Protein AF-0000000070401958 (afdb_homodimer)

Radius of gyration: 24.88 Å; Cα contacts (8 Å, |Δi|>4): 745; chains: 2; bounding box: 61×69×52 Å

Structure (mmCIF, N/CA/C/O backbone):
data_AF-0000000070401958-model_v1
#
loop_
_entity.id
_entity.type
_entity.pdbx_description
1 polymer 'DNA damage-regulated autophagy modulator protein 2-like'
#
loop_
_atom_site.group_PDB
_atom_site.id
_atom_site.type_symbol
_atom_site.label_atom_id
_atom_site.label_alt_id
_atom_site.label_comp_id
_atom_site.label_asym_id
_atom_site.label_entity_id
_atom_site.label_seq_id
_atom_site.pdbx_PDB_ins_code
_atom_site.Cartn_x
_atom_site.Cartn_y
_atom_site.Cartn_z
_atom_site.occupancy
_atom_site.B_iso_or_equiv
_atom_site.auth_seq_id
_atom_site.auth_comp_id
_atom_site.auth_asym_id
_atom_site.auth_atom_id
_atom_site.pdbx_PDB_model_num
ATOM 1 N N . MET A 1 1 ? 0.839 27.547 5.172 1 90.12 1 MET A N 1
ATOM 2 C CA . MET A 1 1 ? 0.138 26.953 4.039 1 90.12 1 MET A CA 1
ATOM 3 C C . MET A 1 1 ? -1.207 26.375 4.469 1 90.12 1 MET A C 1
ATOM 5 O O . MET A 1 1 ? -1.396 26.031 5.637 1 90.12 1 MET A O 1
ATOM 9 N N . ILE A 1 2 ? -2.168 26.359 3.484 1 91.94 2 ILE A N 1
ATOM 10 C CA . ILE A 1 2 ? -3.5 25.859 3.797 1 91.94 2 ILE A CA 1
ATOM 11 C C . ILE A 1 2 ? -3.879 24.75 2.807 1 91.94 2 ILE A C 1
ATOM 13 O O . ILE A 1 2 ? -3.668 24.906 1.6 1 91.94 2 ILE A O 1
ATOM 17 N N . PHE A 1 3 ? -4.246 23.641 3.328 1 93.19 3 PHE A N 1
ATOM 18 C CA . PHE A 1 3 ? -4.812 22.562 2.52 1 93.19 3 PHE A CA 1
ATOM 19 C C . PHE A 1 3 ? -6.289 22.359 2.84 1 93.19 3 PHE A C 1
ATOM 21 O O . PHE A 1 3 ? -6.668 22.266 4.008 1 93.19 3 PHE A O 1
ATOM 28 N N . LYS A 1 4 ? -7.156 22.312 1.734 1 93.62 4 LYS A N 1
ATOM 29 C CA . LYS A 1 4 ? -8.586 22.297 2.014 1 93.62 4 LYS A CA 1
ATOM 30 C C . LYS A 1 4 ? -9.305 21.281 1.133 1 93.62 4 LYS A C 1
ATOM 32 O O . LYS A 1 4 ? -10.531 21.156 1.186 1 93.62 4 LYS A O 1
ATOM 37 N N . TYR A 1 5 ? -8.625 20.5 0.32 1 95.81 5 TYR A N 1
ATOM 38 C CA . TYR A 1 5 ? -9.289 19.625 -0.633 1 95.81 5 TYR A CA 1
ATOM 39 C C . TYR A 1 5 ? -9.445 18.219 -0.053 1 95.81 5 TYR A C 1
ATOM 41 O O . TYR A 1 5 ? -9.258 17.219 -0.757 1 95.81 5 TYR A O 1
ATOM 49 N N . PHE A 1 6 ? -9.766 18.141 1.199 1 96.69 6 PHE A N 1
ATOM 50 C CA . PHE A 1 6 ? -9.859 16.875 1.92 1 96.69 6 PHE A CA 1
ATOM 51 C C . PHE A 1 6 ? -11.055 16.062 1.437 1 96.69 6 PHE A C 1
ATOM 53 O O . PHE A 1 6 ? -11.078 14.836 1.565 1 96.69 6 PHE A O 1
ATOM 60 N N . TYR A 1 7 ? -12.094 16.734 0.827 1 97 7 TYR A N 1
ATOM 61 C CA . TYR A 1 7 ? -13.305 16.062 0.379 1 97 7 TYR A CA 1
ATOM 62 C C . TYR A 1 7 ? -13.008 15.086 -0.752 1 97 7 TYR A C 1
ATOM 64 O O . TYR A 1 7 ? -13.812 14.195 -1.038 1 97 7 TYR A O 1
ATOM 72 N N . LEU A 1 8 ? -11.875 15.156 -1.347 1 98.06 8 LEU A N 1
ATOM 73 C CA . LEU A 1 8 ? -11.516 14.305 -2.475 1 98.06 8 LEU A CA 1
ATOM 74 C C . LEU A 1 8 ? -11.164 12.898 -2.002 1 98.06 8 LEU A C 1
ATOM 76 O O . LEU A 1 8 ? -11.344 11.922 -2.74 1 98.06 8 LEU A O 1
ATOM 80 N N . PHE A 1 9 ? -10.703 12.766 -0.78 1 98.38 9 PHE A N 1
ATOM 81 C CA . PHE A 1 9 ? -10.195 11.477 -0.311 1 98.38 9 PHE A CA 1
ATOM 82 C C . PHE A 1 9 ? -11.32 10.461 -0.206 1 98.38 9 PHE A C 1
ATOM 84 O O . PHE A 1 9 ? -11.227 9.359 -0.764 1 98.38 9 PHE A O 1
ATOM 91 N N . PRO A 1 10 ? -12.43 10.812 0.468 1 98.44 10 PRO A N 1
ATOM 92 C CA . PRO A 1 10 ? -13.523 9.828 0.509 1 98.44 10 PRO A CA 1
ATOM 93 C C . PRO A 1 10 ? -14.133 9.562 -0.866 1 98.44 10 PRO A C 1
ATOM 95 O O . PRO A 1 10 ? -14.555 8.445 -1.15 1 98.44 10 PRO A O 1
ATOM 98 N N . LEU A 1 11 ? -14.117 10.523 -1.725 1 98.56 11 LEU A N 1
ATOM 99 C CA . LEU A 1 11 ? -14.656 10.336 -3.066 1 98.56 11 LEU A CA 1
ATOM 100 C C . LEU A 1 11 ? -13.758 9.43 -3.896 1 98.56 11 LEU A C 1
ATOM 102 O O . LEU A 1 11 ? -14.242 8.578 -4.645 1 98.56 11 LEU A O 1
ATOM 106 N N . LEU A 1 12 ? -12.484 9.617 -3.73 1 98.75 12 LEU A N 1
ATOM 107 C CA . LEU A 1 12 ? -11.539 8.766 -4.449 1 98.75 12 LEU A CA 1
ATOM 108 C C . LEU A 1 12 ? -11.633 7.324 -3.967 1 98.75 12 LEU A C 1
ATOM 110 O O . LEU A 1 12 ? -11.547 6.391 -4.77 1 98.75 12 LEU A O 1
ATOM 114 N N . PHE A 1 13 ? -11.797 7.188 -2.688 1 98.75 13 PHE A N 1
ATOM 115 C CA . PHE A 1 13 ? -11.977 5.844 -2.148 1 98.75 13 PHE A CA 1
ATOM 116 C C . PHE A 1 13 ? -13.227 5.191 -2.727 1 98.75 13 PHE A C 1
ATOM 118 O O . PHE A 1 13 ? -13.188 4.043 -3.166 1 98.75 13 PHE A O 1
ATOM 125 N N . ALA A 1 14 ? -14.297 5.949 -2.74 1 98.56 14 ALA A N 1
ATOM 126 C CA . ALA A 1 14 ? -15.586 5.441 -3.203 1 98.56 14 ALA A CA 1
ATOM 127 C C . ALA A 1 14 ? -15.547 5.125 -4.695 1 98.56 14 ALA A C 1
ATOM 129 O O . ALA A 1 14 ? -16.344 4.328 -5.188 1 98.56 14 ALA A O 1
ATOM 130 N N . ALA A 1 15 ? -14.648 5.703 -5.371 1 98.31 15 ALA A N 1
ATOM 131 C CA . ALA A 1 15 ? -14.539 5.473 -6.812 1 98.31 15 ALA A CA 1
ATOM 132 C C . ALA A 1 15 ? -13.586 4.32 -7.113 1 98.31 15 ALA A C 1
ATOM 134 O O . ALA A 1 15 ? -13.891 3.459 -7.941 1 98.31 15 ALA A O 1
ATOM 135 N N . ILE A 1 16 ? -12.477 4.258 -6.406 1 98.56 16 ILE A N 1
ATOM 136 C CA . ILE A 1 16 ? -11.414 3.33 -6.773 1 98.56 16 ILE A CA 1
ATOM 137 C C . ILE A 1 16 ? -11.836 1.901 -6.441 1 98.56 16 ILE A C 1
ATOM 139 O O . ILE A 1 16 ? -11.484 0.959 -7.152 1 98.56 16 ILE A O 1
ATOM 143 N N . LEU A 1 17 ? -12.625 1.738 -5.418 1 97.81 17 LEU A N 1
ATOM 144 C CA . LEU A 1 17 ? -12.992 0.394 -4.988 1 97.81 17 LEU A CA 1
ATOM 145 C C . LEU A 1 17 ? -13.883 -0.287 -6.023 1 97.81 17 LEU A C 1
ATOM 147 O O . LEU A 1 17 ? -13.531 -1.346 -6.547 1 97.81 17 LEU A O 1
ATOM 151 N N . PRO A 1 18 ? -14.977 0.333 -6.441 1 97.38 18 PRO A N 1
ATOM 152 C CA . PRO A 1 18 ? -15.805 -0.308 -7.465 1 97.38 18 PRO A CA 1
ATOM 153 C C . PRO A 1 18 ? -15.094 -0.439 -8.805 1 97.38 18 PRO A C 1
ATOM 155 O O . PRO A 1 18 ? -15.305 -1.412 -9.531 1 97.38 18 PRO A O 1
ATOM 158 N N . VAL A 1 19 ? -14.258 0.494 -9.125 1 98 19 VAL A N 1
ATOM 159 C CA . VAL A 1 19 ? -13.484 0.413 -10.359 1 98 19 VAL A CA 1
ATOM 160 C C . VAL A 1 19 ? -12.555 -0.795 -10.312 1 98 19 VAL A C 1
ATOM 162 O O . VAL A 1 19 ? -12.422 -1.529 -11.297 1 98 19 VAL A O 1
ATOM 165 N N . THR A 1 20 ? -11.93 -1.008 -9.188 1 98.38 20 THR A N 1
ATOM 166 C CA . THR A 1 20 ? -11.055 -2.16 -9.008 1 98.38 20 THR A CA 1
ATOM 167 C C . THR A 1 20 ? -11.828 -3.463 -9.18 1 98.38 20 THR A C 1
ATOM 169 O O . THR A 1 20 ? -11.383 -4.367 -9.883 1 98.38 20 THR A O 1
ATOM 172 N N . PHE A 1 21 ? -13.031 -3.529 -8.586 1 98 21 PHE A N 1
ATOM 173 C CA . PHE A 1 21 ? -13.852 -4.734 -8.648 1 98 21 PHE A CA 1
ATOM 174 C C . PHE A 1 21 ? -14.242 -5.043 -10.086 1 98 21 PHE A C 1
ATOM 176 O O . PHE A 1 21 ? -14.195 -6.199 -10.516 1 98 21 PHE A O 1
ATOM 183 N N . LEU A 1 22 ? -14.539 -4 -10.773 1 97.44 22 LEU A N 1
ATOM 184 C CA . LEU A 1 22 ? -14.969 -4.191 -12.156 1 97.44 22 LEU A CA 1
ATOM 185 C C . LEU A 1 22 ? -13.805 -4.613 -13.039 1 97.44 22 LEU A C 1
ATOM 187 O O . LEU A 1 22 ? -13.953 -5.504 -13.883 1 97.44 22 LEU A O 1
ATOM 191 N N . ILE A 1 23 ? -12.648 -4.055 -12.828 1 98.31 23 ILE A N 1
ATOM 192 C CA . ILE A 1 23 ? -11.477 -4.379 -13.633 1 98.31 23 ILE A CA 1
ATOM 193 C C . ILE A 1 23 ? -11.055 -5.82 -13.375 1 98.31 23 ILE A C 1
ATOM 195 O O . ILE A 1 23 ? -10.859 -6.598 -14.312 1 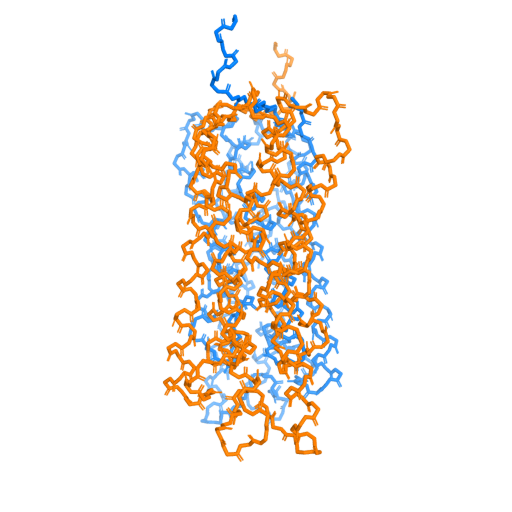98.31 23 ILE A O 1
ATOM 199 N N . THR A 1 24 ? -10.961 -6.219 -12.141 1 98.38 24 THR A N 1
ATOM 200 C CA . THR A 1 24 ? -10.469 -7.551 -11.812 1 98.38 24 THR A CA 1
ATOM 201 C C . THR A 1 24 ? -11.508 -8.609 -12.164 1 98.38 24 THR A C 1
ATOM 203 O O . THR A 1 24 ? -11.156 -9.727 -12.555 1 98.38 24 THR A O 1
ATOM 206 N N . TYR A 1 25 ? -12.805 -8.242 -12.031 1 98.12 25 TYR A N 1
ATOM 207 C CA . TYR A 1 25 ? -13.867 -9.125 -12.492 1 98.12 25 TYR A CA 1
ATOM 208 C C . TYR A 1 25 ? -13.742 -9.398 -13.984 1 98.12 25 TYR A C 1
ATOM 210 O O . TYR A 1 25 ? -13.797 -10.555 -14.422 1 98.12 25 TYR A O 1
ATOM 218 N N . ALA A 1 26 ? -13.555 -8.312 -14.734 1 98.44 26 ALA A N 1
ATOM 219 C CA . ALA A 1 26 ? -13.453 -8.445 -16.188 1 98.44 26 ALA A CA 1
ATOM 220 C C . ALA A 1 26 ? -12.266 -9.32 -16.578 1 98.44 26 ALA A C 1
ATOM 222 O O . ALA A 1 26 ? -12.391 -10.195 -17.438 1 98.44 26 ALA A O 1
ATOM 223 N N . ILE A 1 27 ? -11.133 -9.195 -15.93 1 98 27 ILE A N 1
ATOM 224 C CA . ILE A 1 27 ? -9.945 -9.984 -16.234 1 98 27 ILE A CA 1
ATOM 225 C C . ILE A 1 27 ? -10.172 -11.438 -15.844 1 98 27 ILE A C 1
ATOM 227 O O . ILE A 1 27 ? -9.906 -12.352 -16.625 1 98 27 ILE A O 1
ATOM 231 N N . ALA A 1 28 ? -10.719 -11.672 -14.688 1 98.06 28 ALA A N 1
ATOM 232 C CA . ALA A 1 28 ? -10.914 -13.023 -14.164 1 98.06 28 ALA A CA 1
ATOM 233 C C . ALA A 1 28 ? -11.891 -13.812 -15.023 1 98.06 28 ALA A C 1
ATOM 235 O O . ALA A 1 28 ? -11.68 -15 -15.297 1 98.06 28 ALA A O 1
ATOM 236 N N . VAL A 1 29 ? -12.938 -13.156 -15.445 1 97.75 29 VAL A N 1
ATOM 237 C CA . VAL A 1 29 ? -13.93 -13.812 -16.281 1 97.75 29 VAL A CA 1
ATOM 238 C C . VAL A 1 29 ? -13.336 -14.094 -17.656 1 97.75 29 VAL A C 1
ATOM 240 O O . VAL A 1 29 ? -13.508 -15.188 -18.203 1 97.75 29 VAL A O 1
ATOM 243 N N . SER A 1 30 ? -12.617 -13.07 -18.203 1 98 30 SER A N 1
ATOM 244 C CA . SER A 1 30 ? -12.008 -13.234 -19.516 1 98 30 SER A CA 1
ATOM 245 C C . SER A 1 30 ? -11.023 -14.391 -19.516 1 98 30 SER A C 1
ATOM 247 O O . SER A 1 30 ? -10.906 -15.109 -20.516 1 98 30 SER A O 1
ATOM 249 N N . ASP A 1 31 ? -10.375 -14.648 -18.391 1 97.56 31 ASP A N 1
ATOM 250 C CA . ASP A 1 31 ? -9.352 -15.688 -18.297 1 97.56 31 ASP A CA 1
ATOM 251 C C . ASP A 1 31 ? -9.945 -17 -17.781 1 97.56 31 ASP A C 1
ATOM 253 O O . ASP A 1 31 ? -9.211 -17.938 -17.5 1 97.56 31 ASP A O 1
ATOM 257 N N . ASP A 1 32 ? -11.297 -17.031 -17.531 1 97.62 32 ASP A N 1
ATOM 258 C CA . ASP A 1 32 ? -12.016 -18.188 -17.031 1 97.62 32 ASP A CA 1
ATOM 259 C C . ASP A 1 32 ? -11.492 -18.594 -15.648 1 97.62 32 ASP A C 1
ATOM 261 O O . ASP A 1 32 ? -11.383 -19.797 -15.352 1 97.62 32 ASP A O 1
ATOM 265 N N . ASP A 1 33 ? -11.062 -17.578 -14.938 1 97.19 33 ASP A N 1
ATOM 266 C CA . ASP A 1 33 ? -10.523 -17.828 -13.609 1 97.19 33 ASP A CA 1
ATOM 267 C C . ASP A 1 33 ? -11.648 -17.953 -12.578 1 97.19 33 ASP A C 1
ATOM 269 O O . ASP A 1 33 ? -11.422 -18.453 -11.469 1 97.19 33 ASP A O 1
ATOM 273 N N . VAL A 1 34 ? -12.836 -17.484 -12.914 1 97.25 34 VAL A N 1
ATOM 274 C CA . VAL A 1 34 ? -14 -17.547 -12.039 1 97.25 34 VAL A CA 1
ATOM 275 C C . VAL A 1 34 ? -15.25 -17.859 -12.859 1 97.25 34 VAL A C 1
ATOM 277 O O . VAL A 1 34 ? -15.297 -17.578 -14.055 1 97.25 34 VAL A O 1
ATOM 280 N N . TYR A 1 35 ? -16.219 -18.516 -12.188 1 96.62 35 TYR A N 1
ATOM 281 C CA . TYR A 1 35 ? -17.547 -18.562 -12.773 1 96.62 35 TYR A CA 1
ATOM 282 C C . TYR A 1 35 ? -18.188 -17.188 -12.789 1 96.62 35 TYR A C 1
ATOM 284 O O . TYR A 1 35 ? -18.234 -16.5 -11.766 1 96.62 35 TYR A O 1
ATOM 292 N N . PRO A 1 36 ? -18.656 -16.719 -13.875 1 95.44 36 PRO A N 1
ATOM 293 C CA . PRO A 1 36 ? -18.953 -15.289 -14.086 1 95.44 36 PRO A CA 1
ATOM 294 C C . PRO A 1 36 ? -20.156 -14.82 -13.273 1 95.44 36 PRO A C 1
ATOM 296 O O . PRO A 1 36 ? -20.281 -13.617 -13.008 1 95.44 36 PRO A O 1
ATOM 299 N N . TRP A 1 37 ? -21 -15.781 -12.922 1 93.88 37 TRP A N 1
ATOM 300 C CA . TRP A 1 37 ? -22.219 -15.344 -12.25 1 93.88 37 TRP A CA 1
ATOM 301 C C . TRP A 1 37 ? -21.953 -15.062 -10.781 1 93.88 37 TRP A C 1
ATOM 303 O O . TRP A 1 37 ? -22.172 -15.922 -9.922 1 93.88 37 TRP A O 1
ATOM 313 N N . PHE A 1 38 ? -21.531 -13.82 -10.414 1 89.62 38 PHE A N 1
ATOM 314 C CA . PHE A 1 38 ? -21.359 -13.156 -9.125 1 89.62 38 PHE A CA 1
ATOM 315 C C . PHE A 1 38 ? -20.344 -13.898 -8.266 1 89.62 38 PHE A C 1
ATOM 317 O O . PHE A 1 38 ? -20.672 -14.383 -7.184 1 89.62 38 PHE A O 1
ATOM 324 N N . PRO A 1 39 ? -19.156 -13.922 -8.641 1 96.38 39 PRO A N 1
ATOM 325 C CA . PRO A 1 39 ? -18.125 -14.469 -7.777 1 96.38 39 PRO A CA 1
ATOM 326 C C . PRO A 1 39 ? -17.812 -13.57 -6.578 1 96.38 39 PRO A C 1
ATOM 328 O O . PRO A 1 39 ? -18.203 -12.398 -6.57 1 96.38 39 PRO A O 1
ATOM 331 N N . TYR A 1 40 ? -17.266 -14.164 -5.535 1 97.06 40 TYR A N 1
ATOM 332 C CA . TYR A 1 40 ? -16.719 -13.305 -4.488 1 97.06 40 TYR A CA 1
ATOM 333 C C . TYR A 1 40 ? -15.766 -12.273 -5.07 1 97.06 40 TYR A C 1
ATOM 335 O O . TYR A 1 40 ? -15.031 -12.562 -6.02 1 97.06 40 TYR A O 1
ATOM 343 N N . ILE A 1 41 ? -15.758 -11.125 -4.465 1 96.69 41 ILE A N 1
ATOM 344 C CA . ILE A 1 41 ? -14.852 -10.062 -4.871 1 96.69 41 ILE A CA 1
ATOM 345 C C . ILE A 1 41 ? -13.406 -10.547 -4.781 1 96.69 41 ILE A C 1
ATOM 347 O O . ILE A 1 41 ? -12.625 -10.375 -5.719 1 96.69 41 ILE A O 1
ATOM 351 N N . SER A 1 42 ? -13.062 -11.195 -3.689 1 95.88 42 SER A N 1
ATOM 352 C CA . SER A 1 42 ? -11.695 -11.672 -3.477 1 95.88 42 SER A CA 1
ATOM 353 C C . SER A 1 42 ? -11.312 -12.727 -4.512 1 95.88 42 SER A C 1
ATOM 355 O O . SER A 1 42 ? -10.141 -12.844 -4.883 1 95.88 42 SER A O 1
ATOM 357 N N . ASP A 1 43 ? -12.297 -13.523 -5.016 1 97 43 ASP A N 1
ATOM 358 C CA . ASP A 1 43 ? -12.031 -14.516 -6.051 1 97 43 ASP A CA 1
ATOM 359 C C . ASP A 1 43 ? -11.562 -13.852 -7.344 1 97 43 ASP A C 1
ATOM 361 O O . ASP A 1 43 ? -10.734 -14.406 -8.062 1 97 43 ASP A O 1
ATOM 365 N N . THR A 1 44 ? -12.062 -12.68 -7.582 1 96.94 44 THR A N 1
ATOM 366 C CA . THR A 1 44 ? -11.719 -11.961 -8.805 1 96.94 44 THR A CA 1
ATOM 367 C C . THR A 1 44 ? -10.328 -11.336 -8.688 1 96.94 44 THR A C 1
ATOM 369 O O . THR A 1 44 ? -9.828 -10.742 -9.648 1 96.94 44 THR A O 1
ATOM 372 N N . GLY A 1 45 ? -9.711 -11.422 -7.582 1 96.38 45 GLY A N 1
ATOM 373 C CA . GLY A 1 45 ? -8.359 -10.938 -7.348 1 96.38 45 GLY A CA 1
ATOM 374 C C . GLY A 1 45 ? -7.418 -12.008 -6.84 1 96.38 45 GLY A C 1
ATOM 375 O O . GLY A 1 45 ? -6.473 -11.719 -6.105 1 96.38 45 GLY A O 1
ATOM 376 N N . THR A 1 46 ? -7.668 -13.219 -7.219 1 95.38 46 THR A N 1
ATOM 377 C CA . THR A 1 46 ? -6.957 -14.328 -6.598 1 95.38 46 THR A CA 1
ATOM 378 C C . THR A 1 46 ? -5.793 -14.781 -7.473 1 95.38 46 THR A C 1
ATOM 380 O O . THR A 1 46 ? -4.684 -15.008 -6.977 1 95.38 46 THR A O 1
ATOM 383 N N . LEU A 1 47 ? -5.957 -14.898 -8.758 1 95.94 47 LEU A N 1
ATOM 384 C CA . LEU A 1 47 ? -4.934 -15.391 -9.672 1 95.94 47 LEU A CA 1
ATOM 385 C C . LEU A 1 47 ? -4.328 -14.242 -10.477 1 95.94 47 LEU A C 1
ATOM 387 O O . LEU A 1 47 ? -5.008 -13.25 -10.758 1 95.94 47 LEU A O 1
ATOM 391 N N . PRO A 1 48 ? -3.094 -14.43 -10.812 1 95.38 48 PRO A N 1
ATOM 392 C CA . PRO A 1 48 ? -2.535 -13.445 -11.734 1 95.38 48 PRO A CA 1
ATOM 393 C C . PRO A 1 48 ? -3.104 -13.562 -13.148 1 95.38 48 PRO A C 1
ATOM 395 O O . PRO A 1 48 ? -3.473 -14.664 -13.578 1 95.38 48 PRO A O 1
ATOM 398 N N . PRO A 1 49 ? -3.27 -12.367 -13.836 1 96.5 49 PRO A N 1
ATOM 399 C CA . PRO A 1 49 ? -2.729 -11.047 -13.508 1 96.5 49 PRO A CA 1
ATOM 400 C C . PRO A 1 49 ? -3.697 -10.203 -12.68 1 96.5 49 PRO A C 1
ATOM 402 O O . PRO A 1 49 ? -3.322 -9.141 -12.188 1 96.5 49 PRO A O 1
ATOM 405 N N . GLU A 1 50 ? -4.984 -10.641 -12.562 1 97.69 50 GLU A N 1
ATOM 406 C CA . GLU A 1 50 ? -5.977 -9.844 -11.844 1 97.69 50 GLU A CA 1
ATOM 407 C C . GLU A 1 50 ? -5.57 -9.641 -10.391 1 97.69 50 GLU A C 1
ATOM 409 O O . GLU A 1 50 ? -5.883 -8.602 -9.797 1 97.69 50 GLU A O 1
ATOM 414 N N . SER A 1 51 ? -4.852 -10.594 -9.82 1 97.62 51 SER A N 1
ATOM 415 C CA . SER A 1 51 ? -4.426 -10.43 -8.43 1 97.62 51 SER A CA 1
ATOM 416 C C . SER A 1 51 ? -3.428 -9.289 -8.289 1 97.62 51 SER A C 1
ATOM 418 O O . SER A 1 51 ? -3.416 -8.594 -7.27 1 97.62 51 SER A O 1
ATOM 420 N N . CYS A 1 52 ? -2.547 -9.086 -9.258 1 97.62 52 CYS A N 1
ATOM 421 C CA . CYS A 1 52 ? -1.594 -7.984 -9.258 1 97.62 52 CYS A CA 1
ATOM 422 C C . CYS A 1 52 ? -2.316 -6.641 -9.273 1 97.62 52 CYS A C 1
ATOM 424 O O . CYS A 1 52 ? -2.002 -5.75 -8.484 1 97.62 52 CYS A O 1
ATOM 426 N N . VAL A 1 53 ? -3.287 -6.555 -10.18 1 97.75 53 VAL A N 1
ATOM 427 C CA . VAL A 1 53 ? -4.082 -5.34 -10.312 1 97.75 53 VAL A CA 1
ATOM 428 C C . VAL A 1 53 ? -4.883 -5.098 -9.039 1 97.75 53 VAL A C 1
ATOM 430 O O . VAL A 1 53 ? -4.922 -3.975 -8.523 1 97.75 53 VAL A O 1
ATOM 433 N N . PHE A 1 54 ? -5.508 -6.176 -8.547 1 98.38 54 PHE A N 1
ATOM 434 C CA . PHE A 1 54 ? -6.262 -6.121 -7.301 1 98.38 54 PHE A CA 1
ATOM 435 C C . PHE A 1 54 ? -5.391 -5.609 -6.16 1 98.38 54 PHE A C 1
ATOM 437 O O . PHE A 1 54 ? -5.766 -4.668 -5.461 1 98.38 54 PHE A O 1
ATOM 444 N N . GLY A 1 55 ? -4.203 -6.199 -5.988 1 98.12 55 GLY A N 1
ATOM 445 C CA . GLY A 1 55 ? -3.287 -5.781 -4.938 1 98.12 55 GLY A CA 1
ATOM 446 C C . GLY A 1 55 ? -2.893 -4.32 -5.031 1 98.12 55 GLY A C 1
ATOM 447 O O . GLY A 1 55 ? -2.926 -3.598 -4.035 1 98.12 55 GLY A O 1
ATOM 448 N N . GLN A 1 56 ? -2.57 -3.857 -6.211 1 98.31 56 GLN A N 1
ATOM 449 C CA . GLN A 1 56 ? -2.135 -2.484 -6.434 1 98.31 56 GLN A CA 1
ATOM 450 C C . GLN A 1 56 ? -3.23 -1.49 -6.059 1 98.31 56 GLN A C 1
ATOM 452 O O . GLN A 1 56 ? -3.002 -0.579 -5.262 1 98.31 56 GLN A O 1
ATOM 457 N N . LEU A 1 57 ? -4.395 -1.704 -6.586 1 98.62 57 LEU A N 1
ATOM 458 C CA . LEU A 1 57 ? -5.461 -0.716 -6.453 1 98.62 57 LEU A CA 1
ATOM 459 C C . LEU A 1 57 ? -6.09 -0.777 -5.066 1 98.62 57 LEU A C 1
ATOM 461 O O . LEU A 1 57 ? -6.461 0.255 -4.5 1 98.62 57 LEU A O 1
ATOM 465 N N . ILE A 1 58 ? -6.246 -1.968 -4.496 1 98.69 58 ILE A N 1
ATOM 466 C CA . ILE A 1 58 ? -6.863 -2.092 -3.182 1 98.69 58 ILE A CA 1
ATOM 467 C C . ILE A 1 58 ? -5.918 -1.545 -2.113 1 98.69 58 ILE A C 1
ATOM 469 O O . ILE A 1 58 ? -6.363 -0.975 -1.114 1 98.69 58 ILE A O 1
ATOM 473 N N . ASN A 1 59 ? -4.582 -1.679 -2.312 1 98.69 59 ASN A N 1
ATOM 474 C CA . ASN A 1 59 ? -3.66 -1.034 -1.382 1 98.69 59 ASN A CA 1
ATOM 475 C C . ASN A 1 59 ? -3.791 0.486 -1.427 1 98.69 59 ASN A C 1
ATOM 477 O O . ASN A 1 59 ? -3.678 1.154 -0.398 1 98.69 59 ASN A O 1
ATOM 481 N N . ILE A 1 60 ? -3.986 1.046 -2.584 1 98.56 60 ILE A N 1
ATOM 482 C CA . ILE A 1 60 ? -4.242 2.479 -2.693 1 98.56 60 ILE A CA 1
ATOM 483 C C . ILE A 1 60 ? -5.543 2.824 -1.973 1 98.56 60 ILE A C 1
ATOM 485 O O . ILE A 1 60 ? -5.609 3.812 -1.235 1 98.56 60 ILE A O 1
ATOM 489 N N . ALA A 1 61 ? -6.566 1.975 -2.158 1 98.69 61 ALA A N 1
ATOM 490 C CA . ALA A 1 61 ? -7.84 2.176 -1.473 1 98.69 61 ALA A CA 1
ATOM 491 C C . ALA A 1 61 ? -7.66 2.125 0.042 1 98.69 61 ALA A C 1
ATOM 493 O O . ALA A 1 61 ? -8.266 2.916 0.771 1 98.69 61 ALA A O 1
ATOM 494 N N . ALA A 1 62 ? -6.852 1.178 0.494 1 98.75 62 ALA A N 1
ATOM 495 C CA . ALA A 1 62 ? -6.582 1.048 1.924 1 98.75 62 ALA A CA 1
ATOM 496 C C . ALA A 1 62 ? -5.969 2.326 2.484 1 98.75 62 ALA A C 1
ATOM 498 O O . ALA A 1 62 ? -6.375 2.807 3.545 1 98.75 62 ALA A O 1
ATOM 499 N N . LEU A 1 63 ? -5.031 2.867 1.754 1 98.5 63 LEU A N 1
ATOM 500 C CA . LEU A 1 63 ? -4.41 4.117 2.182 1 98.5 63 LEU A CA 1
ATOM 501 C C . LEU A 1 63 ? -5.43 5.25 2.205 1 98.5 63 LEU A C 1
ATOM 503 O O . LEU A 1 63 ? -5.453 6.051 3.145 1 98.5 63 LEU A O 1
ATOM 507 N N . LEU A 1 64 ? -6.246 5.336 1.216 1 98.62 64 LEU A N 1
ATOM 508 C CA . LEU A 1 64 ? -7.254 6.387 1.121 1 98.62 64 LEU A CA 1
ATOM 509 C C . LEU A 1 64 ? -8.227 6.316 2.293 1 98.62 64 LEU A C 1
ATOM 511 O O . LEU A 1 64 ? -8.516 7.332 2.93 1 98.62 64 LEU A O 1
ATOM 515 N N . ILE A 1 65 ? -8.688 5.113 2.604 1 98.81 65 ILE A N 1
ATOM 516 C CA . ILE A 1 65 ? -9.703 5.004 3.645 1 98.81 65 ILE A CA 1
ATOM 517 C C . ILE A 1 65 ? -9.07 5.277 5.008 1 98.81 65 ILE A C 1
ATOM 519 O O . ILE A 1 65 ? -9.711 5.859 5.891 1 98.81 65 ILE A O 1
ATOM 523 N N . MET A 1 66 ? -7.832 4.855 5.211 1 98.75 66 MET A N 1
ATOM 524 C CA . MET A 1 66 ? -7.16 5.168 6.469 1 98.75 66 MET A CA 1
ATOM 525 C C . MET A 1 66 ? -6.953 6.672 6.617 1 98.75 66 MET A C 1
ATOM 527 O O . MET A 1 66 ? -7.059 7.215 7.719 1 98.75 66 MET A O 1
ATOM 531 N N . THR A 1 67 ? -6.695 7.348 5.5 1 98.5 67 THR A N 1
ATOM 532 C CA . THR A 1 67 ? -6.582 8.805 5.512 1 98.5 67 THR A CA 1
ATOM 533 C C . THR A 1 67 ? -7.918 9.445 5.859 1 98.5 67 THR A C 1
ATOM 535 O O . THR A 1 67 ? -7.973 10.367 6.676 1 98.5 67 THR A O 1
ATOM 538 N N . VAL A 1 68 ? -8.984 8.93 5.289 1 98.62 68 VAL A N 1
ATOM 539 C CA . VAL A 1 68 ? -10.32 9.445 5.57 1 98.62 68 VAL A CA 1
ATOM 540 C C . VAL A 1 68 ? -10.633 9.297 7.055 1 98.62 68 VAL A C 1
ATOM 542 O O . VAL A 1 68 ? -11.125 10.227 7.691 1 98.62 68 VAL A O 1
ATOM 545 N N . VAL A 1 69 ? -10.305 8.156 7.594 1 98.56 69 VAL A N 1
ATOM 546 C CA . VAL A 1 69 ? -10.547 7.859 9.008 1 98.56 69 VAL A CA 1
ATOM 547 C C . VAL A 1 69 ? -9.758 8.836 9.875 1 98.56 69 VAL A C 1
ATOM 549 O O . VAL A 1 69 ? -10.289 9.375 10.852 1 98.56 69 VAL A O 1
ATOM 552 N N . PHE A 1 70 ? -8.547 9.102 9.523 1 97.81 70 PHE A N 1
ATOM 553 C CA . PHE A 1 70 ? -7.707 10.023 10.281 1 97.81 70 PHE A CA 1
ATOM 554 C C . PHE A 1 70 ? -8.258 11.438 10.219 1 97.81 70 PHE A C 1
ATOM 556 O O . PHE A 1 70 ? -8.281 12.148 11.219 1 97.81 70 PHE A O 1
ATOM 563 N N . LEU A 1 71 ? -8.641 11.836 9.031 1 97 71 LEU A N 1
ATOM 564 C CA . LEU A 1 71 ? -9.188 13.18 8.844 1 97 71 LEU A CA 1
ATOM 565 C C . LEU A 1 71 ? -10.469 13.352 9.656 1 97 71 LEU A C 1
ATOM 567 O O . LEU A 1 71 ? -10.68 14.406 10.266 1 97 71 LEU A O 1
ATOM 571 N N . ARG A 1 72 ? -11.312 12.312 9.625 1 95.69 72 ARG A N 1
ATOM 572 C CA . ARG A 1 72 ? -12.539 12.367 10.414 1 95.69 72 ARG A CA 1
ATOM 573 C C . ARG A 1 72 ? -12.219 12.5 11.906 1 95.69 72 ARG A C 1
ATOM 575 O O . ARG A 1 72 ? -12.875 13.266 12.617 1 95.69 72 ARG A O 1
ATOM 582 N N . TYR A 1 73 ? -11.281 11.805 12.367 1 95.5 73 TYR A N 1
ATOM 583 C CA . TYR A 1 73 ? -10.82 11.906 13.742 1 95.5 73 TYR A CA 1
ATOM 584 C C . TYR A 1 73 ? -10.398 13.336 14.078 1 95.5 73 TYR A C 1
ATOM 586 O O . TYR A 1 73 ? -10.789 13.875 15.117 1 95.5 73 TYR A O 1
ATOM 594 N N . GLN A 1 74 ? -9.609 13.961 13.172 1 93.5 74 GLN A N 1
ATOM 595 C CA . GLN A 1 74 ? -9.133 15.328 13.383 1 93.5 74 GLN A CA 1
ATOM 596 C C . GLN A 1 74 ? -10.297 16.312 13.367 1 93.5 74 GLN A C 1
ATOM 598 O O . GLN A 1 74 ? -10.328 17.25 14.172 1 93.5 74 GLN A O 1
ATOM 603 N N . GLN A 1 75 ? -11.148 16.125 12.5 1 91.94 75 GLN A N 1
ATOM 604 C CA . GLN A 1 75 ? -12.312 16.984 12.414 1 91.94 75 GLN A CA 1
ATOM 605 C C . GLN A 1 75 ? -13.109 16.984 13.719 1 91.94 75 GLN A C 1
ATOM 607 O O . GLN A 1 75 ? -13.469 18.031 14.242 1 91.94 75 GLN A O 1
ATOM 612 N N . LEU A 1 76 ? -13.359 15.812 14.211 1 91.62 76 LEU A N 1
ATOM 613 C CA . LEU A 1 76 ? -14.148 15.656 15.422 1 91.62 76 LEU A CA 1
ATOM 614 C C . LEU A 1 76 ? -13.383 16.188 16.641 1 91.62 76 LEU A C 1
ATOM 616 O O . LEU A 1 76 ? -13.992 16.672 17.594 1 91.62 76 LEU A O 1
ATOM 620 N N . LYS A 1 77 ? -12.102 16.047 16.594 1 89.94 77 LYS A N 1
ATOM 621 C CA . LYS A 1 77 ? -11.273 16.594 17.656 1 89.94 77 LYS A CA 1
ATOM 622 C C . LYS A 1 77 ? -11.422 18.109 17.766 1 89.94 77 LYS A C 1
ATOM 624 O O . LYS A 1 77 ? -11.344 18.672 18.859 1 89.94 77 LYS A O 1
ATOM 629 N N . THR A 1 78 ? -11.703 18.75 16.656 1 85.44 78 THR A N 1
ATOM 630 C CA . THR A 1 78 ? -11.836 20.203 16.625 1 85.44 78 THR A CA 1
ATOM 631 C C . THR A 1 78 ? -13.203 20.625 17.172 1 85.44 78 THR A C 1
ATOM 633 O O . THR A 1 78 ? -13.336 21.719 17.734 1 85.44 78 THR A O 1
ATOM 636 N N . VAL A 1 79 ? -14.188 19.797 17.078 1 81.5 79 VAL A N 1
ATOM 637 C CA . VAL A 1 79 ? -15.539 20.297 17.328 1 81.5 79 VAL A CA 1
ATOM 638 C C . VAL A 1 79 ? -16.172 19.5 18.484 1 81.5 79 VAL A C 1
ATOM 640 O O . VAL A 1 79 ? -17.078 20 19.156 1 81.5 79 VAL A O 1
ATOM 643 N N . TRP A 1 80 ? -15.82 18.328 18.703 1 76.56 80 TRP A N 1
ATOM 644 C CA . TRP A 1 80 ? -16.562 17.438 19.578 1 76.56 80 TRP A CA 1
ATOM 645 C C . TRP A 1 80 ? -15.703 16.984 20.75 1 76.56 80 TRP A C 1
ATOM 647 O O . TRP A 1 80 ? -16.156 16.969 21.906 1 76.56 80 TRP A O 1
ATOM 657 N N . ASP A 1 81 ? -14.422 16.578 20.438 1 69.69 81 ASP A N 1
ATOM 658 C CA . ASP A 1 81 ? -13.594 15.781 21.328 1 69.69 81 ASP A CA 1
ATOM 659 C C . ASP A 1 81 ? -13.336 16.516 22.641 1 69.69 81 ASP A C 1
ATOM 661 O O . ASP A 1 81 ? -12.852 15.922 23.609 1 69.69 81 ASP A O 1
ATOM 665 N N . THR A 1 82 ? -13.797 17.656 22.828 1 62.97 82 THR A N 1
ATOM 666 C CA . THR A 1 82 ? -13.594 18.281 24.125 1 62.97 82 THR A CA 1
ATOM 667 C C . THR A 1 82 ? -14.406 17.562 25.203 1 62.97 82 THR A C 1
ATOM 669 O O . THR A 1 82 ? -13.945 17.422 26.344 1 62.97 82 THR A O 1
ATOM 672 N N . ASN A 1 83 ? -15.344 16.969 24.812 1 62.47 83 ASN A N 1
ATOM 673 C CA . ASN A 1 83 ? -16.219 16.391 25.828 1 62.47 83 ASN A CA 1
ATOM 674 C C . ASN A 1 83 ? -16.109 14.867 25.844 1 62.47 83 ASN A C 1
ATOM 676 O O . ASN A 1 83 ? -16.359 14.234 26.875 1 62.47 83 ASN A O 1
ATOM 680 N N . ASN A 1 84 ? -15.812 14.25 24.828 1 70.56 84 ASN A N 1
ATOM 681 C CA . ASN A 1 84 ? -15.75 12.789 24.781 1 70.56 84 ASN A CA 1
ATOM 682 C C . ASN A 1 84 ? -14.602 12.305 23.906 1 70.56 84 ASN A C 1
ATOM 684 O O . ASN A 1 84 ? -14.82 11.664 22.875 1 70.56 84 ASN A O 1
ATOM 688 N N . PRO A 1 85 ? -13.516 12.352 24.297 1 81.25 85 PRO A N 1
ATOM 689 C CA . PRO A 1 85 ? -12.336 12.016 23.5 1 81.25 85 PRO A CA 1
ATOM 690 C C . PRO A 1 85 ? -12.164 10.508 23.312 1 81.25 85 PRO A C 1
ATOM 692 O O . PRO A 1 85 ? -11.586 10.07 22.312 1 81.25 85 PRO A O 1
ATOM 695 N N . LYS A 1 86 ? -12.797 9.758 24.188 1 90.69 86 LYS A N 1
ATOM 696 C CA . LYS A 1 86 ? -12.586 8.312 24.141 1 90.69 86 LYS A CA 1
ATOM 697 C C . LYS A 1 86 ? -13.281 7.691 22.938 1 90.69 86 LYS A C 1
ATOM 699 O O . LYS A 1 86 ? -12.703 6.844 22.25 1 90.69 86 LYS A O 1
ATOM 704 N N . LYS A 1 87 ? -14.5 8.023 22.672 1 92 87 LYS A N 1
ATOM 705 C CA . LYS A 1 87 ? -15.242 7.445 21.562 1 92 87 LYS A CA 1
ATOM 706 C C . LYS A 1 87 ? -14.586 7.781 20.219 1 92 87 LYS A C 1
ATOM 708 O O . LYS A 1 87 ? -14.539 6.941 19.312 1 92 87 LYS A O 1
ATOM 713 N N . ASN A 1 88 ? -14.117 9.008 20.109 1 94.12 88 ASN A N 1
ATOM 714 C CA . ASN A 1 88 ? -13.414 9.414 18.891 1 94.12 88 ASN A CA 1
ATOM 715 C C . ASN A 1 88 ? -12.141 8.609 18.703 1 94.12 88 ASN A C 1
ATOM 717 O O . ASN A 1 88 ? -11.836 8.18 17.578 1 94.12 88 ASN A O 1
ATOM 721 N N . LYS A 1 89 ? -11.453 8.328 19.766 1 95.88 89 LYS A N 1
ATOM 722 C CA . LYS A 1 89 ? -10.227 7.543 19.703 1 95.88 89 LYS A CA 1
ATOM 723 C C . LYS A 1 89 ? -10.523 6.09 19.344 1 95.88 89 LYS A C 1
ATOM 725 O O . LYS A 1 89 ? -9.781 5.469 18.578 1 95.88 89 LYS A O 1
ATOM 730 N N . VAL A 1 90 ? -11.547 5.586 19.953 1 96.69 90 VAL A N 1
ATOM 731 C CA . VAL A 1 90 ? -11.945 4.215 19.641 1 96.69 90 VAL A CA 1
ATOM 732 C C . VAL A 1 90 ? -12.344 4.105 18.172 1 96.69 90 VAL A C 1
ATOM 734 O O . VAL A 1 90 ? -11.969 3.146 17.5 1 96.69 90 VAL A O 1
ATOM 737 N N . SER A 1 91 ? -13.07 5.078 17.703 1 96.69 91 SER A N 1
ATOM 738 C CA . SER A 1 91 ? -13.477 5.086 16.312 1 96.69 91 SER A CA 1
ATOM 739 C C . SER A 1 91 ? -12.258 5.156 15.383 1 96.69 91 SER A C 1
ATOM 741 O O . SER A 1 91 ? -12.219 4.488 14.352 1 96.69 91 SER A O 1
ATOM 743 N N . LEU A 1 92 ? -11.273 5.945 15.758 1 97.88 92 LEU A N 1
ATOM 744 C CA . LEU A 1 92 ? -10.031 6.016 15 1 97.88 92 LEU A CA 1
ATOM 745 C C . LEU A 1 92 ? -9.367 4.645 14.914 1 97.88 92 LEU A C 1
ATOM 747 O O . LEU A 1 92 ? -8.984 4.211 13.828 1 97.88 92 LEU A O 1
ATOM 751 N N . ALA A 1 93 ? -9.258 3.986 16.047 1 98.44 93 ALA A N 1
ATOM 752 C CA . ALA A 1 93 ? -8.609 2.68 16.094 1 98.44 93 ALA A CA 1
ATOM 753 C C . ALA A 1 93 ? -9.336 1.666 15.219 1 98.44 93 ALA A C 1
ATOM 755 O O . ALA A 1 93 ? -8.711 0.923 14.461 1 98.44 93 ALA A O 1
ATOM 756 N N . LEU A 1 94 ? -10.609 1.676 15.297 1 98.69 94 LEU A N 1
ATOM 757 C CA . LEU A 1 94 ? -11.406 0.738 14.516 1 98.69 94 LEU A CA 1
ATOM 758 C C . LEU A 1 94 ? -11.258 1.015 13.023 1 98.69 94 LEU A C 1
ATOM 760 O O . LEU A 1 94 ? -11.078 0.088 12.227 1 98.69 94 LEU A O 1
ATOM 764 N N . GLY A 1 95 ? -11.328 2.273 12.68 1 98.75 95 GLY A N 1
ATOM 765 C CA . GLY A 1 95 ? -11.195 2.643 11.281 1 98.75 95 GLY A CA 1
ATOM 766 C C . GLY A 1 95 ? -9.836 2.291 10.695 1 98.75 95 GLY A C 1
ATOM 767 O O . GLY A 1 95 ? -9.75 1.776 9.578 1 98.75 95 GLY A O 1
ATOM 768 N N . LEU A 1 96 ? -8.805 2.572 11.461 1 98.75 96 LEU A N 1
ATOM 769 C CA . LEU A 1 96 ? -7.461 2.244 11 1 98.75 96 LEU A CA 1
ATOM 770 C C . LEU A 1 96 ? -7.281 0.734 10.875 1 98.75 96 LEU A C 1
ATOM 772 O O . LEU A 1 96 ? -6.68 0.251 9.914 1 98.75 96 LEU A O 1
ATOM 776 N N . LEU A 1 97 ? -7.809 0.006 11.82 1 98.69 97 LEU A N 1
ATOM 777 C CA . LEU A 1 97 ? -7.738 -1.45 11.773 1 98.69 97 LEU A CA 1
ATOM 778 C C . LEU A 1 97 ? -8.469 -1.987 10.547 1 98.69 97 LEU A C 1
ATOM 780 O O . LEU A 1 97 ? -8 -2.934 9.906 1 98.69 97 LEU A O 1
ATOM 784 N N . ALA A 1 98 ? -9.586 -1.394 10.234 1 98.81 98 ALA A N 1
ATOM 785 C CA . ALA A 1 98 ? -10.32 -1.788 9.031 1 98.81 98 ALA A CA 1
ATOM 786 C C . ALA A 1 98 ? -9.5 -1.528 7.773 1 98.81 98 ALA A C 1
ATOM 788 O O . ALA A 1 98 ? -9.477 -2.355 6.859 1 98.81 98 ALA A O 1
ATOM 789 N N . GLY A 1 99 ? -8.852 -0.377 7.738 1 98.75 99 GLY A N 1
ATOM 790 C CA . GLY A 1 99 ? -7.98 -0.077 6.617 1 98.75 99 GLY A CA 1
ATOM 791 C C . GLY A 1 99 ? -6.816 -1.045 6.488 1 98.75 99 GLY A C 1
ATOM 792 O O . GLY A 1 99 ? -6.465 -1.456 5.383 1 98.75 99 GLY A O 1
ATOM 793 N N . ILE A 1 100 ? -6.211 -1.42 7.594 1 98.69 100 ILE A N 1
ATOM 794 C CA . ILE A 1 100 ? -5.156 -2.426 7.605 1 98.69 100 ILE A CA 1
ATOM 795 C C . ILE A 1 100 ? -5.703 -3.756 7.094 1 98.69 100 ILE A C 1
ATOM 797 O O . ILE A 1 100 ? -5.035 -4.453 6.328 1 98.69 100 ILE A O 1
ATOM 801 N N . GLY A 1 101 ? -6.875 -4.082 7.551 1 98.75 101 GLY A N 1
ATOM 802 C CA . GLY A 1 101 ? -7.527 -5.277 7.035 1 98.75 101 GLY A CA 1
ATOM 803 C C . GLY A 1 101 ? -7.66 -5.281 5.527 1 98.75 101 GLY A C 1
ATOM 804 O O . GLY A 1 101 ? -7.438 -6.309 4.883 1 98.75 101 GLY A O 1
ATOM 805 N N . LEU A 1 102 ? -8.031 -4.145 4.992 1 98.75 102 LEU A N 1
ATOM 806 C CA . LEU A 1 102 ? -8.164 -4.016 3.545 1 98.75 102 LEU A CA 1
ATOM 807 C C . LEU A 1 102 ? -6.82 -4.246 2.857 1 98.75 102 LEU A C 1
ATOM 809 O O . LEU A 1 102 ? -6.758 -4.891 1.808 1 98.75 102 LEU A O 1
ATOM 813 N N . SER A 1 103 ? -5.75 -3.746 3.404 1 98.69 103 SER A N 1
ATOM 814 C CA . SER A 1 103 ? -4.41 -3.977 2.877 1 98.69 103 SER A CA 1
ATOM 815 C C . SER A 1 103 ? -4.039 -5.453 2.93 1 98.69 103 SER A C 1
ATOM 817 O O .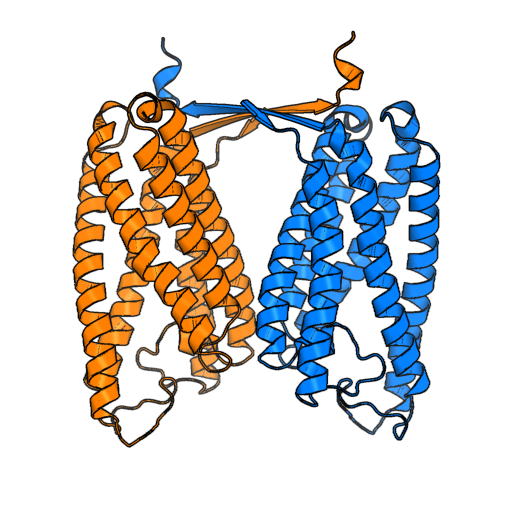 SER A 1 103 ? -3.436 -5.984 1.994 1 98.69 103 SER A O 1
ATOM 819 N N . ILE A 1 104 ? -4.383 -6.109 3.973 1 98.56 104 ILE A N 1
ATOM 820 C CA . ILE A 1 104 ? -4.125 -7.535 4.109 1 98.56 104 ILE A CA 1
ATOM 821 C C . ILE A 1 104 ? -4.867 -8.305 3.016 1 98.56 104 ILE A C 1
ATOM 823 O O . ILE A 1 104 ? -4.289 -9.172 2.355 1 98.56 104 ILE A O 1
ATOM 827 N N . VAL A 1 105 ? -6.125 -7.934 2.814 1 98.25 105 VAL A N 1
ATOM 828 C CA . VAL A 1 105 ? -6.922 -8.578 1.775 1 98.25 105 VAL A CA 1
ATOM 829 C C . VAL A 1 105 ? -6.285 -8.336 0.41 1 98.25 105 VAL A C 1
ATOM 831 O O . VAL A 1 105 ? -6.316 -9.203 -0.461 1 98.25 105 VAL A O 1
ATOM 834 N N . ALA A 1 106 ? -5.672 -7.176 0.209 1 98.31 106 ALA A N 1
ATOM 835 C CA . ALA A 1 106 ? -5.051 -6.797 -1.059 1 98.31 106 ALA A CA 1
ATOM 836 C C . ALA A 1 106 ? -3.855 -7.691 -1.373 1 98.31 106 ALA A C 1
ATOM 838 O O . ALA A 1 106 ? -3.602 -8.016 -2.535 1 98.31 106 ALA A O 1
ATOM 839 N N . ASN A 1 107 ? -3.186 -8.117 -0.326 1 97.94 107 ASN A N 1
ATOM 840 C CA . ASN A 1 107 ? -1.884 -8.734 -0.562 1 97.94 107 ASN A CA 1
ATOM 841 C C . ASN A 1 107 ? -1.92 -10.234 -0.301 1 97.94 107 ASN A C 1
ATOM 843 O O . ASN A 1 107 ? -1.061 -10.977 -0.784 1 97.94 107 ASN A O 1
ATOM 847 N N . PHE A 1 108 ? -2.852 -10.703 0.511 1 97.69 108 PHE A N 1
ATOM 848 C CA . PHE A 1 108 ? -3.014 -12.125 0.792 1 97.69 108 PHE A CA 1
ATOM 849 C C . PHE A 1 108 ? -4.234 -12.688 0.072 1 97.69 108 PHE A C 1
ATOM 851 O O . PHE A 1 108 ? -5.367 -12.492 0.521 1 97.69 108 PHE A O 1
ATOM 858 N N . GLN A 1 109 ? -3.971 -13.367 -1.005 1 94.88 109 GLN A N 1
ATOM 859 C CA . GLN A 1 109 ? -5.059 -13.93 -1.797 1 94.88 109 GLN A CA 1
ATOM 860 C C . GLN A 1 109 ? -5.715 -15.102 -1.071 1 94.88 109 GLN A C 1
ATOM 862 O O . GLN A 1 109 ? -5.035 -15.875 -0.386 1 94.88 109 GLN A O 1
ATOM 867 N N . VAL A 1 110 ? -6.926 -15.289 -1.315 1 91.62 110 VAL A N 1
ATOM 868 C CA . VAL A 1 110 ? -7.738 -16.25 -0.573 1 91.62 110 VAL A CA 1
ATOM 869 C C . VAL A 1 110 ? -7.238 -17.656 -0.835 1 91.62 110 VAL A C 1
ATOM 871 O O . VAL A 1 110 ? -7.27 -18.516 0.058 1 91.62 110 VAL A O 1
ATOM 874 N N . GLU A 1 111 ? -6.672 -17.953 -1.966 1 91.81 111 GLU A N 1
ATOM 875 C CA . GLU A 1 111 ? -6.262 -19.312 -2.275 1 91.81 111 GLU A CA 1
ATOM 876 C C . GLU A 1 111 ? -4.805 -19.547 -1.886 1 91.81 111 GLU A C 1
ATOM 878 O O . GLU A 1 111 ? -4.336 -20.688 -1.886 1 91.81 111 GLU A O 1
ATOM 883 N N . ASN A 1 112 ? -4.102 -18.547 -1.584 1 88.69 112 ASN A N 1
ATOM 884 C CA . ASN A 1 112 ? -2.697 -18.703 -1.223 1 88.69 112 ASN A CA 1
ATOM 885 C C . ASN A 1 112 ? -2.516 -18.812 0.288 1 88.69 112 ASN A C 1
ATOM 887 O O . ASN A 1 112 ? -1.869 -19.75 0.77 1 88.69 112 ASN A O 1
ATOM 891 N N . VAL A 1 113 ? -3.074 -17.875 0.958 1 91.69 113 VAL A N 1
ATOM 892 C CA . VAL A 1 113 ? -3.041 -17.859 2.416 1 91.69 113 VAL A CA 1
ATOM 893 C C . VAL A 1 113 ? -4.422 -17.5 2.963 1 91.69 113 VAL A C 1
ATOM 895 O O . VAL A 1 113 ? -4.637 -16.375 3.424 1 91.69 113 VAL A O 1
ATOM 898 N N . ASN A 1 114 ? -5.301 -18.484 3.039 1 93.25 114 ASN A N 1
ATOM 899 C CA . ASN A 1 114 ? -6.711 -18.266 3.346 1 93.25 114 ASN A CA 1
ATOM 900 C C . ASN A 1 114 ? -6.902 -17.688 4.742 1 93.25 114 ASN A C 1
ATOM 902 O O . ASN A 1 114 ? -7.676 -16.75 4.926 1 93.25 114 ASN A O 1
ATOM 906 N N . SER A 1 115 ? -6.211 -18.188 5.707 1 94.19 115 SER A N 1
ATOM 907 C CA . SER A 1 115 ? -6.398 -17.766 7.094 1 94.19 115 SER A CA 1
ATOM 908 C C . SER A 1 115 ? -6.105 -16.281 7.262 1 94.19 115 SER A C 1
ATOM 910 O O . SER A 1 115 ? -6.887 -15.547 7.879 1 94.19 115 SER A O 1
ATOM 912 N N . VAL A 1 116 ? -4.984 -15.812 6.68 1 96.38 116 VAL A N 1
ATOM 913 C CA . VAL A 1 116 ? -4.602 -14.414 6.809 1 96.38 116 VAL A CA 1
ATOM 914 C C . VAL A 1 116 ? -5.57 -13.539 6.02 1 96.38 116 VAL A C 1
ATOM 916 O O . VAL A 1 116 ? -5.984 -12.477 6.488 1 96.38 116 VAL A O 1
ATOM 919 N N . HIS A 1 117 ? -6 -14.07 4.867 1 96.75 117 HIS A N 1
ATOM 920 C CA . HIS A 1 117 ? -6.969 -13.336 4.055 1 96.75 117 HIS A CA 1
ATOM 921 C C . HIS A 1 117 ? -8.281 -13.141 4.812 1 96.75 117 HIS A C 1
ATOM 923 O O . HIS A 1 117 ? -8.82 -12.031 4.836 1 96.75 117 HIS A O 1
ATOM 929 N N . VAL A 1 118 ? -8.734 -14.18 5.469 1 95.38 118 VAL A N 1
ATOM 930 C CA . VAL A 1 118 ? -10.008 -14.125 6.176 1 95.38 118 VAL A CA 1
ATOM 931 C C . VAL A 1 118 ? -9.906 -13.164 7.359 1 95.38 118 VAL A C 1
ATOM 933 O O . VAL A 1 118 ? -10.859 -12.445 7.664 1 95.38 118 VAL A O 1
ATOM 936 N N . ILE A 1 119 ? -8.789 -13.109 7.984 1 97.38 119 ILE A N 1
ATOM 937 C CA . ILE A 1 119 ? -8.57 -12.141 9.055 1 97.38 119 ILE A CA 1
ATOM 938 C C . ILE A 1 119 ? -8.656 -10.727 8.5 1 97.38 119 ILE A C 1
ATOM 940 O O . ILE A 1 119 ? -9.328 -9.867 9.07 1 97.38 119 ILE A O 1
ATOM 944 N N . GLY A 1 120 ? -8.008 -10.5 7.371 1 98.25 120 GLY A N 1
ATOM 945 C CA . GLY A 1 120 ? -8.094 -9.203 6.719 1 98.25 120 GLY A CA 1
ATOM 946 C C . GLY A 1 120 ? -9.516 -8.828 6.328 1 98.25 120 GLY A C 1
ATOM 947 O O . GLY A 1 120 ? -9.945 -7.695 6.547 1 98.25 120 GLY A O 1
ATOM 948 N N . ALA A 1 121 ? -10.219 -9.805 5.812 1 97.38 121 ALA A N 1
ATOM 949 C CA . ALA A 1 121 ? -11.602 -9.578 5.398 1 97.38 121 ALA A CA 1
ATOM 950 C C . ALA A 1 121 ? -12.492 -9.258 6.602 1 97.38 121 ALA A C 1
ATOM 952 O O . ALA A 1 121 ? -13.344 -8.367 6.531 1 97.38 121 ALA A O 1
ATOM 953 N N . ALA A 1 122 ? -12.258 -9.961 7.691 1 97.12 122 ALA A N 1
ATOM 954 C CA . ALA A 1 122 ? -13.023 -9.703 8.914 1 97.12 122 ALA A CA 1
ATOM 955 C C . ALA A 1 122 ? -12.75 -8.305 9.445 1 97.12 122 ALA A C 1
ATOM 957 O O . ALA A 1 122 ? -13.672 -7.594 9.844 1 97.12 122 ALA A O 1
ATOM 958 N N . LEU A 1 123 ? -11.523 -7.926 9.422 1 98.38 123 LEU A N 1
ATOM 959 C CA . LEU A 1 123 ? -11.172 -6.578 9.852 1 98.38 123 LEU A CA 1
ATOM 960 C C . LEU A 1 123 ? -11.82 -5.531 8.953 1 98.38 123 LEU A C 1
ATOM 962 O O . LEU A 1 123 ? -12.422 -4.574 9.445 1 98.38 123 LEU A O 1
ATOM 966 N N . ALA A 1 124 ? -11.742 -5.742 7.699 1 98 124 ALA A N 1
ATOM 967 C CA . ALA A 1 124 ? -12.258 -4.762 6.742 1 98 124 ALA A CA 1
ATOM 968 C C . ALA A 1 124 ? -13.773 -4.645 6.84 1 98 124 ALA A C 1
ATOM 970 O O . ALA A 1 124 ? -14.32 -3.539 6.867 1 98 124 ALA A O 1
ATOM 971 N N . PHE A 1 125 ? -14.477 -5.773 6.961 1 97.69 125 PHE A N 1
ATOM 972 C CA . PHE A 1 125 ? -15.93 -5.766 6.891 1 97.69 125 PHE A CA 1
ATOM 973 C C . PHE A 1 125 ? -16.547 -5.617 8.281 1 97.69 125 PHE A C 1
ATOM 975 O O . PHE A 1 125 ? -17.391 -4.75 8.508 1 97.69 125 PHE A O 1
ATOM 982 N N . LEU A 1 126 ? -16.109 -6.441 9.211 1 97.5 126 LEU A N 1
ATOM 983 C CA . LEU A 1 126 ? -16.781 -6.461 10.508 1 97.5 126 LEU A CA 1
ATOM 984 C C . LEU A 1 126 ? -16.297 -5.305 11.383 1 97.5 126 LEU A C 1
ATOM 986 O O . LEU A 1 126 ? -17.109 -4.566 11.945 1 97.5 126 LEU A O 1
ATOM 990 N N . VAL A 1 127 ? -14.977 -5.121 11.453 1 98.31 127 VAL A N 1
ATOM 991 C CA . VAL A 1 127 ? -14.445 -4.004 12.234 1 98.31 127 VAL A CA 1
ATOM 992 C C . VAL A 1 127 ? -14.789 -2.688 11.539 1 98.31 127 VAL A C 1
ATOM 994 O O . VAL A 1 127 ? -15.109 -1.696 12.203 1 98.31 127 VAL A O 1
ATOM 997 N N . GLY A 1 128 ? -14.742 -2.711 10.242 1 98.06 128 GLY A N 1
ATOM 998 C CA . GLY A 1 128 ? -15.227 -1.557 9.5 1 98.06 128 GLY A CA 1
ATOM 999 C C . GLY A 1 128 ? -16.688 -1.234 9.781 1 98.06 128 GLY A C 1
ATOM 1000 O O . GLY A 1 128 ? -17.047 -0.065 9.906 1 98.06 128 GLY A O 1
ATOM 1001 N N . GLY A 1 129 ? -17.516 -2.25 9.852 1 97.81 129 GLY A N 1
ATOM 1002 C CA . GLY A 1 129 ? -18.906 -2.049 10.227 1 97.81 129 GLY A CA 1
ATOM 1003 C C . GLY A 1 129 ? -19.062 -1.418 11.602 1 97.81 129 GLY A C 1
ATOM 1004 O O . GLY A 1 129 ? -19.906 -0.528 11.781 1 97.81 129 GLY A O 1
ATOM 1005 N N . ALA A 1 130 ? -18.281 -1.863 12.547 1 98.12 130 ALA A N 1
ATOM 1006 C CA . ALA A 1 130 ? -18.312 -1.271 13.883 1 98.12 130 ALA A CA 1
ATOM 1007 C C . ALA A 1 130 ? -17.922 0.205 13.836 1 98.12 130 ALA A C 1
ATOM 1009 O O . ALA A 1 130 ? -18.516 1.026 14.547 1 98.12 130 ALA A O 1
ATOM 1010 N N . TYR A 1 131 ? -16.953 0.512 13.039 1 98.44 131 TYR A N 1
ATOM 1011 C CA . TYR A 1 131 ? -16.578 1.905 12.82 1 98.44 131 TYR A CA 1
ATOM 1012 C C . TYR A 1 131 ? -17.781 2.725 12.352 1 98.44 131 TYR A C 1
ATOM 1014 O O . TYR A 1 131 ? -18.016 3.826 12.844 1 98.44 131 TYR A O 1
ATOM 1022 N N . PHE A 1 132 ? -18.562 2.201 11.391 1 97.5 132 PHE A N 1
ATOM 1023 C CA . PHE A 1 132 ? -19.719 2.893 10.859 1 97.5 132 PHE A CA 1
ATOM 1024 C C . PHE A 1 132 ? -20.734 3.156 11.961 1 97.5 132 PHE A C 1
ATOM 1026 O O . PHE A 1 132 ? -21.328 4.242 12.039 1 97.5 132 PHE A O 1
ATOM 1033 N N . HIS A 1 133 ? -20.891 2.178 12.781 1 97.94 133 HIS A N 1
ATOM 1034 C CA . HIS A 1 133 ? -21.891 2.314 13.844 1 97.94 133 HIS A CA 1
ATOM 1035 C C . HIS A 1 133 ? -21.484 3.406 14.836 1 97.94 133 HIS A C 1
ATOM 1037 O O . HIS A 1 133 ? -22.312 4.238 15.211 1 97.94 133 HIS A O 1
ATOM 1043 N N . ILE A 1 134 ? -20.25 3.42 15.195 1 96.81 134 ILE A N 1
ATOM 1044 C CA . ILE A 1 134 ? -19.781 4.426 16.141 1 96.81 134 ILE A CA 1
ATOM 1045 C C . ILE A 1 134 ? -19.828 5.805 15.484 1 96.81 134 ILE A C 1
ATOM 1047 O O . ILE A 1 134 ? -20.234 6.785 16.109 1 96.81 134 ILE A O 1
ATOM 1051 N N . GLN A 1 135 ? -19.469 5.867 14.258 1 96.38 135 GLN A N 1
ATOM 1052 C CA . GLN A 1 135 ? -19.5 7.145 13.555 1 96.38 135 GLN A CA 1
ATOM 1053 C C . GLN A 1 135 ? -20.922 7.656 13.383 1 96.38 135 GLN A C 1
ATOM 1055 O O . GLN A 1 135 ? -21.156 8.867 13.406 1 96.38 135 GLN A O 1
ATOM 1060 N N . THR A 1 136 ? -21.844 6.719 13.125 1 96.81 136 THR A N 1
ATOM 1061 C CA . THR A 1 136 ? -23.234 7.109 13.031 1 96.81 136 THR A CA 1
ATOM 1062 C C . THR A 1 136 ? -23.734 7.672 14.359 1 96.81 136 THR A C 1
ATOM 1064 O O . THR A 1 136 ? -24.391 8.719 14.391 1 96.81 136 THR A O 1
ATOM 1067 N N . TYR A 1 137 ? -23.375 7.012 15.422 1 94.06 137 TYR A N 1
ATOM 1068 C CA . TYR A 1 137 ? -23.719 7.523 16.75 1 94.06 137 TYR A CA 1
ATOM 1069 C C . TYR A 1 137 ? -23.125 8.914 16.969 1 94.06 137 TYR A C 1
ATOM 1071 O O . TYR A 1 137 ? -23.828 9.828 17.391 1 94.06 137 TYR A O 1
ATOM 1079 N N . ILE A 1 138 ? -21.875 9.078 16.641 1 91.88 138 ILE A N 1
ATOM 1080 C CA . ILE A 1 138 ? -21.188 10.344 16.828 1 91.88 138 ILE A CA 1
ATOM 1081 C C . ILE A 1 138 ? -21.844 11.422 15.961 1 91.88 138 ILE A C 1
ATOM 1083 O O . ILE A 1 138 ? -22.062 12.547 16.422 1 91.88 138 ILE A O 1
ATOM 1087 N N . SER A 1 139 ? -22.141 11.055 14.727 1 91.12 139 SER A N 1
ATOM 1088 C CA . SER A 1 139 ? -22.734 12.023 13.805 1 91.12 139 SER A CA 1
ATOM 1089 C C . SER A 1 139 ? -24.047 12.578 14.359 1 91.12 139 SER A C 1
ATOM 1091 O O . SER A 1 139 ? -24.344 13.766 14.172 1 91.12 139 SER A O 1
ATOM 1093 N N . TRP A 1 140 ? -24.781 11.758 15.055 1 90.62 140 TRP A N 1
ATOM 1094 C CA . TRP A 1 140 ? -26.031 12.211 15.656 1 90.62 140 TRP A CA 1
ATOM 1095 C C . TRP A 1 140 ? -25.781 13.023 16.922 1 90.62 140 TRP A C 1
ATOM 1097 O O . TRP A 1 140 ? -26.531 13.945 17.234 1 90.62 140 TRP A O 1
ATOM 1107 N N . SER A 1 141 ? -24.672 12.766 17.531 1 86.31 141 SER A N 1
ATOM 1108 C CA . SER A 1 141 ? -24.328 13.461 18.766 1 86.31 141 SER A CA 1
ATOM 1109 C C . SER A 1 141 ? -23.797 14.867 18.484 1 86.31 141 SER A C 1
ATOM 1111 O O . SER A 1 141 ? -23.922 15.766 19.312 1 86.31 141 SER A O 1
ATOM 1113 N N . VAL A 1 142 ? -23.25 15.016 17.266 1 83.69 142 VAL A N 1
ATOM 1114 C CA . VAL A 1 142 ? -22.609 16.297 16.984 1 83.69 142 VAL A CA 1
ATOM 1115 C C . VAL A 1 142 ? -23.391 17.047 15.922 1 83.69 142 VAL A C 1
ATOM 1117 O O . VAL A 1 142 ? -22.875 17.984 15.305 1 83.69 142 VAL A O 1
ATOM 1120 N N . GLN A 1 143 ? -24.531 16.703 15.664 1 79.81 143 GLN A N 1
ATOM 1121 C CA . GLN A 1 143 ? -25.344 17.234 14.57 1 79.81 143 GLN A CA 1
ATOM 1122 C C . GLN A 1 143 ? -25.5 18.75 14.688 1 79.81 143 GLN A C 1
ATOM 1124 O O . GLN A 1 143 ? -25.609 19.453 13.68 1 79.81 143 GLN A O 1
ATOM 1129 N N . ASN A 1 144 ? -25.359 19.234 15.82 1 77.12 144 ASN A N 1
ATOM 1130 C CA . ASN A 1 144 ? -25.5 20.672 16.031 1 77.12 144 ASN A CA 1
ATOM 1131 C C . ASN A 1 144 ? -24.156 21.391 16 1 77.12 144 ASN A C 1
ATOM 1133 O O . ASN A 1 144 ? -24.109 22.625 15.977 1 77.12 144 ASN A O 1
ATOM 1137 N N . LEU A 1 145 ? -23.125 20.594 15.953 1 73.19 145 LEU A N 1
ATOM 1138 C CA . LEU A 1 145 ? -21.781 21.156 16.031 1 73.19 145 LEU A CA 1
ATOM 1139 C C . LEU A 1 145 ? -21.141 21.219 14.648 1 73.19 145 LEU A C 1
ATOM 1141 O O . LEU A 1 145 ? -20.266 22.062 14.398 1 73.19 145 LEU A O 1
ATOM 1145 N N . VAL A 1 146 ? -21.547 20.266 13.883 1 72.94 146 VAL A N 1
ATOM 1146 C CA . VAL A 1 146 ? -21.031 20.172 12.523 1 72.94 146 VAL A CA 1
ATOM 1147 C C . VAL A 1 146 ? -22.109 20.594 11.531 1 72.94 146 VAL A C 1
ATOM 1149 O O . VAL A 1 146 ? -23.281 20.266 11.703 1 72.94 146 VAL A O 1
ATOM 1152 N N . ASP A 1 147 ? -21.891 21.578 10.781 1 79.19 147 ASP A N 1
ATOM 1153 C CA . ASP A 1 147 ? -22.859 22.016 9.781 1 79.19 147 ASP A CA 1
ATOM 1154 C C . ASP A 1 147 ? -23.125 20.922 8.75 1 79.19 147 ASP A C 1
ATOM 1156 O O . ASP A 1 147 ? -22.656 21 7.613 1 79.19 147 ASP A O 1
ATOM 1160 N N . SER A 1 148 ? -23.797 19.828 9.242 1 85.19 148 SER A N 1
ATOM 1161 C CA . SER A 1 148 ? -24.172 18.734 8.359 1 85.19 148 SER A CA 1
ATOM 1162 C C . SER A 1 148 ? -25.688 18.594 8.281 1 85.19 148 SER A C 1
ATOM 1164 O O . SER A 1 148 ? -26.391 18.688 9.289 1 85.19 148 SER A O 1
ATOM 1166 N N . PRO A 1 149 ? -26.141 18.453 7.105 1 89.06 149 PRO A N 1
ATOM 1167 C CA . PRO A 1 149 ? -27.594 18.312 6.965 1 89.06 149 PRO A CA 1
ATOM 1168 C C . PRO A 1 149 ? -28.125 17.047 7.625 1 89.06 149 PRO A C 1
ATOM 1170 O O . PRO A 1 149 ? -27.453 16.016 7.629 1 89.06 149 PRO A O 1
ATOM 1173 N N . LYS A 1 150 ? -29.359 17.156 8.102 1 91.5 150 LYS A N 1
ATOM 1174 C CA . LYS A 1 150 ? -30.016 16.031 8.781 1 91.5 150 LYS A CA 1
ATOM 1175 C C . LYS A 1 150 ? -30.109 14.812 7.871 1 91.5 150 LYS A C 1
ATOM 1177 O O . LYS A 1 150 ? -30 13.68 8.344 1 91.5 150 LYS A O 1
ATOM 1182 N N . ILE A 1 151 ? -30.219 15.023 6.613 1 93.5 151 ILE A N 1
ATOM 1183 C CA . ILE A 1 151 ? -30.359 13.945 5.648 1 93.5 151 ILE A CA 1
ATOM 1184 C C . ILE A 1 151 ? -29.109 13.07 5.656 1 93.5 151 ILE A C 1
ATOM 1186 O O . ILE A 1 151 ? -29.188 11.852 5.461 1 93.5 151 ILE A O 1
ATOM 1190 N N . LEU A 1 152 ? -27.969 13.617 5.91 1 94.56 152 LEU A N 1
ATOM 1191 C CA . LEU A 1 152 ? -26.734 12.852 5.934 1 94.56 152 LEU A CA 1
ATOM 1192 C C . LEU A 1 152 ? -26.703 11.891 7.121 1 94.56 152 LEU A C 1
ATOM 1194 O O . LEU A 1 152 ? -26.25 10.75 6.992 1 94.56 152 LEU A O 1
ATOM 1198 N N . HIS A 1 153 ? -27.234 12.344 8.18 1 94.56 153 HIS A N 1
ATOM 1199 C CA . HIS A 1 153 ? -27.281 11.5 9.367 1 94.56 153 HIS A CA 1
ATOM 1200 C C . HIS A 1 153 ? -28.266 10.344 9.188 1 94.56 153 HIS A C 1
ATOM 1202 O O . HIS A 1 153 ? -27.984 9.219 9.609 1 94.56 153 HIS A O 1
ATOM 1208 N N . ILE A 1 154 ? -29.344 10.656 8.609 1 96.44 154 ILE A N 1
ATOM 1209 C CA . ILE A 1 154 ? -30.344 9.633 8.336 1 96.44 154 ILE A CA 1
ATOM 1210 C C . ILE A 1 154 ? -29.781 8.594 7.363 1 96.44 154 ILE A C 1
ATOM 1212 O O . ILE A 1 154 ? -29.969 7.391 7.562 1 96.44 154 ILE A O 1
ATOM 1216 N N . LEU A 1 155 ? -29.109 9.07 6.344 1 97 155 LEU A N 1
ATOM 1217 C CA . LEU A 1 155 ? -28.5 8.188 5.355 1 97 155 LEU A CA 1
ATOM 1218 C C . LEU A 1 155 ? -27.5 7.254 6.016 1 97 155 LEU A C 1
ATOM 1220 O O . LEU A 1 155 ? -27.469 6.055 5.719 1 97 155 LEU A O 1
ATOM 1224 N N . ARG A 1 156 ? -26.672 7.777 6.91 1 97.81 156 ARG A N 1
ATOM 1225 C CA . ARG A 1 156 ? -25.703 6.957 7.613 1 97.81 156 ARG A CA 1
ATOM 1226 C C . ARG A 1 156 ? -26.375 5.875 8.445 1 97.81 156 ARG A C 1
ATOM 1228 O O . ARG A 1 156 ? -25.922 4.734 8.477 1 97.81 156 ARG A O 1
ATOM 1235 N N . LEU A 1 157 ? -27.453 6.262 9.039 1 97.94 157 LEU A N 1
ATOM 1236 C CA . LEU A 1 157 ? -28.219 5.293 9.82 1 97.94 157 LEU A CA 1
ATOM 1237 C C . LEU A 1 157 ? -28.797 4.203 8.93 1 97.94 157 LEU A C 1
ATOM 1239 O O . LEU A 1 157 ? -28.703 3.016 9.25 1 97.94 157 LEU A O 1
ATOM 1243 N N . ILE A 1 158 ? -29.391 4.598 7.848 1 98.31 158 ILE A N 1
ATOM 1244 C CA . ILE A 1 158 ? -29.969 3.645 6.91 1 98.31 158 ILE A CA 1
ATOM 1245 C C . ILE A 1 158 ? -28.875 2.699 6.398 1 98.31 158 ILE A C 1
ATOM 1247 O O . ILE A 1 158 ? -29.078 1.483 6.344 1 98.31 158 ILE A O 1
ATOM 1251 N N . ILE A 1 159 ? -27.703 3.238 6.059 1 98.5 159 ILE A N 1
ATOM 1252 C CA . ILE A 1 159 ? -26.594 2.434 5.562 1 98.5 159 ILE A CA 1
ATOM 1253 C C . ILE A 1 159 ? -26.172 1.428 6.633 1 98.5 159 ILE A C 1
ATOM 1255 O O . ILE A 1 159 ? -25.922 0.26 6.328 1 98.5 159 ILE A O 1
ATOM 1259 N N . CYS A 1 160 ? -26.172 1.817 7.859 1 98.06 160 CYS A N 1
ATOM 1260 C CA . CYS A 1 160 ? -25.766 0.931 8.953 1 98.06 160 CYS A CA 1
ATOM 1261 C C . CYS A 1 160 ? -26.75 -0.233 9.086 1 98.06 160 CYS A C 1
ATOM 1263 O O . CYS A 1 160 ? -26.328 -1.384 9.227 1 98.06 160 CYS A O 1
ATOM 1265 N N . VAL A 1 161 ? -27.984 0.086 9.047 1 98.06 161 VAL A N 1
ATOM 1266 C CA . VAL A 1 161 ? -29.016 -0.947 9.188 1 98.06 161 VAL A CA 1
ATOM 1267 C C . VAL A 1 161 ? -28.922 -1.927 8.023 1 98.06 161 VAL A C 1
ATOM 1269 O O . VAL A 1 161 ? -28.922 -3.143 8.227 1 98.06 161 VAL A O 1
ATOM 1272 N N . LEU A 1 162 ? -28.844 -1.394 6.832 1 98.25 162 LEU A N 1
ATOM 1273 C CA . LEU A 1 162 ? -28.703 -2.242 5.656 1 98.25 162 LEU A CA 1
ATOM 1274 C C . LEU A 1 162 ? -27.422 -3.076 5.734 1 98.25 162 LEU A C 1
ATOM 1276 O O . LEU A 1 162 ? -27.422 -4.262 5.391 1 98.25 162 LEU A O 1
ATOM 1280 N N . TYR A 1 163 ? -26.375 -2.475 6.223 1 98.31 163 TYR A N 1
ATOM 1281 C CA . TYR A 1 163 ? -25.094 -3.166 6.344 1 98.31 163 TYR A CA 1
ATOM 1282 C C . TYR A 1 163 ? -25.203 -4.359 7.285 1 98.31 163 TYR A C 1
ATOM 1284 O O . TYR A 1 163 ? -24.672 -5.438 7 1 98.31 163 TYR A O 1
ATOM 1292 N N . ASP A 1 164 ? -25.922 -4.168 8.391 1 97.94 164 ASP A N 1
ATOM 1293 C CA . ASP A 1 164 ? -26.125 -5.258 9.344 1 97.94 164 ASP A CA 1
ATOM 1294 C C . ASP A 1 164 ? -26.922 -6.402 8.711 1 97.94 164 ASP A C 1
ATOM 1296 O O . ASP A 1 164 ? -26.594 -7.574 8.914 1 97.94 164 ASP A O 1
ATOM 1300 N N . ILE A 1 165 ? -27.922 -6.055 7.984 1 97.75 165 ILE A N 1
ATOM 1301 C CA . ILE A 1 165 ? -28.766 -7.055 7.332 1 97.75 165 ILE A CA 1
ATOM 1302 C C . ILE A 1 165 ? -27.938 -7.836 6.312 1 97.75 165 ILE A C 1
ATOM 1304 O O . ILE A 1 165 ? -27.938 -9.07 6.32 1 97.75 165 ILE A O 1
ATOM 1308 N N . PHE A 1 166 ? -27.219 -7.145 5.551 1 96.62 166 PHE A N 1
ATOM 1309 C CA . PHE A 1 166 ? -26.438 -7.781 4.496 1 96.62 166 PHE A CA 1
ATOM 1310 C C . PHE A 1 166 ? -25.312 -8.617 5.09 1 96.62 166 PHE A C 1
ATOM 1312 O O . PHE A 1 166 ? -25 -9.695 4.582 1 96.62 166 PHE A O 1
ATOM 1319 N N . ALA A 1 167 ? -24.703 -8.133 6.219 1 97.31 167 ALA A N 1
ATOM 1320 C CA . ALA A 1 167 ? -23.641 -8.883 6.859 1 97.31 167 ALA A CA 1
ATOM 1321 C C . ALA A 1 167 ? -24.141 -10.211 7.418 1 97.31 167 ALA A C 1
ATOM 1323 O O . ALA A 1 167 ? -23.516 -11.258 7.238 1 97.31 167 ALA A O 1
ATOM 1324 N N . VAL A 1 168 ? -25.312 -10.211 8.062 1 97.38 168 VAL A N 1
ATOM 1325 C CA . VAL A 1 168 ? -25.875 -11.414 8.656 1 97.38 168 VAL A CA 1
ATOM 1326 C C . VAL A 1 168 ? -26.25 -12.406 7.559 1 97.38 168 VAL A C 1
ATOM 1328 O O . VAL A 1 168 ? -25.891 -13.586 7.629 1 97.38 168 VAL A O 1
ATOM 1331 N N . ILE A 1 169 ? -26.938 -11.93 6.512 1 98.06 169 ILE A N 1
ATOM 1332 C CA . ILE A 1 169 ? -27.344 -12.812 5.418 1 98.06 169 ILE A CA 1
ATOM 1333 C C . ILE A 1 169 ? -26.109 -13.391 4.738 1 98.06 169 ILE A C 1
ATOM 1335 O O . ILE A 1 169 ? -26.047 -14.586 4.453 1 98.06 169 ILE A O 1
ATOM 1339 N N . GLY A 1 170 ? -25.125 -12.539 4.488 1 97.75 170 GLY A N 1
ATOM 1340 C CA . GLY A 1 170 ? -23.906 -12.984 3.836 1 97.75 170 GLY A CA 1
ATOM 1341 C C . GLY A 1 170 ? -23.156 -14.047 4.625 1 97.75 170 GLY A C 1
ATOM 1342 O O . GLY A 1 170 ? -22.766 -15.07 4.074 1 97.75 170 GLY A O 1
ATOM 1343 N N . ILE A 1 171 ? -22.984 -13.844 5.941 1 97.31 171 ILE A N 1
ATOM 1344 C CA . ILE A 1 171 ? -22.234 -14.758 6.789 1 97.31 171 ILE A CA 1
ATOM 1345 C C . ILE A 1 171 ? -22.984 -16.078 6.906 1 97.31 171 ILE A C 1
ATOM 1347 O O . ILE A 1 171 ? -22.406 -17.156 6.73 1 97.31 171 ILE A O 1
ATOM 1351 N N . VAL A 1 172 ? -24.266 -16.047 7.141 1 97.75 172 VAL A N 1
ATOM 1352 C CA . VAL A 1 172 ? -25.062 -17.25 7.316 1 97.75 172 VAL A CA 1
ATOM 1353 C C . VAL A 1 172 ? -25.062 -18.078 6.027 1 97.75 172 VAL A C 1
ATOM 1355 O O . VAL A 1 172 ? -24.859 -19.297 6.059 1 97.75 172 VAL A O 1
ATOM 1358 N N . THR A 1 173 ? -25.203 -17.391 4.914 1 97.94 173 THR A N 1
ATOM 1359 C CA . THR A 1 173 ? -25.297 -18.125 3.658 1 97.94 173 THR A CA 1
ATOM 1360 C C . THR A 1 173 ? -23.922 -18.656 3.252 1 97.94 173 THR A C 1
ATOM 1362 O O . THR A 1 173 ? -23.828 -19.672 2.561 1 97.94 173 THR A O 1
ATOM 1365 N N . THR A 1 174 ? -22.859 -17.969 3.602 1 96.5 174 THR A N 1
ATOM 1366 C CA . THR A 1 174 ? -21.531 -18.531 3.395 1 96.5 174 THR A CA 1
ATOM 1367 C C . THR A 1 174 ? -21.359 -19.844 4.145 1 96.5 174 THR A C 1
ATOM 1369 O O . THR A 1 174 ? -20.922 -20.844 3.568 1 96.5 174 THR A O 1
ATOM 1372 N N . VAL A 1 175 ? -21.812 -19.891 5.441 1 95.56 175 VAL A N 1
ATOM 1373 C CA . VAL A 1 175 ? -21.641 -21.062 6.297 1 95.56 175 VAL A CA 1
ATOM 1374 C C . VAL A 1 175 ? -22.531 -22.203 5.793 1 95.56 175 VAL A C 1
ATOM 1376 O O . VAL A 1 175 ? -22.078 -23.328 5.629 1 95.56 175 VAL A O 1
ATOM 1379 N N . VAL A 1 176 ? -23.766 -21.891 5.48 1 96.88 176 VAL A N 1
ATOM 1380 C CA . VAL A 1 176 ? -24.703 -22.906 5.039 1 96.88 176 VAL A CA 1
ATOM 1381 C C . VAL A 1 176 ? -24.266 -23.469 3.689 1 96.88 176 VAL A C 1
ATOM 1383 O O . VAL A 1 176 ? -24.328 -24.688 3.467 1 96.88 176 VAL A O 1
ATOM 1386 N N . GLY A 1 177 ? -23.859 -22.562 2.76 1 96 177 GLY A N 1
ATOM 1387 C CA . GLY A 1 177 ? -23.359 -23.031 1.477 1 96 177 GLY A CA 1
ATOM 1388 C C . GLY A 1 177 ? -22.203 -23.984 1.605 1 96 177 GLY A C 1
ATOM 1389 O O . GLY A 1 177 ? -22.172 -25.031 0.948 1 96 177 GLY A O 1
ATOM 1390 N N . ASP A 1 178 ? -21.297 -23.656 2.496 1 93.88 178 ASP A N 1
ATOM 1391 C CA . ASP A 1 178 ? -20.125 -24.5 2.73 1 93.88 178 ASP A CA 1
ATOM 1392 C C . ASP A 1 178 ? -20.531 -25.859 3.287 1 93.88 178 ASP A C 1
ATOM 1394 O O . ASP A 1 178 ? -19.953 -26.891 2.92 1 93.88 178 ASP A O 1
ATOM 1398 N N . ILE A 1 179 ? -21.453 -25.938 4.195 1 94.94 179 ILE A N 1
ATOM 1399 C CA . ILE A 1 179 ? -21.938 -27.172 4.801 1 94.94 179 ILE A CA 1
ATOM 1400 C C . ILE A 1 179 ? -22.594 -28.047 3.734 1 94.94 179 ILE A C 1
ATOM 1402 O O . ILE A 1 179 ? -22.344 -29.25 3.684 1 94.94 179 ILE A O 1
ATOM 1406 N N . LYS A 1 180 ? -23.281 -27.438 2.852 1 95.25 180 LYS A N 1
ATOM 1407 C CA . LYS A 1 180 ? -23.984 -28.172 1.803 1 95.25 180 LYS A CA 1
ATOM 1408 C C . LYS A 1 180 ? -23 -28.734 0.777 1 95.25 180 LYS A C 1
ATOM 1410 O O . LYS A 1 180 ? -23.219 -29.812 0.227 1 95.25 180 LYS A O 1
ATOM 1415 N N . LEU A 1 181 ? -22.047 -28.016 0.496 1 93.56 181 LEU A N 1
ATOM 1416 C CA . LEU A 1 181 ? -21.062 -28.438 -0.489 1 93.56 181 LEU A CA 1
ATOM 1417 C C . LEU A 1 181 ? -20.297 -29.656 -0.011 1 93.56 181 LEU A C 1
ATOM 1419 O O . LEU A 1 181 ? -19.859 -30.484 -0.822 1 93.56 181 LEU A O 1
ATOM 1423 N N . ARG A 1 182 ? -20.219 -29.891 1.238 1 88.81 182 ARG A N 1
ATOM 1424 C CA . ARG A 1 182 ? -19.469 -31.016 1.79 1 88.81 182 ARG A CA 1
ATOM 1425 C C . ARG A 1 182 ? -20.172 -32.344 1.511 1 88.81 182 ARG A C 1
ATOM 1427 O O . ARG A 1 182 ? -21.406 -32.406 1.55 1 88.81 182 ARG A O 1
ATOM 1434 N N . PRO A 1 183 ? -19.281 -33.25 1.226 1 89.94 183 PRO A N 1
ATOM 1435 C CA . PRO A 1 183 ? -17.828 -33.344 1.394 1 89.94 183 PRO A CA 1
ATOM 1436 C C . PRO A 1 183 ? -17.047 -32.875 0.165 1 89.94 183 PRO A C 1
ATOM 1438 O O . PRO A 1 183 ? -15.82 -32.812 0.193 1 89.94 183 PRO A O 1
ATOM 1441 N N . THR A 1 184 ? -17.859 -32.5 -0.928 1 88.12 184 THR A N 1
ATOM 1442 C CA . THR A 1 184 ? -17.188 -31.984 -2.119 1 88.12 184 THR A CA 1
ATOM 1443 C C . THR A 1 184 ? -16.453 -30.688 -1.812 1 88.12 184 THR A C 1
ATOM 1445 O O . THR A 1 184 ? -16.922 -29.875 -1.018 1 88.12 184 THR A O 1
ATOM 1448 N N . VAL A 1 185 ? -15.234 -30.734 -2.297 1 85.5 185 VAL A N 1
ATOM 1449 C CA . VAL A 1 185 ? -14.492 -29.484 -2.121 1 85.5 185 VAL A CA 1
ATOM 1450 C C . VAL A 1 185 ? -14.211 -28.859 -3.482 1 85.5 185 VAL A C 1
ATOM 1452 O O . VAL A 1 185 ? -13.57 -29.469 -4.34 1 85.5 185 VAL A O 1
ATOM 1455 N N . VAL A 1 186 ? -14.914 -27.719 -3.652 1 91.12 186 VAL A N 1
ATOM 1456 C CA . VAL A 1 186 ? -14.695 -26.938 -4.859 1 91.12 186 VAL A CA 1
ATOM 1457 C C . VAL A 1 186 ? -14.305 -25.5 -4.477 1 91.12 186 VAL A C 1
ATOM 1459 O O . VAL A 1 186 ? -14.852 -24.938 -3.525 1 91.12 186 VAL A O 1
ATOM 1462 N N . SER A 1 187 ? -13.32 -25.047 -5.238 1 92.88 187 SER A N 1
ATOM 1463 C CA . SER A 1 187 ? -12.977 -23.656 -5.027 1 92.88 187 SER A CA 1
ATOM 1464 C C . SER A 1 187 ? -14.18 -22.75 -5.258 1 92.88 187 SER A C 1
ATOM 1466 O O . SER A 1 187 ? -14.953 -22.969 -6.191 1 92.88 187 SER A O 1
ATOM 1468 N N . THR A 1 188 ? -14.328 -21.75 -4.461 1 94.69 188 THR A N 1
ATOM 1469 C CA . THR A 1 188 ? -15.414 -20.781 -4.637 1 94.69 188 THR A CA 1
ATOM 1470 C C . THR A 1 188 ? -15.312 -20.109 -6 1 94.69 188 THR A C 1
ATOM 1472 O O . THR A 1 188 ? -16.328 -19.656 -6.547 1 94.69 188 THR A O 1
ATOM 1475 N N . ARG A 1 189 ? -14.188 -20.094 -6.582 1 95.31 189 ARG A N 1
ATOM 1476 C CA . ARG A 1 189 ? -13.977 -19.484 -7.895 1 95.31 189 ARG A CA 1
ATOM 1477 C C . ARG A 1 189 ? -14.727 -20.25 -8.977 1 95.31 189 ARG A C 1
ATOM 1479 O O . ARG A 1 189 ? -15.141 -19.672 -9.984 1 95.31 189 ARG A O 1
ATOM 1486 N N . LEU A 1 190 ? -14.844 -21.5 -8.727 1 95.44 190 LEU A N 1
ATOM 1487 C CA . LEU A 1 190 ? -15.352 -22.391 -9.766 1 95.44 190 LEU A CA 1
ATOM 1488 C C . LEU A 1 190 ? -16.672 -23.031 -9.344 1 95.44 190 LEU A C 1
ATOM 1490 O O . LEU A 1 190 ? -17.094 -24.031 -9.93 1 95.44 190 LEU A O 1
ATOM 1494 N N . TRP A 1 191 ? -17.266 -22.516 -8.273 1 95.31 191 TRP A N 1
ATOM 1495 C CA . TRP A 1 191 ? -18.547 -22.984 -7.777 1 95.31 191 TRP A CA 1
ATOM 1496 C C . TRP A 1 191 ? -19.672 -22.672 -8.766 1 95.31 191 TRP A C 1
ATOM 1498 O O . TRP A 1 191 ? -20 -21.5 -8.969 1 95.31 191 TRP A O 1
ATOM 1508 N N . THR A 1 192 ? -20.281 -23.703 -9.391 1 95.19 192 THR A N 1
ATOM 1509 C CA . THR A 1 192 ? -21.297 -23.547 -10.438 1 95.19 192 THR A CA 1
ATOM 1510 C C . THR A 1 192 ? -22.656 -24.031 -9.938 1 95.19 192 THR A C 1
ATOM 1512 O O . THR A 1 192 ? -22.766 -24.609 -8.859 1 95.19 192 THR A O 1
ATOM 1515 N N . PRO A 1 193 ? -23.672 -23.797 -10.766 1 95.56 193 PRO A N 1
ATOM 1516 C CA . PRO A 1 193 ? -25.016 -24.219 -10.359 1 95.56 193 PRO A CA 1
ATOM 1517 C C . PRO A 1 193 ? -25.156 -25.734 -10.234 1 95.56 193 PRO A C 1
ATOM 1519 O O . PRO A 1 193 ? -26.109 -26.234 -9.641 1 95.56 193 PRO A O 1
ATOM 1522 N N . ASN A 1 194 ? -24.188 -26.5 -10.688 1 94.94 194 ASN A N 1
ATOM 1523 C CA . ASN A 1 194 ? -24.234 -27.953 -10.633 1 94.94 194 ASN A CA 1
ATOM 1524 C C . ASN A 1 194 ? -23.734 -28.484 -9.281 1 94.94 194 ASN A C 1
ATOM 1526 O O . ASN A 1 194 ? -23.891 -29.656 -8.984 1 94.94 194 ASN A O 1
ATOM 1530 N N . GLU A 1 195 ? -23.25 -27.578 -8.461 1 95 19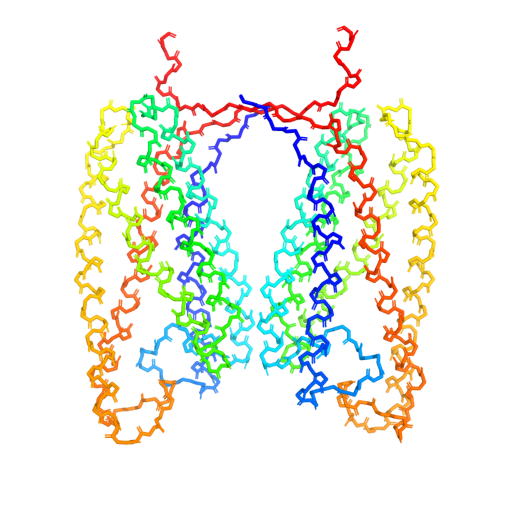5 GLU A N 1
ATOM 1531 C CA . GLU A 1 195 ? -22.75 -27.953 -7.145 1 95 195 GLU A CA 1
ATOM 1532 C C . GLU A 1 195 ? -23.766 -27.625 -6.047 1 95 195 GLU A C 1
ATOM 1534 O O . GLU A 1 195 ? -24.484 -26.625 -6.137 1 95 195 GLU A O 1
ATOM 1539 N N . GLU A 1 196 ? -23.812 -28.438 -5.125 1 95.69 196 GLU A N 1
ATOM 1540 C CA . GLU A 1 196 ? -24.688 -28.172 -3.982 1 95.69 196 GLU A CA 1
ATOM 1541 C C . GLU A 1 196 ? -24.297 -26.875 -3.281 1 95.69 196 GLU A C 1
ATOM 1543 O O . GLU A 1 196 ? -23.125 -26.5 -3.246 1 95.69 196 GLU A O 1
ATOM 1548 N N . GLY A 1 197 ? -25.312 -26.156 -2.758 1 96.75 197 GLY A N 1
ATOM 1549 C CA . GLY A 1 197 ? -25.078 -24.938 -1.999 1 96.75 197 GLY A CA 1
ATOM 1550 C C . GLY A 1 197 ? -24.875 -23.719 -2.877 1 96.75 197 GLY A C 1
ATOM 1551 O O . GLY A 1 197 ? -24.547 -22.641 -2.379 1 96.75 197 GLY A O 1
ATOM 1552 N N . TYR A 1 198 ? -25.078 -23.891 -4.133 1 96.69 198 TYR A N 1
ATOM 1553 C CA . TYR A 1 198 ? -24.781 -22.812 -5.078 1 96.69 198 TYR A CA 1
ATOM 1554 C C . TYR A 1 198 ? -25.672 -21.609 -4.828 1 96.69 198 TYR A C 1
ATOM 1556 O O . TYR A 1 198 ? -25.234 -20.469 -4.957 1 96.69 198 TYR A O 1
ATOM 1564 N N . ALA A 1 199 ? -26.938 -21.844 -4.531 1 96.75 199 ALA A N 1
ATOM 1565 C CA . ALA A 1 199 ? -27.828 -20.734 -4.25 1 96.75 199 ALA A CA 1
ATOM 1566 C C . ALA A 1 199 ? -27.328 -19.922 -3.057 1 96.75 199 ALA A C 1
ATOM 1568 O O . ALA A 1 199 ? -27.375 -18.688 -3.082 1 96.75 199 ALA A O 1
ATOM 1569 N N . GLU A 1 200 ? -26.875 -20.578 -2.002 1 97.69 200 GLU A N 1
ATOM 1570 C CA . GLU A 1 200 ? -26.312 -19.906 -0.834 1 97.69 200 GLU A CA 1
ATOM 1571 C C . GLU A 1 200 ? -25.031 -19.172 -1.19 1 97.69 200 GLU A C 1
ATOM 1573 O O . GLU A 1 200 ? -24.797 -18.062 -0.722 1 97.69 200 GLU A O 1
ATOM 1578 N N . HIS A 1 201 ? -24.234 -19.828 -2.008 1 97.25 201 HIS A N 1
ATOM 1579 C CA . HIS A 1 201 ? -23 -19.203 -2.473 1 97.25 201 HIS A CA 1
ATOM 1580 C C . HIS A 1 201 ? -23.281 -17.891 -3.201 1 97.25 201 HIS A C 1
ATOM 1582 O O . HIS A 1 201 ? -22.688 -16.859 -2.881 1 97.25 201 HIS A O 1
ATOM 1588 N N . VAL A 1 202 ? -24.25 -17.891 -4.078 1 97.75 202 VAL A N 1
ATOM 1589 C CA . VAL A 1 202 ? -24.594 -16.703 -4.863 1 97.75 202 VAL A CA 1
ATOM 1590 C C . VAL A 1 202 ? -25.172 -15.625 -3.951 1 97.75 202 VAL A C 1
ATOM 1592 O O . VAL A 1 202 ? -24.844 -14.445 -4.082 1 97.75 202 VAL A O 1
ATOM 1595 N N . THR A 1 203 ? -25.984 -16.047 -3.061 1 98 203 THR A N 1
ATOM 1596 C CA . THR A 1 203 ? -26.562 -15.094 -2.117 1 98 203 THR A CA 1
ATOM 1597 C C . THR A 1 203 ? -25.453 -14.414 -1.306 1 98 203 THR A C 1
ATOM 1599 O O . THR A 1 203 ? -25.453 -13.195 -1.15 1 98 203 THR A O 1
ATOM 1602 N N . SER A 1 204 ? -24.547 -15.195 -0.83 1 97.94 204 SER A N 1
ATOM 1603 C CA . SER A 1 204 ? -23.453 -14.633 -0.033 1 97.94 204 SER A CA 1
ATOM 1604 C C . SER A 1 204 ? -22.609 -13.672 -0.855 1 97.94 204 SER A C 1
ATOM 1606 O O . SER A 1 204 ? -22.188 -12.625 -0.36 1 97.94 204 SER A O 1
ATOM 1608 N N . THR A 1 205 ? -22.328 -14 -2.102 1 97.81 205 THR A N 1
ATOM 1609 C CA . THR A 1 205 ? -21.516 -13.141 -2.949 1 97.81 205 THR A CA 1
ATOM 1610 C C . THR A 1 205 ? -22.25 -11.836 -3.264 1 97.81 205 THR A C 1
ATOM 1612 O O . THR A 1 205 ? -21.656 -10.758 -3.25 1 97.81 205 THR A O 1
ATOM 1615 N N . VAL A 1 206 ? -23.531 -11.938 -3.521 1 97.44 206 VAL A N 1
ATOM 1616 C CA . VAL A 1 206 ? -24.344 -10.742 -3.766 1 97.44 206 VAL A CA 1
ATOM 1617 C C . VAL A 1 206 ? -24.312 -9.836 -2.539 1 97.44 206 VAL A C 1
ATOM 1619 O O . VAL A 1 206 ? -24.172 -8.617 -2.664 1 97.44 206 VAL A O 1
ATOM 1622 N N . MET A 1 207 ? -24.391 -10.422 -1.38 1 97.5 207 MET A N 1
ATOM 1623 C CA . MET A 1 207 ? -24.344 -9.648 -0.145 1 97.5 207 MET A CA 1
ATOM 1624 C C . MET A 1 207 ? -22.969 -8.984 0.017 1 97.5 207 MET A C 1
ATOM 1626 O O . MET A 1 207 ? -22.891 -7.848 0.49 1 97.5 207 MET A O 1
ATOM 1630 N N . GLU A 1 208 ? -21.953 -9.688 -0.343 1 96.62 208 GLU A N 1
ATOM 1631 C CA . GLU A 1 208 ? -20.625 -9.109 -0.281 1 96.62 208 GLU A CA 1
ATOM 1632 C C . GLU A 1 208 ? -20.516 -7.875 -1.179 1 96.62 208 GLU A C 1
ATOM 1634 O O . GLU A 1 208 ? -19.969 -6.848 -0.768 1 96.62 208 GLU A O 1
ATOM 1639 N N . TRP A 1 209 ? -21.016 -7.961 -2.361 1 97 209 TRP A N 1
ATOM 1640 C CA . TRP A 1 209 ? -21 -6.844 -3.303 1 97 209 TRP A CA 1
ATOM 1641 C C . TRP A 1 209 ? -21.812 -5.672 -2.77 1 97 209 TRP A C 1
ATOM 1643 O O . TRP A 1 209 ? -21.359 -4.527 -2.793 1 97 209 TRP A O 1
ATOM 1653 N N . ILE A 1 210 ? -22.953 -5.977 -2.289 1 96.75 210 ILE A N 1
ATOM 1654 C CA . ILE A 1 210 ? -23.797 -4.941 -1.711 1 96.75 210 ILE A CA 1
ATOM 1655 C C . ILE A 1 210 ? -23.094 -4.297 -0.521 1 96.75 210 ILE A C 1
ATOM 1657 O O . ILE A 1 210 ? -23.062 -3.07 -0.399 1 96.75 210 ILE A O 1
ATOM 1661 N N . GLY A 1 211 ? -22.531 -5.105 0.353 1 97 211 GLY A N 1
ATOM 1662 C CA . GLY A 1 211 ? -21.797 -4.594 1.499 1 97 211 GLY A CA 1
ATOM 1663 C C . GLY A 1 211 ? -20.656 -3.662 1.113 1 97 211 GLY A C 1
ATOM 1664 O O . GLY A 1 211 ? -20.469 -2.623 1.744 1 97 211 GLY A O 1
ATOM 1665 N N . SER A 1 212 ? -19.953 -4.027 0.104 1 97.12 212 SER A N 1
ATOM 1666 C CA . SER A 1 212 ? -18.844 -3.199 -0.356 1 97.12 212 SER A CA 1
ATOM 1667 C C . SER A 1 212 ? -19.328 -1.858 -0.889 1 97.12 212 SER A C 1
ATOM 1669 O O . SER A 1 212 ? -18.688 -0.826 -0.678 1 97.12 212 SER A O 1
ATOM 1671 N N . PHE A 1 213 ? -20.453 -1.834 -1.556 1 97.19 213 PHE A N 1
ATOM 1672 C CA . PHE A 1 213 ? -21.047 -0.591 -2.039 1 97.19 213 PHE A CA 1
ATOM 1673 C C . PHE A 1 213 ? -21.5 0.28 -0.874 1 97.19 213 PHE A C 1
ATOM 1675 O O . PHE A 1 213 ? -21.406 1.507 -0.932 1 97.19 213 PHE A O 1
ATOM 1682 N N . LEU A 1 214 ? -22.016 -0.343 0.118 1 98 214 LEU A N 1
ATOM 1683 C CA . LEU A 1 214 ? -22.438 0.398 1.302 1 98 214 LEU A CA 1
ATOM 1684 C C . LEU A 1 214 ? -21.234 1.035 2 1 98 214 LEU A C 1
ATOM 1686 O O . LEU A 1 214 ? -21.328 2.162 2.494 1 98 214 LEU A O 1
ATOM 1690 N N . ILE A 1 215 ? -20.141 0.308 2.043 1 98.31 215 ILE A N 1
ATOM 1691 C CA . ILE A 1 215 ? -18.922 0.852 2.607 1 98.31 215 ILE A CA 1
ATOM 1692 C C . ILE A 1 215 ? -18.5 2.102 1.834 1 98.31 215 ILE A C 1
ATOM 1694 O O . ILE A 1 215 ? -18.203 3.137 2.432 1 98.31 215 ILE A O 1
ATOM 1698 N N . CYS A 1 216 ? -18.531 2.014 0.515 1 98.38 216 CYS A N 1
ATOM 1699 C CA . CYS A 1 216 ? -18.188 3.145 -0.339 1 98.38 216 CYS A CA 1
ATOM 1700 C C . CYS A 1 216 ? -19.125 4.312 -0.111 1 98.38 216 CYS A C 1
ATOM 1702 O O . CYS A 1 216 ? -18.688 5.461 -0.002 1 98.38 216 CYS A O 1
ATOM 1704 N N . SER A 1 217 ? -20.375 4.023 -0.063 1 98.12 217 SER A N 1
ATOM 1705 C CA . SER A 1 217 ? -21.391 5.059 0.136 1 98.12 217 SER A CA 1
ATOM 1706 C C . SER A 1 217 ? -21.203 5.758 1.479 1 98.12 217 SER A C 1
ATOM 1708 O O . SER A 1 217 ? -21.297 6.984 1.567 1 98.12 217 SER A O 1
ATOM 1710 N N . TYR A 1 218 ? -20.969 4.988 2.498 1 98.44 218 TYR A N 1
ATOM 1711 C CA . TYR A 1 218 ? -20.75 5.582 3.814 1 98.44 218 TYR A CA 1
ATOM 1712 C C . TYR A 1 218 ? -19.547 6.508 3.803 1 98.44 218 TYR A C 1
ATOM 1714 O O . TYR A 1 218 ? -19.609 7.633 4.301 1 98.44 218 TYR A O 1
ATOM 1722 N N . ALA A 1 219 ? -18.453 5.996 3.256 1 98.06 219 ALA A N 1
ATOM 1723 C CA . ALA A 1 219 ? -17.234 6.809 3.172 1 98.06 219 ALA A CA 1
ATOM 1724 C C . ALA A 1 219 ? -17.5 8.109 2.418 1 98.06 219 ALA A C 1
ATOM 1726 O O . ALA A 1 219 ? -17.016 9.172 2.814 1 98.06 219 ALA A O 1
ATOM 1727 N N . ALA A 1 220 ? -18.297 8.039 1.376 1 97.88 220 ALA A N 1
ATOM 1728 C CA . ALA A 1 220 ? -18.578 9.195 0.532 1 97.88 220 ALA A CA 1
ATOM 1729 C C . ALA A 1 220 ? -19.344 10.266 1.307 1 97.88 220 ALA A C 1
ATOM 1731 O O . ALA A 1 220 ? -19.266 11.453 0.973 1 97.88 220 ALA A O 1
ATOM 1732 N N . THR A 1 221 ? -20.062 9.922 2.34 1 96.62 221 THR A N 1
ATOM 1733 C CA . THR A 1 221 ? -20.828 10.891 3.107 1 96.62 221 THR A CA 1
ATOM 1734 C C . THR A 1 221 ? -19.906 11.859 3.84 1 96.62 221 THR A C 1
ATOM 1736 O O . THR A 1 221 ? -20.312 12.977 4.176 1 96.62 221 THR A O 1
ATOM 1739 N N . PHE A 1 222 ? -18.688 11.445 4.117 1 96.06 222 PHE A N 1
ATOM 1740 C CA . PHE A 1 222 ? -17.766 12.312 4.832 1 96.06 222 PHE A CA 1
ATOM 1741 C C . PHE A 1 222 ? -17.312 13.477 3.955 1 96.06 222 PHE A C 1
ATOM 1743 O O . PHE A 1 222 ? -16.797 14.477 4.457 1 96.06 222 PHE A O 1
ATOM 1750 N N . ALA A 1 223 ? -17.5 13.281 2.607 1 96.31 223 ALA A N 1
ATOM 1751 C CA . ALA A 1 223 ? -17.047 14.312 1.676 1 96.31 223 ALA A CA 1
ATOM 1752 C C . ALA A 1 223 ? -17.703 15.656 1.962 1 96.31 223 ALA A C 1
ATOM 1754 O O . ALA A 1 223 ? -17.062 16.703 1.867 1 96.31 223 ALA A O 1
ATOM 1755 N N . TYR A 1 224 ? -18.938 15.617 2.33 1 94.19 224 TYR A N 1
ATOM 1756 C CA . TYR A 1 224 ? -19.672 16.859 2.586 1 94.19 224 TYR A CA 1
ATOM 1757 C C . TYR A 1 224 ? -19.016 17.641 3.717 1 94.19 224 TYR A C 1
ATOM 1759 O O . TYR A 1 224 ? -18.75 18.844 3.572 1 94.19 224 TYR A O 1
ATOM 1767 N N . GLU A 1 225 ? -18.75 17.016 4.801 1 91.69 225 GLU A N 1
ATOM 1768 C CA . GLU A 1 225 ? -18.172 17.688 5.961 1 91.69 225 GLU A CA 1
ATOM 1769 C C . GLU A 1 225 ? -16.719 18.062 5.723 1 91.69 225 GLU A C 1
ATOM 1771 O O . GLU A 1 225 ? -16.234 19.062 6.262 1 91.69 225 GLU A O 1
ATOM 1776 N N . PHE A 1 226 ? -16.062 17.281 4.902 1 94.56 226 PHE A N 1
ATOM 1777 C CA . PHE A 1 226 ? -14.641 17.516 4.652 1 94.56 226 PHE A CA 1
ATOM 1778 C C . PHE A 1 226 ? -14.438 18.75 3.768 1 94.56 226 PHE A C 1
ATOM 1780 O O . PHE A 1 226 ? -13.328 19.266 3.662 1 94.56 226 PHE A O 1
ATOM 1787 N N . LYS A 1 227 ? -15.5 19.25 3.125 1 93.19 227 LYS A N 1
ATOM 1788 C CA . LYS A 1 227 ? -15.406 20.469 2.322 1 93.19 227 LYS A CA 1
ATOM 1789 C C . LYS A 1 227 ? -15.047 21.672 3.186 1 93.19 227 LYS A C 1
ATOM 1791 O O . LYS A 1 227 ? -14.422 22.625 2.703 1 93.19 227 LYS A O 1
ATOM 1796 N N . ASP A 1 228 ? -15.406 21.562 4.473 1 90.31 228 ASP A N 1
ATOM 1797 C CA . ASP A 1 228 ? -15.18 22.703 5.371 1 90.31 228 ASP A CA 1
ATOM 1798 C C . ASP A 1 228 ? -13.922 22.484 6.219 1 90.31 228 ASP A C 1
ATOM 1800 O O . ASP A 1 228 ? -13.578 23.328 7.051 1 90.31 228 ASP A O 1
ATOM 1804 N N . LEU A 1 229 ? -13.328 21.391 6.07 1 92.75 229 LEU A N 1
ATOM 1805 C CA . LEU A 1 229 ? -12.125 21.078 6.836 1 92.75 229 LEU A CA 1
ATOM 1806 C C . LEU A 1 229 ? -10.891 21.719 6.195 1 92.75 229 LEU A C 1
ATOM 1808 O O . LEU A 1 229 ? -10.727 21.656 4.977 1 92.75 229 LEU A O 1
ATOM 1812 N N . ARG A 1 230 ? -10.125 22.391 7.027 1 94.94 230 ARG A N 1
ATOM 1813 C CA . ARG A 1 230 ? -8.898 23.047 6.582 1 94.94 230 ARG A CA 1
ATOM 1814 C C . ARG A 1 230 ? -7.719 22.672 7.469 1 94.94 230 ARG A C 1
ATOM 1816 O O . ARG A 1 230 ? -7.875 22.484 8.68 1 94.94 230 ARG A O 1
ATOM 1823 N N . LEU A 1 231 ? -6.598 22.484 6.809 1 95.12 231 LEU A N 1
ATOM 1824 C CA . LEU A 1 231 ? -5.34 22.266 7.516 1 95.12 231 LEU A CA 1
ATOM 1825 C C . LEU A 1 231 ? -4.371 23.422 7.285 1 95.12 231 LEU A C 1
ATOM 1827 O O . LEU A 1 231 ? -3.961 23.672 6.148 1 95.12 231 LEU A O 1
ATOM 1831 N N . GLU A 1 232 ? -4.16 24.156 8.289 1 96.12 232 GLU A N 1
ATOM 1832 C CA . GLU A 1 232 ? -3.045 25.109 8.273 1 96.12 232 GLU A CA 1
ATOM 1833 C C . GLU A 1 232 ? -1.769 24.453 8.805 1 96.12 232 GLU A C 1
ATOM 1835 O O . GLU A 1 232 ? -1.768 23.875 9.898 1 96.12 232 GLU A O 1
ATOM 1840 N N . TYR A 1 233 ? -0.783 24.531 8.039 1 94 233 TYR A N 1
ATOM 1841 C CA . TYR A 1 233 ? 0.431 23.859 8.492 1 94 233 TYR A CA 1
ATOM 1842 C C . TYR A 1 233 ? 1.673 24.625 8.055 1 94 233 TYR A C 1
ATOM 1844 O O . TYR A 1 233 ? 1.632 25.391 7.082 1 94 233 TYR A O 1
ATOM 1852 N N . GLU A 1 234 ? 2.705 24.5 8.812 1 94.38 234 GLU A N 1
ATOM 1853 C CA . GLU A 1 234 ? 4 25.125 8.531 1 94.38 234 GLU A CA 1
ATOM 1854 C C . GLU A 1 234 ? 5.148 24.203 8.961 1 94.38 234 GLU A C 1
ATOM 1856 O O . GLU A 1 234 ? 5.156 23.688 10.078 1 94.38 234 GLU A O 1
ATOM 1861 N N . PHE A 1 235 ? 5.965 23.953 7.98 1 93.38 235 PHE A N 1
ATOM 1862 C CA . PHE A 1 235 ? 7.191 23.234 8.305 1 93.38 235 PHE A CA 1
ATOM 1863 C C . PHE A 1 235 ? 8.289 24.203 8.734 1 93.38 235 PHE A C 1
ATOM 1865 O O . PHE A 1 235 ? 8.461 25.266 8.125 1 93.38 235 PHE A O 1
ATOM 1872 N N . THR A 1 236 ? 8.93 23.906 9.82 1 90.75 236 THR A N 1
ATOM 1873 C CA . THR A 1 236 ? 10.07 24.703 10.273 1 90.75 236 THR A CA 1
ATOM 1874 C C . THR A 1 236 ? 11.266 23.797 10.594 1 90.75 236 THR A C 1
ATOM 1876 O O . THR A 1 236 ? 11.094 22.594 10.844 1 90.75 236 THR A O 1
ATOM 1879 N N . THR A 1 237 ? 12.477 24.344 10.5 1 86.5 237 THR A N 1
ATOM 1880 C CA . THR A 1 237 ? 13.695 23.641 10.875 1 86.5 237 THR A CA 1
ATOM 1881 C C . THR A 1 237 ? 14.391 24.344 12.039 1 86.5 237 THR A C 1
ATOM 1883 O O . THR A 1 237 ? 14.297 25.562 12.18 1 86.5 237 THR A O 1
ATOM 1886 N N . GLY A 1 238 ? 14.695 23.844 13.312 1 71.88 238 GLY A N 1
ATOM 1887 C CA . GLY A 1 238 ? 15.273 24.391 14.531 1 71.88 238 GLY A CA 1
ATOM 1888 C C . GLY A 1 238 ? 16.234 25.531 14.281 1 71.88 238 GLY A C 1
ATOM 1889 O O . GLY A 1 238 ? 16.312 26.469 15.07 1 71.88 238 GLY A O 1
ATOM 1890 N N . ASN A 1 239 ? 17.219 25.547 13.484 1 56.75 239 ASN A N 1
ATOM 1891 C CA . ASN A 1 239 ? 18.141 26.688 13.469 1 56.75 239 ASN A CA 1
ATOM 1892 C C . ASN A 1 239 ? 17.422 27.969 13.086 1 56.75 239 ASN A C 1
ATOM 1894 O O . ASN A 1 239 ? 18.016 29.047 13.125 1 56.75 239 ASN A O 1
ATOM 1898 N N . THR A 1 240 ? 16.328 28.125 12.586 1 48.5 240 THR A N 1
ATOM 1899 C CA . THR A 1 240 ? 15.742 29.391 12.172 1 48.5 240 THR A CA 1
ATOM 1900 C C . THR A 1 240 ? 14.977 30.031 13.32 1 48.5 240 THR A C 1
ATOM 1902 O O . THR A 1 240 ? 14.375 31.094 13.156 1 48.5 240 THR A O 1
ATOM 1905 N N . ILE A 1 241 ? 14.711 29.547 14.453 1 42.25 241 ILE A N 1
ATOM 1906 C CA . ILE A 1 241 ? 14.047 30.312 15.508 1 42.25 241 ILE A CA 1
ATOM 1907 C C . ILE A 1 241 ? 14.969 31.438 15.984 1 42.25 241 ILE A C 1
ATOM 1909 O O . ILE A 1 241 ? 14.547 32.312 16.75 1 42.25 241 ILE A O 1
ATOM 1913 N N . ASN A 1 242 ? 16.297 31.297 16.062 1 35.75 242 ASN A N 1
ATOM 1914 C CA . ASN A 1 242 ? 16.938 32.375 16.812 1 35.75 242 ASN A CA 1
ATOM 1915 C C . ASN A 1 242 ? 16.938 33.688 16.016 1 35.75 242 ASN A C 1
ATOM 1917 O O . ASN A 1 242 ? 17.656 34.625 16.344 1 35.75 242 ASN A O 1
ATOM 1921 N N . GLY A 1 243 ? 16.297 33.844 14.852 1 30.09 243 GLY A N 1
ATOM 1922 C CA . GLY A 1 243 ? 16.234 35.281 14.711 1 30.09 243 GLY A CA 1
ATOM 1923 C C . GLY A 1 243 ? 15.109 35.906 15.516 1 30.09 243 GLY A C 1
ATOM 1924 O O . GLY A 1 243 ? 14.164 35.219 15.906 1 30.09 243 GLY A O 1
ATOM 1925 N N . MET B 1 1 ? -0.864 22.172 17.062 1 89.94 1 MET B N 1
ATOM 1926 C CA . MET B 1 1 ? -0.153 20.922 17.359 1 89.94 1 MET B CA 1
ATOM 1927 C C . MET B 1 1 ? 1.195 20.891 16.656 1 89.94 1 MET B C 1
ATOM 1929 O O . MET B 1 1 ? 1.382 21.547 15.625 1 89.94 1 MET B O 1
ATOM 1933 N N . ILE B 1 2 ? 2.156 20.141 17.297 1 91.88 2 ILE B N 1
ATOM 1934 C CA . ILE B 1 2 ? 3.492 20.062 16.719 1 91.88 2 ILE B CA 1
ATOM 1935 C C . ILE B 1 2 ? 3.885 18.594 16.547 1 91.88 2 ILE B C 1
ATOM 1937 O O . ILE B 1 2 ? 3.678 17.781 17.453 1 91.88 2 ILE B O 1
ATOM 1941 N N . PHE B 1 3 ? 4.25 18.25 15.367 1 93.19 3 PHE B N 1
ATOM 1942 C CA . PHE B 1 3 ? 4.828 16.938 15.102 1 93.19 3 PHE B CA 1
ATOM 1943 C C . PHE B 1 3 ? 6.305 17.062 14.742 1 93.19 3 PHE B C 1
ATOM 1945 O O . PHE B 1 3 ? 6.68 17.875 13.898 1 93.19 3 PHE B O 1
ATOM 1952 N N . LYS B 1 4 ? 7.184 16.219 15.453 1 93.69 4 LYS B N 1
ATOM 1953 C CA . LYS B 1 4 ? 8.617 16.422 15.266 1 93.69 4 LYS B CA 1
ATOM 1954 C C . LYS B 1 4 ? 9.344 15.102 15.078 1 93.69 4 LYS B C 1
ATOM 1956 O O . LYS B 1 4 ? 10.57 15.07 14.93 1 93.69 4 LYS B O 1
ATOM 1961 N N . TYR B 1 5 ? 8.672 13.953 15.031 1 95.81 5 TYR B N 1
ATOM 1962 C CA . TYR B 1 5 ? 9.352 12.664 15 1 95.81 5 TYR B CA 1
ATOM 1963 C C . TYR B 1 5 ? 9.508 12.172 13.562 1 95.81 5 TYR B C 1
ATOM 1965 O O . TYR B 1 5 ? 9.328 10.984 13.281 1 95.81 5 TYR B O 1
ATOM 1973 N N . PHE B 1 6 ? 9.82 13.055 12.68 1 96.69 6 PHE B N 1
ATOM 1974 C CA . PHE B 1 6 ? 9.922 12.758 11.258 1 96.69 6 PHE B CA 1
ATOM 1975 C C . PHE B 1 6 ? 11.133 11.867 10.977 1 96.69 6 PHE B C 1
ATOM 1977 O O . PHE B 1 6 ? 11.156 11.148 9.977 1 96.69 6 PHE B O 1
ATOM 1984 N N . TYR B 1 7 ? 12.18 11.875 11.883 1 97 7 TYR B N 1
ATOM 1985 C CA . TYR B 1 7 ? 13.406 11.109 11.688 1 97 7 TYR B CA 1
ATOM 1986 C C . TYR B 1 7 ? 13.117 9.609 11.703 1 97 7 TYR B C 1
ATOM 1988 O O . TYR B 1 7 ? 13.93 8.812 11.219 1 97 7 TYR B O 1
ATOM 1996 N N . LEU B 1 8 ? 11.984 9.203 12.148 1 98.12 8 LEU B N 1
ATOM 1997 C CA . LEU B 1 8 ? 11.641 7.785 12.258 1 98.12 8 LEU B CA 1
ATOM 1998 C C . LEU B 1 8 ? 11.289 7.207 10.891 1 98.12 8 LEU B C 1
ATOM 2000 O O . LEU B 1 8 ? 11.477 6.012 10.648 1 98.12 8 LEU B O 1
ATOM 2004 N N . PHE B 1 9 ? 10.828 8.031 9.977 1 98.38 9 PHE B N 1
ATOM 2005 C CA . PHE B 1 9 ? 10.328 7.527 8.703 1 98.38 9 PHE B CA 1
ATOM 2006 C C . PHE B 1 9 ? 11.453 6.938 7.871 1 98.38 9 PHE B C 1
ATOM 2008 O O . PHE B 1 9 ? 11.375 5.793 7.418 1 98.38 9 PHE B O 1
ATOM 2015 N N . PRO B 1 10 ? 12.555 7.684 7.68 1 98.44 10 PRO B N 1
ATOM 2016 C CA . PRO B 1 10 ? 13.648 7.074 6.918 1 98.44 10 PRO B CA 1
ATOM 2017 C C . PRO B 1 10 ? 14.266 5.875 7.633 1 98.44 10 PRO B C 1
ATOM 2019 O O . PRO B 1 10 ? 14.703 4.918 6.984 1 98.44 10 PRO B O 1
ATOM 2022 N N . LEU B 1 11 ? 14.258 5.859 8.922 1 98.56 11 LEU B N 1
ATOM 2023 C CA . LEU B 1 11 ? 14.805 4.738 9.672 1 98.56 11 LEU B CA 1
ATOM 2024 C C . LEU B 1 11 ? 13.914 3.508 9.539 1 98.56 11 LEU B C 1
ATOM 2026 O O . LEU B 1 11 ? 14.406 2.389 9.398 1 98.56 11 LEU B O 1
ATOM 2030 N N . LEU B 1 12 ? 12.648 3.746 9.57 1 98.75 12 LEU B N 1
ATOM 2031 C CA . LEU B 1 12 ? 11.711 2.641 9.414 1 98.75 12 LEU B CA 1
ATOM 2032 C C . LEU B 1 12 ? 11.812 2.045 8.008 1 98.75 12 LEU B C 1
ATOM 2034 O O . LEU B 1 12 ? 11.742 0.825 7.844 1 98.75 12 LEU B O 1
ATOM 2038 N N . PHE B 1 13 ? 11.969 2.912 7.062 1 98.75 13 PHE B N 1
ATOM 2039 C CA . PHE B 1 13 ? 12.156 2.43 5.703 1 98.75 13 PHE B CA 1
ATOM 2040 C C . PHE B 1 13 ? 13.414 1.574 5.598 1 98.75 13 PHE B C 1
ATOM 2042 O O . PHE B 1 13 ? 13.383 0.482 5.031 1 98.75 13 PHE B O 1
ATOM 2049 N N . ALA B 1 14 ? 14.484 2.086 6.176 1 98.56 14 ALA B N 1
ATOM 2050 C CA . ALA B 1 14 ? 15.781 1.411 6.102 1 98.56 14 ALA B CA 1
ATOM 2051 C C . ALA B 1 14 ? 15.75 0.087 6.859 1 98.56 14 ALA B C 1
ATOM 2053 O O . ALA B 1 14 ? 16.562 -0.805 6.594 1 98.56 14 ALA B O 1
ATOM 2054 N N . ALA B 1 15 ? 14.844 -0.051 7.738 1 98.38 15 ALA B N 1
ATOM 2055 C CA . ALA B 1 15 ? 14.742 -1.279 8.523 1 98.38 15 ALA B CA 1
ATOM 2056 C C . ALA B 1 15 ? 13.797 -2.277 7.855 1 98.38 15 ALA B C 1
ATOM 2058 O O . ALA B 1 15 ? 14.109 -3.467 7.762 1 98.38 15 ALA B O 1
ATOM 2059 N N . ILE B 1 16 ? 12.688 -1.801 7.34 1 98.56 16 ILE B N 1
ATOM 2060 C CA . ILE B 1 16 ? 11.633 -2.701 6.883 1 98.56 16 ILE B CA 1
ATOM 2061 C C . ILE B 1 16 ? 12.07 -3.395 5.594 1 98.56 16 ILE B C 1
ATOM 2063 O O . ILE B 1 16 ? 11.727 -4.555 5.355 1 98.56 16 ILE B O 1
ATOM 2067 N N . LEU B 1 17 ? 12.844 -2.727 4.797 1 97.81 17 LEU B N 1
ATOM 2068 C CA . LEU B 1 17 ? 13.219 -3.287 3.504 1 97.81 17 LEU B CA 1
ATOM 2069 C C . LEU B 1 17 ? 14.125 -4.508 3.682 1 97.81 17 LEU B C 1
ATOM 2071 O O . LEU B 1 17 ? 13.781 -5.602 3.23 1 97.81 17 LEU B O 1
ATOM 2075 N N . PRO B 1 18 ? 15.227 -4.398 4.426 1 97.38 18 PRO B N 1
ATOM 2076 C CA . PRO B 1 18 ? 16.062 -5.582 4.629 1 97.38 18 PRO B CA 1
ATOM 2077 C C . PRO B 1 18 ? 15.359 -6.684 5.414 1 97.38 18 PRO B C 1
ATOM 2079 O O . PRO B 1 18 ? 15.578 -7.867 5.164 1 97.38 18 PRO B O 1
ATOM 2082 N N . VAL B 1 19 ? 14.508 -6.309 6.316 1 98 19 VAL B N 1
ATOM 2083 C CA . VAL B 1 19 ? 13.742 -7.297 7.07 1 98 19 VAL B CA 1
ATOM 2084 C C . VAL B 1 19 ? 12.828 -8.062 6.125 1 98 19 VAL B C 1
ATOM 2086 O O . VAL B 1 19 ? 12.703 -9.289 6.227 1 98 19 VAL B O 1
ATOM 2089 N N . THR B 1 20 ? 12.195 -7.375 5.223 1 98.38 20 THR B N 1
ATOM 2090 C CA . THR B 1 20 ? 11.328 -8.008 4.23 1 98.38 20 THR B CA 1
ATOM 2091 C C . THR B 1 20 ? 12.117 -8.992 3.377 1 98.38 20 THR B C 1
ATOM 2093 O O . THR B 1 20 ? 11.68 -10.125 3.166 1 98.38 20 THR B O 1
ATOM 2096 N N . PHE B 1 21 ? 13.32 -8.586 2.936 1 98 21 PHE B N 1
ATOM 2097 C CA . PHE B 1 21 ? 14.148 -9.422 2.078 1 98 21 PHE B CA 1
ATOM 2098 C C . PHE B 1 21 ? 14.547 -10.703 2.801 1 98 21 PHE B C 1
ATOM 2100 O O . PHE B 1 21 ? 14.516 -11.789 2.219 1 98 21 PHE B O 1
ATOM 2107 N N . LEU B 1 22 ? 14.828 -10.523 4.039 1 97.38 22 LEU B N 1
ATOM 2108 C CA . LEU B 1 22 ? 15.273 -11.68 4.812 1 97.38 22 LEU B CA 1
ATOM 2109 C C . LEU B 1 22 ? 14.109 -12.633 5.07 1 97.38 22 LEU B C 1
ATOM 2111 O O . LEU B 1 22 ? 14.266 -13.852 4.965 1 97.38 22 LEU B O 1
ATOM 2115 N N . ILE B 1 23 ? 12.953 -12.125 5.344 1 98.31 23 ILE B N 1
ATOM 2116 C CA . ILE B 1 23 ? 11.789 -12.945 5.629 1 98.31 23 ILE B CA 1
ATOM 2117 C C . ILE B 1 23 ? 11.375 -13.711 4.375 1 98.31 23 ILE B C 1
ATOM 2119 O O . ILE B 1 23 ? 11.195 -14.93 4.41 1 98.31 23 ILE B O 1
ATOM 2123 N N . THR B 1 24 ? 11.273 -13.055 3.266 1 98.38 24 THR B N 1
ATOM 2124 C CA . THR B 1 24 ? 10.789 -13.688 2.049 1 98.38 24 THR B CA 1
ATOM 2125 C C . THR B 1 24 ? 11.836 -14.641 1.483 1 98.38 24 THR B C 1
ATOM 2127 O O . THR B 1 24 ? 11.5 -15.68 0.907 1 98.38 24 THR B O 1
ATOM 2130 N N . TYR B 1 25 ? 13.133 -14.281 1.681 1 98.12 25 TYR B N 1
ATOM 2131 C CA . TYR B 1 25 ? 14.211 -15.203 1.324 1 98.12 25 TYR B CA 1
ATOM 2132 C C . TYR B 1 25 ? 14.094 -16.516 2.105 1 98.12 25 TYR B C 1
ATOM 2134 O O . TYR B 1 25 ? 14.148 -17.594 1.524 1 98.12 25 TYR B O 1
ATOM 2142 N N . ALA B 1 26 ? 13.891 -16.359 3.418 1 98.44 26 ALA B N 1
ATOM 2143 C CA . ALA B 1 26 ? 13.805 -17.531 4.273 1 98.44 26 ALA B CA 1
ATOM 2144 C C . ALA B 1 26 ? 12.617 -18.422 3.875 1 98.44 26 ALA B C 1
ATOM 2146 O O . ALA B 1 26 ? 12.75 -19.641 3.787 1 98.44 26 ALA B O 1
ATOM 2147 N N . ILE B 1 27 ? 11.492 -17.859 3.549 1 98.06 27 ILE B N 1
ATOM 2148 C CA . ILE B 1 27 ? 10.305 -18.625 3.158 1 98.06 27 ILE B CA 1
ATOM 2149 C C . ILE B 1 27 ? 10.547 -19.281 1.805 1 98.06 27 ILE B C 1
ATOM 2151 O O . ILE B 1 27 ? 10.289 -20.484 1.643 1 98.06 27 ILE B O 1
ATOM 2155 N N . ALA B 1 28 ? 11.086 -18.578 0.867 1 98.12 28 ALA B N 1
ATOM 2156 C CA . ALA B 1 28 ? 11.289 -19.062 -0.491 1 98.12 28 ALA B CA 1
ATOM 2157 C C . ALA B 1 28 ? 12.273 -20.234 -0.509 1 98.12 28 ALA B C 1
ATOM 2159 O O . ALA B 1 28 ? 12.07 -21.219 -1.223 1 98.12 28 ALA B O 1
ATOM 2160 N N . VAL B 1 29 ? 13.32 -20.109 0.266 1 97.75 29 VAL B N 1
ATOM 2161 C CA . VAL B 1 29 ? 14.32 -21.156 0.329 1 97.75 29 VAL B CA 1
ATOM 2162 C C . VAL B 1 29 ? 13.734 -22.391 1.026 1 97.75 29 VAL B C 1
ATOM 2164 O O . VAL B 1 29 ? 13.914 -23.516 0.564 1 97.75 29 VAL B O 1
ATOM 2167 N N . SER B 1 30 ? 13.016 -22.125 2.152 1 98 30 SER B N 1
ATOM 2168 C CA . SER B 1 30 ? 12.406 -23.219 2.9 1 98 30 SER B CA 1
ATOM 2169 C C . SER B 1 30 ? 11.43 -24 2.033 1 98 30 SER B C 1
ATOM 2171 O O . SER B 1 30 ? 11.32 -25.219 2.16 1 98 30 SER B O 1
ATOM 2173 N N . ASP B 1 31 ? 10.781 -23.328 1.094 1 97.62 31 ASP B N 1
ATOM 2174 C CA . ASP B 1 31 ? 9.766 -23.953 0.252 1 97.62 31 ASP B CA 1
ATOM 2175 C C . ASP B 1 31 ? 10.359 -24.422 -1.07 1 97.62 31 ASP B C 1
ATOM 2177 O O . ASP B 1 31 ? 9.633 -24.844 -1.97 1 97.62 31 ASP B O 1
ATOM 2181 N N . ASP B 1 32 ? 11.719 -24.25 -1.255 1 97.56 32 ASP B N 1
ATOM 2182 C CA . ASP B 1 32 ? 12.445 -24.641 -2.459 1 97.56 32 ASP B CA 1
ATOM 2183 C C . ASP B 1 32 ? 11.922 -23.875 -3.68 1 97.56 32 ASP B C 1
ATOM 2185 O O . ASP B 1 32 ? 11.828 -24.453 -4.773 1 97.56 32 ASP B O 1
ATOM 2189 N N . ASP B 1 33 ? 11.484 -22.672 -3.395 1 97.19 33 ASP B N 1
ATOM 2190 C CA . ASP B 1 33 ? 10.938 -21.844 -4.469 1 97.19 33 ASP B CA 1
ATOM 2191 C C . ASP B 1 33 ? 12.062 -21.156 -5.238 1 97.19 33 ASP B C 1
ATOM 2193 O O . ASP B 1 33 ? 11.844 -20.656 -6.348 1 97.19 33 ASP B O 1
ATOM 2197 N N . VAL B 1 34 ? 13.25 -21.078 -4.652 1 97.31 34 VAL B N 1
ATOM 2198 C CA . VAL B 1 34 ? 14.406 -20.453 -5.285 1 97.31 34 VAL B CA 1
ATOM 2199 C C . VAL B 1 34 ? 15.664 -21.281 -4.969 1 97.31 34 VAL B C 1
ATOM 2201 O O . VAL B 1 34 ? 15.711 -21.984 -3.967 1 97.31 34 VAL B O 1
ATOM 2204 N N . TYR B 1 35 ? 16.641 -21.219 -5.91 1 96.62 35 TYR B N 1
ATOM 2205 C CA . TYR B 1 35 ? 17.969 -21.672 -5.551 1 96.62 35 TYR B CA 1
ATOM 2206 C C . TYR B 1 35 ? 18.594 -20.766 -4.492 1 96.62 35 TYR B C 1
ATOM 2208 O O . TYR B 1 35 ? 18.625 -19.547 -4.648 1 96.62 35 TYR B O 1
ATOM 2216 N N . PRO B 1 36 ? 19.062 -21.266 -3.414 1 95.56 36 PRO B N 1
ATOM 2217 C CA . PRO B 1 36 ? 19.344 -20.5 -2.207 1 95.56 36 PRO B CA 1
ATOM 2218 C C . PRO B 1 36 ? 20.547 -19.562 -2.377 1 95.56 36 PRO B C 1
ATOM 2220 O O . PRO B 1 36 ? 20.656 -18.562 -1.655 1 95.56 36 PRO B O 1
ATOM 2223 N N . TRP B 1 37 ? 21.391 -19.906 -3.334 1 93.88 37 TRP B N 1
ATOM 2224 C CA . TRP B 1 37 ? 22.594 -19.109 -3.439 1 93.88 37 TRP B CA 1
ATOM 2225 C C . TRP B 1 37 ? 22.328 -17.812 -4.203 1 93.88 37 TRP B C 1
ATOM 2227 O O . TRP B 1 37 ? 22.562 -17.734 -5.41 1 93.88 37 TRP B O 1
ATOM 2237 N N . PHE B 1 38 ? 21.891 -16.734 -3.521 1 90.06 38 PHE B N 1
ATOM 2238 C CA . PHE B 1 38 ? 21.734 -15.328 -3.871 1 90.06 38 PHE B CA 1
ATOM 2239 C C . PHE B 1 38 ? 20.719 -15.172 -5 1 90.06 38 PHE B C 1
ATOM 2241 O O . PHE B 1 38 ? 21.047 -14.664 -6.074 1 90.06 38 PHE B O 1
ATOM 2248 N N . PRO B 1 39 ? 19.547 -15.477 -4.777 1 96.5 39 PRO B N 1
ATOM 2249 C CA . PRO B 1 39 ? 18.5 -15.195 -5.77 1 96.5 39 PRO B CA 1
ATOM 2250 C C . PRO B 1 39 ? 18.188 -13.703 -5.883 1 96.5 39 PRO B C 1
ATOM 2252 O O . PRO B 1 39 ? 18.562 -12.922 -5.008 1 96.5 39 PRO B O 1
ATOM 2255 N N . TYR B 1 40 ? 17.625 -13.32 -7.02 1 97.12 40 TYR B N 1
ATOM 2256 C CA . TYR B 1 40 ? 17.078 -11.969 -7.07 1 97.12 40 TYR B CA 1
ATOM 2257 C C . TYR B 1 40 ? 16.125 -11.727 -5.918 1 97.12 40 TYR B C 1
ATOM 2259 O O . TYR B 1 40 ? 15.391 -12.641 -5.508 1 97.12 40 TYR B O 1
ATOM 2267 N N . ILE B 1 41 ? 16.094 -10.516 -5.473 1 96.69 41 ILE B N 1
ATOM 2268 C CA . ILE B 1 41 ? 15.18 -10.117 -4.414 1 96.69 41 ILE B CA 1
ATOM 2269 C C . ILE B 1 41 ? 13.742 -10.391 -4.852 1 96.69 41 ILE B C 1
ATOM 2271 O O . ILE B 1 41 ? 12.953 -10.977 -4.105 1 96.69 41 ILE B O 1
ATOM 2275 N N . SER B 1 42 ? 13.391 -9.992 -6.051 1 95.81 42 SER B N 1
ATOM 2276 C CA . SER B 1 42 ? 12.039 -10.164 -6.559 1 95.81 42 SER B CA 1
ATOM 2277 C C . SER B 1 42 ? 11.664 -11.641 -6.656 1 95.81 42 SER B C 1
ATOM 2279 O O . SER B 1 42 ? 10.5 -12 -6.504 1 95.81 42 SER B O 1
ATOM 2281 N N . ASP B 1 43 ? 12.664 -12.531 -6.926 1 97.06 43 ASP B N 1
ATOM 2282 C CA . ASP B 1 43 ? 12.414 -13.969 -6.988 1 97.06 43 ASP B CA 1
ATOM 2283 C C . ASP B 1 43 ? 11.938 -14.5 -5.637 1 97.06 43 ASP B C 1
ATOM 2285 O O . ASP B 1 43 ? 11.109 -15.414 -5.578 1 97.06 43 ASP B O 1
ATOM 2289 N N . THR B 1 44 ? 12.43 -13.906 -4.59 1 96.94 44 THR B N 1
ATOM 2290 C CA . THR B 1 44 ? 12.078 -14.352 -3.246 1 96.94 44 THR B CA 1
ATOM 2291 C C . THR B 1 44 ? 10.695 -13.852 -2.857 1 96.94 44 THR B C 1
ATOM 2293 O O . THR B 1 44 ? 10.188 -14.18 -1.781 1 96.94 44 THR B O 1
ATOM 2296 N N . GLY B 1 45 ? 10.062 -13.086 -3.664 1 96.44 45 GLY B N 1
ATOM 2297 C CA . GLY B 1 45 ? 8.703 -12.594 -3.459 1 96.44 45 GLY B CA 1
ATOM 2298 C C . GLY B 1 45 ? 7.766 -12.945 -4.602 1 96.44 45 GLY B C 1
ATOM 2299 O O . GLY B 1 45 ? 6.809 -12.211 -4.863 1 96.44 45 GLY B O 1
ATOM 2300 N N . THR B 1 46 ? 8.039 -14.016 -5.254 1 95.44 46 THR B N 1
ATOM 2301 C CA . THR B 1 46 ? 7.332 -14.297 -6.5 1 95.44 46 THR B CA 1
ATOM 2302 C C . THR B 1 46 ? 6.172 -15.258 -6.262 1 95.44 46 THR B C 1
ATOM 2304 O O . THR B 1 46 ? 5.066 -15.039 -6.762 1 95.44 46 THR B O 1
ATOM 2307 N N . LEU B 1 47 ? 6.336 -16.297 -5.504 1 96 47 LEU B N 1
ATOM 2308 C CA . LEU B 1 47 ? 5.316 -17.312 -5.27 1 96 47 LEU B CA 1
ATOM 2309 C C . LEU B 1 47 ? 4.703 -17.156 -3.883 1 96 47 LEU B C 1
ATOM 2311 O O . LEU B 1 47 ? 5.371 -16.703 -2.951 1 96 47 LEU B O 1
ATOM 2315 N N . PRO B 1 48 ? 3.469 -17.562 -3.82 1 95.44 48 PRO B N 1
ATOM 2316 C CA . PRO B 1 48 ? 2.902 -17.609 -2.469 1 95.44 48 PRO B CA 1
ATOM 2317 C C . PRO B 1 48 ? 3.479 -18.734 -1.622 1 95.44 48 PRO B C 1
ATOM 2319 O O . PRO B 1 48 ? 3.859 -19.781 -2.158 1 95.44 48 PRO B O 1
ATOM 2322 N N . PRO B 1 49 ? 3.637 -18.453 -0.266 1 96.5 49 PRO B N 1
ATOM 2323 C CA . PRO B 1 49 ? 3.084 -17.344 0.511 1 96.5 49 PRO B CA 1
ATOM 2324 C C . PRO B 1 49 ? 4.039 -16.156 0.603 1 96.5 49 PRO B C 1
ATOM 2326 O O . PRO B 1 49 ? 3.654 -15.086 1.073 1 96.5 49 PRO B O 1
ATOM 2329 N N . GLU B 1 50 ? 5.332 -16.359 0.192 1 97.75 50 GLU B N 1
ATOM 2330 C CA . GLU B 1 50 ? 6.312 -15.281 0.321 1 97.75 50 GLU B CA 1
ATOM 2331 C C . GLU B 1 50 ? 5.902 -14.055 -0.487 1 97.75 50 GLU B C 1
ATOM 2333 O O . GLU B 1 50 ? 6.203 -12.922 -0.102 1 97.75 50 GLU B O 1
ATOM 2338 N N . SER B 1 51 ? 5.188 -14.266 -1.587 1 97.69 51 SER B N 1
ATOM 2339 C CA . SER B 1 51 ? 4.758 -13.117 -2.385 1 97.69 51 SER B CA 1
ATOM 2340 C C . SER B 1 51 ? 3.75 -12.266 -1.624 1 97.69 51 SER B C 1
ATOM 2342 O O . SER B 1 51 ? 3.729 -11.039 -1.774 1 97.69 51 SER B O 1
ATOM 2344 N N . CYS B 1 52 ? 2.869 -12.867 -0.833 1 97.69 52 CYS B N 1
ATOM 2345 C CA . CYS B 1 52 ? 1.908 -12.141 -0.011 1 97.69 52 CYS B CA 1
ATOM 2346 C C . CYS B 1 52 ? 2.619 -11.266 1.013 1 97.69 52 C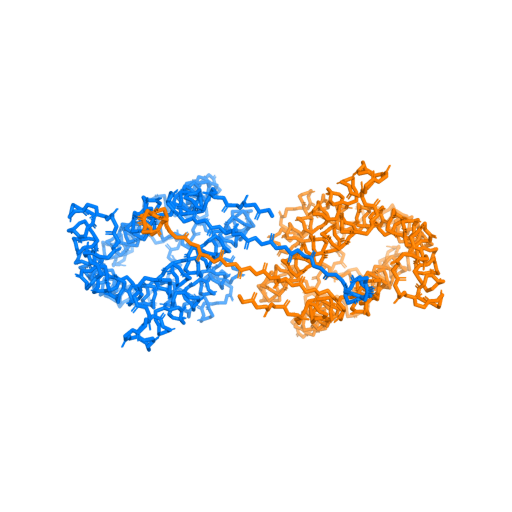YS B C 1
ATOM 2348 O O . CYS B 1 52 ? 2.295 -10.086 1.157 1 97.69 52 CYS B O 1
ATOM 2350 N N . VAL B 1 53 ? 3.596 -11.875 1.677 1 97.75 53 VAL B N 1
ATOM 2351 C CA . VAL B 1 53 ? 4.383 -11.164 2.684 1 97.75 53 VAL B CA 1
ATOM 2352 C C . VAL B 1 53 ? 5.176 -10.039 2.025 1 97.75 53 VAL B C 1
ATOM 2354 O O . VAL B 1 53 ? 5.203 -8.914 2.531 1 97.75 53 VAL B O 1
ATOM 2357 N N . PHE B 1 54 ? 5.805 -10.375 0.892 1 98.38 54 PHE B N 1
ATOM 2358 C CA . PHE B 1 54 ? 6.559 -9.398 0.113 1 98.38 54 PHE B CA 1
ATOM 2359 C C . PHE B 1 54 ? 5.676 -8.211 -0.262 1 98.38 54 PHE B C 1
ATOM 2361 O O . PHE B 1 54 ? 6.043 -7.062 -0.019 1 98.38 54 PHE B O 1
ATOM 2368 N N . GLY B 1 55 ? 4.492 -8.484 -0.818 1 98.12 55 GLY B N 1
ATOM 2369 C CA . GLY B 1 55 ? 3.57 -7.43 -1.207 1 98.12 55 GLY B CA 1
ATOM 2370 C C . GLY B 1 55 ? 3.164 -6.535 -0.051 1 98.12 55 GLY B C 1
ATOM 2371 O O . GLY B 1 55 ? 3.188 -5.309 -0.17 1 98.12 55 GLY B O 1
ATOM 2372 N N . GLN B 1 56 ? 2.844 -7.117 1.07 1 98.31 56 GLN B N 1
ATOM 2373 C CA . GLN B 1 56 ? 2.398 -6.379 2.246 1 98.31 56 GLN B CA 1
ATOM 2374 C C . GLN B 1 56 ? 3.484 -5.434 2.746 1 98.31 56 GLN B C 1
ATOM 2376 O O . GLN B 1 56 ? 3.246 -4.234 2.906 1 98.31 56 GLN B O 1
ATOM 2381 N N . LEU B 1 57 ? 4.652 -5.953 2.936 1 98.62 57 LEU B N 1
ATOM 2382 C CA . LEU B 1 57 ? 5.711 -5.191 3.594 1 98.62 57 LEU B CA 1
ATOM 2383 C C . LEU B 1 57 ? 6.336 -4.188 2.631 1 98.62 57 LEU B C 1
ATOM 2385 O O . LEU B 1 57 ? 6.695 -3.078 3.031 1 98.62 57 LEU B O 1
ATOM 2389 N N . ILE B 1 58 ? 6.5 -4.547 1.362 1 98.69 58 ILE B N 1
ATOM 2390 C CA . ILE B 1 58 ? 7.113 -3.639 0.4 1 98.69 58 ILE B CA 1
ATOM 2391 C C . ILE B 1 58 ? 6.16 -2.484 0.1 1 98.69 58 ILE B C 1
ATOM 2393 O O . ILE B 1 58 ? 6.598 -1.354 -0.134 1 98.69 58 ILE B O 1
ATOM 2397 N N . ASN B 1 59 ? 4.824 -2.732 0.132 1 98.69 59 ASN B N 1
ATOM 2398 C CA . ASN B 1 59 ? 3.896 -1.615 -0.003 1 98.69 59 ASN B CA 1
ATOM 2399 C C . ASN B 1 59 ? 4.016 -0.644 1.168 1 98.69 59 ASN B C 1
ATOM 2401 O O . ASN B 1 59 ? 3.889 0.569 0.988 1 98.69 59 ASN B O 1
ATOM 2405 N N . ILE B 1 60 ? 4.207 -1.142 2.355 1 98.56 60 ILE B N 1
ATOM 2406 C CA . ILE B 1 60 ? 4.453 -0.275 3.502 1 98.56 60 ILE B CA 1
ATOM 2407 C C . ILE B 1 60 ? 5.746 0.506 3.289 1 98.56 60 ILE B C 1
ATOM 2409 O O . ILE B 1 60 ? 5.801 1.712 3.543 1 98.56 60 ILE B O 1
ATOM 2413 N N . ALA B 1 61 ? 6.777 -0.185 2.777 1 98.69 61 ALA B N 1
ATOM 2414 C CA . ALA B 1 61 ? 8.047 0.472 2.479 1 98.69 61 ALA B CA 1
ATOM 2415 C C . ALA B 1 61 ? 7.867 1.572 1.438 1 98.69 61 ALA B C 1
ATOM 2417 O O . ALA B 1 61 ? 8.461 2.646 1.549 1 98.69 61 ALA B O 1
ATOM 2418 N N . ALA B 1 62 ? 7.066 1.273 0.424 1 98.75 62 ALA B N 1
ATOM 2419 C CA . ALA B 1 62 ? 6.793 2.258 -0.62 1 98.75 62 ALA B CA 1
ATOM 2420 C C . ALA B 1 62 ? 6.164 3.518 -0.034 1 98.75 62 ALA B C 1
ATOM 2422 O O . ALA B 1 62 ? 6.562 4.633 -0.373 1 98.75 62 ALA B O 1
ATOM 2423 N N . LEU B 1 63 ? 5.223 3.324 0.848 1 98.5 63 LEU B N 1
ATOM 2424 C CA . LEU B 1 63 ? 4.586 4.465 1.499 1 98.5 63 LEU B CA 1
ATOM 2425 C C . LEU B 1 63 ? 5.598 5.242 2.34 1 98.5 63 LEU B C 1
ATOM 2427 O O . LEU B 1 63 ? 5.605 6.473 2.322 1 98.5 63 LEU B O 1
ATOM 2431 N N . LEU B 1 64 ? 6.414 4.562 3.061 1 98.62 64 LEU B N 1
ATOM 2432 C CA . LEU B 1 64 ? 7.414 5.195 3.916 1 98.62 64 LEU B CA 1
ATOM 2433 C C . LEU B 1 64 ? 8.383 6.035 3.09 1 98.62 64 LEU B C 1
ATOM 2435 O O . LEU B 1 64 ? 8.656 7.188 3.432 1 98.62 64 LEU B O 1
ATOM 2439 N N . ILE B 1 65 ? 8.852 5.477 1.984 1 98.81 65 ILE B N 1
ATOM 2440 C CA . ILE B 1 65 ? 9.859 6.195 1.219 1 98.81 65 ILE B CA 1
ATOM 2441 C C . ILE B 1 65 ? 9.227 7.395 0.518 1 98.81 65 ILE B C 1
ATOM 2443 O O . ILE B 1 65 ? 9.859 8.445 0.372 1 98.81 65 ILE B O 1
ATOM 2447 N N . MET B 1 66 ? 7.992 7.246 0.065 1 98.75 66 MET B N 1
ATOM 2448 C CA . MET B 1 66 ? 7.312 8.391 -0.537 1 98.75 66 MET B CA 1
ATOM 2449 C C . MET B 1 66 ? 7.09 9.492 0.492 1 98.75 66 MET B C 1
ATOM 2451 O O . MET B 1 66 ? 7.184 10.68 0.166 1 98.75 66 MET B O 1
ATOM 2455 N N . THR B 1 67 ? 6.828 9.109 1.734 1 98.5 67 THR B N 1
ATOM 2456 C CA . THR B 1 67 ? 6.699 10.078 2.816 1 98.5 67 THR B CA 1
ATOM 2457 C C . THR B 1 67 ? 8.031 10.773 3.076 1 98.5 67 THR B C 1
ATOM 2459 O O . THR B 1 67 ? 8.078 12 3.227 1 98.5 67 THR B O 1
ATOM 2462 N N . VAL B 1 68 ? 9.102 10.023 3.068 1 98.62 68 VAL B N 1
ATOM 2463 C CA . VAL B 1 68 ? 10.438 10.578 3.275 1 98.62 68 VAL B CA 1
ATOM 2464 C C . VAL B 1 68 ? 10.742 11.594 2.178 1 98.62 68 VAL B C 1
ATOM 2466 O O . VAL B 1 68 ? 11.234 12.688 2.459 1 98.62 68 VAL B O 1
ATOM 2469 N N . VAL B 1 69 ? 10.43 11.242 0.962 1 98.62 69 VAL B N 1
ATOM 2470 C CA . VAL B 1 69 ? 10.664 12.102 -0.191 1 98.62 69 VAL B CA 1
ATOM 2471 C C . VAL B 1 69 ? 9.867 13.398 -0.041 1 98.62 69 VAL B C 1
ATOM 2473 O O . VAL B 1 69 ? 10.391 14.484 -0.287 1 98.62 69 VAL B O 1
ATOM 2476 N N . PHE B 1 70 ? 8.664 13.305 0.387 1 97.88 70 PHE B N 1
ATOM 2477 C CA . PHE B 1 70 ? 7.809 14.469 0.574 1 97.88 70 PHE B CA 1
ATOM 2478 C C . PHE B 1 70 ? 8.344 15.367 1.685 1 97.88 70 PHE B C 1
ATOM 2480 O O . PHE B 1 70 ? 8.367 16.594 1.549 1 97.88 70 PHE B O 1
ATOM 2487 N N . LEU B 1 71 ? 8.727 14.742 2.77 1 97.06 71 LEU B N 1
ATOM 2488 C CA . LEU B 1 71 ? 9.273 15.492 3.898 1 97.06 71 LEU B CA 1
ATOM 2489 C C . LEU B 1 71 ? 10.547 16.234 3.498 1 97.06 71 LEU B C 1
ATOM 2491 O O . LEU B 1 71 ? 10.75 17.375 3.885 1 97.06 71 LEU B O 1
ATOM 2495 N N . ARG B 1 72 ? 11.398 15.523 2.744 1 95.81 72 ARG B N 1
ATOM 2496 C CA . ARG B 1 72 ? 12.617 16.156 2.26 1 95.81 72 ARG B CA 1
ATOM 2497 C C . ARG B 1 72 ? 12.297 17.359 1.379 1 95.81 72 ARG B C 1
ATOM 2499 O O . ARG B 1 72 ? 12.945 18.406 1.479 1 95.81 72 ARG B O 1
ATOM 2506 N N . TYR B 1 73 ? 11.352 17.234 0.555 1 95.5 73 TYR B N 1
ATOM 2507 C CA . TYR B 1 73 ? 10.891 18.344 -0.287 1 95.5 73 TYR B CA 1
ATOM 2508 C C . TYR B 1 73 ? 10.453 19.531 0.56 1 95.5 73 TYR B C 1
ATOM 2510 O O . TYR B 1 73 ? 10.836 20.672 0.28 1 95.5 73 TYR B O 1
ATOM 2518 N N . GLN B 1 74 ? 9.664 19.266 1.628 1 93.56 74 GLN B N 1
ATOM 2519 C CA . GLN B 1 74 ? 9.18 20.328 2.51 1 93.56 74 GLN B CA 1
ATOM 2520 C C . GLN B 1 74 ? 10.328 20.984 3.268 1 93.56 74 GLN B C 1
ATOM 2522 O O . GLN B 1 74 ? 10.352 22.203 3.436 1 93.56 74 GLN B O 1
ATOM 2527 N N . GLN B 1 75 ? 11.18 20.203 3.693 1 92.19 75 GLN B N 1
ATOM 2528 C CA . GLN B 1 75 ? 12.344 20.734 4.406 1 92.19 75 GLN B CA 1
ATOM 2529 C C . GLN B 1 75 ? 13.125 21.703 3.541 1 92.19 75 GLN B C 1
ATOM 2531 O O . GLN B 1 75 ? 13.477 22.797 3.992 1 92.19 75 GLN B O 1
ATOM 2536 N N . LEU B 1 76 ? 13.391 21.297 2.342 1 91.81 76 LEU B N 1
ATOM 2537 C CA . LEU B 1 76 ? 14.18 22.125 1.426 1 91.81 76 LEU B CA 1
ATOM 2538 C C . LEU B 1 76 ? 13.406 23.375 1.016 1 91.81 76 LEU B C 1
ATOM 2540 O O . LEU B 1 76 ? 14 24.422 0.764 1 91.81 76 LEU B O 1
ATOM 2544 N N . LYS B 1 77 ? 12.133 23.234 0.953 1 90 77 LYS B N 1
ATOM 2545 C CA . LYS B 1 77 ? 11.289 24.391 0.644 1 90 77 LYS B CA 1
ATOM 2546 C C . LYS B 1 77 ? 11.422 25.469 1.713 1 90 77 LYS B C 1
ATOM 2548 O O . LYS B 1 77 ? 11.336 26.672 1.413 1 90 77 LYS B O 1
ATOM 2553 N N . THR B 1 78 ? 11.695 25.094 2.924 1 85.62 78 THR B N 1
ATOM 2554 C CA . THR B 1 78 ? 11.82 26.031 4.031 1 85.62 78 THR B CA 1
ATOM 2555 C C . THR B 1 78 ? 13.172 26.734 3.992 1 85.62 78 THR B C 1
ATOM 2557 O O . THR B 1 78 ? 13.289 27.891 4.426 1 85.62 78 THR B O 1
ATOM 2560 N N . VAL B 1 79 ? 14.164 26.125 3.422 1 82.12 79 VAL B N 1
ATOM 2561 C CA . VAL B 1 79 ? 15.508 26.672 3.613 1 82.12 79 VAL B CA 1
ATOM 2562 C C . VAL B 1 79 ? 16.125 27.016 2.262 1 82.12 79 VAL B C 1
ATOM 2564 O O . VAL B 1 79 ? 17.016 27.859 2.18 1 82.12 79 VAL B O 1
ATOM 2567 N N . TRP B 1 80 ? 15.797 26.406 1.217 1 77.25 80 TRP B N 1
ATOM 2568 C CA . TRP B 1 80 ? 16.547 26.484 -0.038 1 77.25 80 TRP B CA 1
ATOM 2569 C C . TRP B 1 80 ? 15.656 27.016 -1.161 1 77.25 80 TRP B C 1
ATOM 2571 O O . TRP B 1 80 ? 16.078 27.875 -1.934 1 77.25 80 TRP B O 1
ATOM 2581 N N . ASP B 1 81 ? 14.391 26.484 -1.215 1 70.06 81 ASP B N 1
ATOM 2582 C CA . ASP B 1 81 ? 13.562 26.562 -2.414 1 70.06 81 ASP B CA 1
ATOM 2583 C C . ASP B 1 81 ? 13.281 28.016 -2.785 1 70.06 81 ASP B C 1
ATOM 2585 O O . ASP B 1 81 ? 12.852 28.312 -3.906 1 70.06 81 ASP B O 1
ATOM 2589 N N . THR B 1 82 ? 13.695 28.938 -2.053 1 64.19 82 THR B N 1
ATOM 2590 C CA . THR B 1 82 ? 13.477 30.312 -2.482 1 64.19 82 THR B CA 1
ATOM 2591 C C . THR B 1 82 ? 14.336 30.641 -3.701 1 64.19 82 THR B C 1
ATOM 2593 O O . THR B 1 82 ? 13.891 31.359 -4.598 1 64.19 82 THR B O 1
ATOM 2596 N N . ASN B 1 83 ? 15.273 30 -3.844 1 64.06 83 ASN B N 1
ATOM 2597 C CA . ASN B 1 83 ? 16.188 30.359 -4.918 1 64.06 83 ASN B CA 1
ATOM 2598 C C . ASN B 1 83 ? 16.125 29.359 -6.07 1 64.06 83 ASN B C 1
ATOM 2600 O O . ASN B 1 83 ? 16.406 29.703 -7.219 1 64.06 83 ASN B O 1
ATOM 2604 N N . ASN B 1 84 ? 15.844 28.188 -5.848 1 72.25 84 ASN B N 1
ATOM 2605 C CA . ASN B 1 84 ? 15.805 27.172 -6.895 1 72.25 84 ASN B CA 1
ATOM 2606 C C . ASN B 1 84 ? 14.648 26.203 -6.699 1 72.25 84 ASN B C 1
ATOM 2608 O O . ASN B 1 84 ? 14.859 25 -6.492 1 72.25 84 ASN B O 1
ATOM 2612 N N . PRO B 1 85 ? 13.57 26.547 -6.922 1 81.12 85 PRO B N 1
ATOM 2613 C CA . PRO B 1 85 ? 12.383 25.734 -6.664 1 81.12 85 PRO B CA 1
ATOM 2614 C C . PRO B 1 85 ? 12.211 24.594 -7.664 1 81.12 85 PRO B C 1
ATOM 2616 O O . PRO B 1 85 ? 11.633 23.547 -7.332 1 81.12 85 PRO B O 1
ATOM 2619 N N . LYS B 1 86 ? 12.852 24.766 -8.805 1 90.88 86 LYS B N 1
ATOM 2620 C CA . LYS B 1 86 ? 12.656 23.766 -9.859 1 90.88 86 LYS B CA 1
ATOM 2621 C C . LYS B 1 86 ? 13.359 22.453 -9.516 1 90.88 86 LYS B C 1
ATOM 2623 O O . LYS B 1 86 ? 12.797 21.375 -9.703 1 90.88 86 LYS B O 1
ATOM 2628 N N . LYS B 1 87 ? 14.57 22.5 -9.094 1 92.25 87 LYS B N 1
ATOM 2629 C CA . LYS B 1 87 ? 15.32 21.281 -8.789 1 92.25 87 LYS B CA 1
ATOM 2630 C C . LYS B 1 87 ? 14.664 20.5 -7.652 1 92.25 87 LYS B C 1
ATOM 2632 O O . LYS B 1 87 ? 14.633 19.266 -7.68 1 92.25 87 LYS B O 1
ATOM 2637 N N . ASN B 1 88 ? 14.188 21.234 -6.664 1 94.38 88 ASN B N 1
ATOM 2638 C CA . ASN B 1 88 ? 13.484 20.594 -5.559 1 94.38 88 ASN B CA 1
ATOM 2639 C C . ASN B 1 88 ? 12.219 19.891 -6.035 1 94.38 88 ASN B C 1
ATOM 2641 O O . ASN B 1 88 ? 11.922 18.766 -5.613 1 94.38 88 ASN B O 1
ATOM 2645 N N . LYS B 1 89 ? 11.531 20.5 -6.953 1 96 89 LYS B N 1
ATOM 2646 C CA . LYS B 1 89 ? 10.312 19.922 -7.504 1 96 89 LYS B CA 1
ATOM 2647 C C . LYS B 1 89 ? 10.625 18.703 -8.359 1 96 89 LYS B C 1
ATOM 2649 O O . LYS B 1 89 ? 9.891 17.719 -8.32 1 96 89 LYS B O 1
ATOM 2654 N N . VAL B 1 90 ? 11.648 18.828 -9.133 1 96.69 90 VAL B N 1
ATOM 2655 C CA . VAL B 1 90 ? 12.062 17.703 -9.961 1 96.69 90 VAL B CA 1
ATOM 2656 C C . VAL B 1 90 ? 12.469 16.531 -9.07 1 96.69 90 VAL B C 1
ATOM 2658 O O . VAL B 1 90 ? 12.102 15.383 -9.344 1 96.69 90 VAL B O 1
ATOM 2661 N N . SER B 1 91 ? 13.195 16.828 -8.031 1 96.81 91 SER B N 1
ATOM 2662 C CA . SER B 1 91 ? 13.602 15.789 -7.094 1 96.81 91 SER B CA 1
ATOM 2663 C C . SER B 1 91 ? 12.391 15.133 -6.438 1 96.81 91 SER B C 1
ATOM 2665 O O . SER B 1 91 ? 12.359 13.914 -6.25 1 96.81 91 SER B O 1
ATOM 2667 N N . LEU B 1 92 ? 11.391 15.93 -6.094 1 97.94 92 LEU B N 1
ATOM 2668 C CA . LEU B 1 92 ? 10.148 15.398 -5.543 1 97.94 92 LEU B CA 1
ATOM 2669 C C . LEU B 1 92 ? 9.5 14.414 -6.512 1 97.94 92 LEU B C 1
ATOM 2671 O O . LEU B 1 92 ? 9.125 13.305 -6.121 1 97.94 92 LEU B O 1
ATOM 2675 N N . ALA B 1 93 ? 9.391 14.82 -7.754 1 98.44 93 ALA B N 1
ATOM 2676 C CA . ALA B 1 93 ? 8.75 13.992 -8.766 1 98.44 93 ALA B CA 1
ATOM 2677 C C . ALA B 1 93 ? 9.492 12.672 -8.945 1 98.44 93 ALA B C 1
ATOM 2679 O O . ALA B 1 93 ? 8.875 11.609 -9.008 1 98.44 93 ALA B O 1
ATOM 2680 N N . LEU B 1 94 ? 10.758 12.75 -8.992 1 98.69 94 LEU B N 1
ATOM 2681 C CA . LEU B 1 94 ? 11.57 11.547 -9.172 1 98.69 94 LEU B CA 1
ATOM 2682 C C . LEU B 1 94 ? 11.43 10.609 -7.98 1 98.69 94 LEU B C 1
ATOM 2684 O O . LEU B 1 94 ? 11.258 9.398 -8.148 1 98.69 94 LEU B O 1
ATOM 2688 N N . GLY B 1 95 ? 11.492 11.188 -6.805 1 98.75 95 GLY B N 1
ATOM 2689 C CA . GLY B 1 95 ? 11.359 10.375 -5.605 1 98.75 95 GLY B CA 1
ATOM 2690 C C . GLY B 1 95 ? 10.008 9.695 -5.488 1 98.75 95 GLY B C 1
ATOM 2691 O O . GLY B 1 95 ? 9.93 8.523 -5.133 1 98.75 95 GLY B O 1
ATOM 2692 N N . LEU B 1 96 ? 8.977 10.445 -5.781 1 98.75 96 LEU B N 1
ATOM 2693 C CA . LEU B 1 96 ? 7.637 9.867 -5.727 1 98.75 96 LEU B CA 1
ATOM 2694 C C . LEU B 1 96 ? 7.465 8.781 -6.781 1 98.75 96 LEU B C 1
ATOM 2696 O O . LEU B 1 96 ? 6.871 7.734 -6.512 1 98.75 96 LEU B O 1
ATOM 2700 N N . LEU B 1 97 ? 7.988 9.008 -7.953 1 98.69 97 LEU B N 1
ATOM 2701 C CA . LEU B 1 97 ? 7.926 8.008 -9.008 1 98.69 97 LEU B CA 1
ATOM 2702 C C . LEU B 1 97 ? 8.664 6.738 -8.602 1 98.69 97 LEU B C 1
ATOM 2704 O O . LEU B 1 97 ? 8.203 5.633 -8.891 1 98.69 97 LEU B O 1
ATOM 2708 N 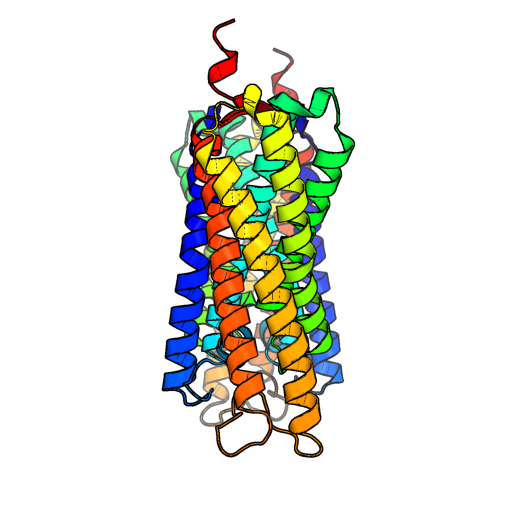N . ALA B 1 98 ? 9.781 6.906 -7.945 1 98.81 98 ALA B N 1
ATOM 2709 C CA . ALA B 1 98 ? 10.531 5.754 -7.449 1 98.81 98 ALA B CA 1
ATOM 2710 C C . ALA B 1 98 ? 9.711 4.973 -6.422 1 98.81 98 ALA B C 1
ATOM 2712 O O . ALA B 1 98 ? 9.695 3.74 -6.438 1 98.81 98 ALA B O 1
ATOM 2713 N N . GLY B 1 99 ? 9.047 5.703 -5.535 1 98.75 99 GLY B N 1
ATOM 2714 C CA . GLY B 1 99 ? 8.18 5.051 -4.566 1 98.75 99 GLY B CA 1
ATOM 2715 C C . GLY B 1 99 ? 7.023 4.305 -5.211 1 98.75 99 GLY B C 1
ATOM 2716 O O . GLY B 1 99 ? 6.676 3.201 -4.789 1 98.75 99 GLY B O 1
ATOM 2717 N N . ILE B 1 100 ? 6.422 4.875 -6.223 1 98.69 100 ILE B N 1
ATOM 2718 C CA . ILE B 1 100 ? 5.371 4.215 -6.988 1 98.69 100 ILE B CA 1
ATOM 2719 C C . ILE B 1 100 ? 5.926 2.951 -7.645 1 98.69 100 ILE B C 1
ATOM 2721 O O . ILE B 1 100 ? 5.266 1.911 -7.664 1 98.69 100 ILE B O 1
ATOM 2725 N N . GLY B 1 101 ? 7.102 3.096 -8.188 1 98.75 101 GLY B N 1
ATOM 2726 C CA . GLY B 1 101 ? 7.766 1.927 -8.742 1 98.75 101 GLY B CA 1
ATOM 2727 C C . GLY B 1 101 ? 7.906 0.792 -7.746 1 98.75 101 GLY B C 1
ATOM 2728 O O . GLY B 1 101 ? 7.695 -0.373 -8.094 1 98.75 101 GLY B O 1
ATOM 2729 N N . LEU B 1 102 ? 8.281 1.146 -6.531 1 98.69 102 LEU B N 1
ATOM 2730 C CA . LEU B 1 102 ? 8.414 0.146 -5.48 1 98.69 102 LEU B CA 1
ATOM 2731 C C . LEU B 1 102 ? 7.078 -0.532 -5.195 1 98.69 102 LEU B C 1
ATOM 2733 O O . LEU B 1 102 ? 7.023 -1.746 -4.988 1 98.69 102 LEU B O 1
ATOM 2737 N N . SER B 1 103 ? 5.988 0.196 -5.199 1 98.69 103 SER B N 1
ATOM 2738 C CA . SER B 1 103 ? 4.652 -0.363 -5.023 1 98.69 103 SER B CA 1
ATOM 2739 C C . SER B 1 103 ? 4.293 -1.303 -6.172 1 98.69 103 SER B C 1
ATOM 2741 O O . SER B 1 103 ? 3.697 -2.357 -5.949 1 98.69 103 SER B O 1
ATOM 2743 N N . ILE B 1 104 ? 4.641 -0.952 -7.344 1 98.56 104 ILE B N 1
ATOM 2744 C CA . ILE B 1 104 ? 4.387 -1.797 -8.508 1 98.56 104 ILE B CA 1
ATOM 2745 C C . ILE B 1 104 ? 5.141 -3.117 -8.359 1 98.56 104 ILE B C 1
ATOM 2747 O O . ILE B 1 104 ? 4.57 -4.191 -8.578 1 98.56 104 ILE B O 1
ATOM 2751 N N . VAL B 1 105 ? 6.402 -3.012 -7.941 1 98.25 105 VAL B N 1
ATOM 2752 C CA . VAL B 1 105 ? 7.207 -4.211 -7.734 1 98.25 105 VAL B CA 1
ATOM 2753 C C . VAL B 1 105 ? 6.57 -5.082 -6.652 1 98.25 105 VAL B C 1
ATOM 2755 O O . VAL B 1 105 ? 6.613 -6.312 -6.73 1 98.25 105 VAL B O 1
ATOM 2758 N N . ALA B 1 106 ? 5.945 -4.469 -5.656 1 98.38 106 ALA B N 1
ATOM 2759 C CA . ALA B 1 106 ? 5.328 -5.18 -4.539 1 98.38 106 ALA B CA 1
ATOM 2760 C C . ALA B 1 106 ? 4.141 -6.016 -5.008 1 98.38 106 ALA B C 1
ATOM 2762 O O . ALA B 1 106 ? 3.898 -7.105 -4.488 1 98.38 106 ALA B O 1
ATOM 2763 N N . ASN B 1 107 ? 3.469 -5.508 -6.012 1 97.94 107 ASN B N 1
ATOM 2764 C CA . ASN B 1 107 ? 2.172 -6.102 -6.32 1 97.94 107 ASN B CA 1
ATOM 2765 C C . ASN B 1 107 ? 2.219 -6.902 -7.621 1 97.94 107 ASN B C 1
ATOM 2767 O O . ASN B 1 107 ? 1.368 -7.762 -7.855 1 97.94 107 ASN B O 1
ATOM 2771 N N . PHE B 1 108 ? 3.154 -6.598 -8.508 1 97.62 108 PHE B N 1
ATOM 2772 C CA . PHE B 1 108 ? 3.332 -7.324 -9.758 1 97.62 108 PHE B CA 1
ATOM 2773 C C . PHE B 1 108 ? 4.562 -8.219 -9.695 1 97.62 108 PHE B C 1
ATOM 2775 O O . PHE B 1 108 ? 5.691 -7.746 -9.844 1 97.62 108 PHE B O 1
ATOM 2782 N N . GLN B 1 109 ? 4.309 -9.484 -9.5 1 94.81 109 GLN B N 1
ATOM 2783 C CA . GLN B 1 109 ? 5.402 -10.438 -9.391 1 94.81 109 GLN B CA 1
ATOM 2784 C C . GLN B 1 109 ? 6.066 -10.672 -10.742 1 94.81 109 GLN B C 1
ATOM 2786 O O . GLN B 1 109 ? 5.398 -10.672 -11.773 1 94.81 109 GLN B O 1
ATOM 2791 N N . VAL B 1 110 ? 7.281 -10.969 -10.703 1 91.75 110 VAL B N 1
ATOM 2792 C CA . VAL B 1 110 ? 8.102 -11.039 -11.906 1 91.75 110 VAL B CA 1
ATOM 2793 C C . VAL B 1 110 ? 7.613 -12.18 -12.797 1 91.75 110 VAL B C 1
ATOM 2795 O O . VAL B 1 110 ? 7.656 -12.07 -14.023 1 91.75 110 VAL B O 1
ATOM 2798 N N . GLU B 1 111 ? 7.051 -13.219 -12.266 1 92 111 GLU B N 1
ATOM 2799 C CA . GLU B 1 111 ? 6.652 -14.359 -13.086 1 92 111 GLU B CA 1
ATOM 2800 C C . GLU B 1 111 ? 5.195 -14.242 -13.531 1 92 111 GLU B C 1
ATOM 2802 O O . GLU B 1 111 ? 4.734 -15 -14.375 1 92 111 GLU B O 1
ATOM 2807 N N . ASN B 1 112 ? 4.484 -13.344 -12.984 1 88.5 112 ASN B N 1
ATOM 2808 C CA . ASN B 1 112 ? 3.078 -13.18 -13.336 1 88.5 112 ASN B CA 1
ATOM 2809 C C . ASN B 1 112 ? 2.893 -12.133 -14.43 1 88.5 112 ASN B C 1
ATOM 2811 O O . ASN B 1 112 ? 2.25 -12.398 -15.445 1 88.5 112 ASN B O 1
ATOM 2815 N N . VAL B 1 113 ? 3.43 -11 -14.164 1 91.56 113 VAL B N 1
ATOM 2816 C CA . VAL B 1 113 ? 3.393 -9.906 -15.133 1 91.56 113 VAL B CA 1
ATOM 2817 C C . VAL B 1 113 ? 4.766 -9.242 -15.211 1 91.56 113 VAL B C 1
ATOM 2819 O O . VAL B 1 113 ? 4.969 -8.156 -14.68 1 91.56 113 VAL B O 1
ATOM 2822 N N . ASN B 1 114 ? 5.664 -9.836 -16 1 93.25 114 ASN B N 1
ATOM 2823 C CA . ASN B 1 114 ? 7.07 -9.453 -16.031 1 93.25 114 ASN B CA 1
ATOM 2824 C C . ASN B 1 114 ? 7.254 -8.016 -16.531 1 93.25 114 ASN B C 1
ATOM 2826 O O . ASN B 1 114 ? 8.023 -7.254 -15.938 1 93.25 114 ASN B O 1
ATOM 2830 N N . SER B 1 115 ? 6.566 -7.641 -17.547 1 94.25 115 SER B N 1
ATOM 2831 C CA . SER B 1 115 ? 6.746 -6.324 -18.156 1 94.25 115 SER B CA 1
ATOM 2832 C C . SER B 1 115 ? 6.441 -5.211 -17.156 1 94.25 115 SER B C 1
ATOM 2834 O O . SER B 1 115 ? 7.215 -4.262 -17.016 1 94.25 115 SER B O 1
ATOM 2836 N N . VAL B 1 116 ? 5.32 -5.348 -16.422 1 96.38 116 VAL B N 1
ATOM 2837 C CA . VAL B 1 116 ? 4.926 -4.324 -15.453 1 96.38 116 VAL B CA 1
ATOM 2838 C C . VAL B 1 116 ? 5.891 -4.328 -14.273 1 96.38 116 VAL B C 1
ATOM 2840 O O . VAL B 1 116 ? 6.289 -3.27 -13.781 1 96.38 116 VAL B O 1
ATOM 2843 N N . HIS B 1 117 ? 6.32 -5.543 -13.906 1 96.75 117 HIS B N 1
ATOM 2844 C CA . HIS B 1 117 ? 7.285 -5.656 -12.812 1 96.75 117 HIS B CA 1
ATOM 2845 C C . HIS B 1 117 ? 8.594 -4.949 -13.156 1 96.75 117 HIS B C 1
ATOM 2847 O O . HIS B 1 117 ? 9.125 -4.195 -12.344 1 96.75 117 HIS B O 1
ATOM 2853 N N . VAL B 1 118 ? 9.062 -5.141 -14.367 1 95.38 118 VAL B N 1
ATOM 2854 C CA . VAL B 1 118 ? 10.336 -4.566 -14.797 1 95.38 118 VAL B CA 1
ATOM 2855 C C . VAL B 1 118 ? 10.227 -3.045 -14.859 1 95.38 118 VAL B C 1
ATOM 2857 O O . VAL B 1 118 ? 11.172 -2.33 -14.516 1 95.38 118 VAL B O 1
ATOM 2860 N N . ILE B 1 119 ? 9.094 -2.549 -15.242 1 97.38 119 ILE B N 1
ATOM 2861 C CA . ILE B 1 119 ? 8.867 -1.107 -15.227 1 97.38 119 ILE B CA 1
ATOM 2862 C C . ILE B 1 119 ? 8.938 -0.587 -13.797 1 97.38 119 ILE B C 1
ATOM 2864 O O . ILE B 1 119 ? 9.602 0.418 -13.523 1 97.38 119 ILE B O 1
ATOM 2868 N N . GLY B 1 120 ? 8.289 -1.284 -12.883 1 98.25 120 GLY B N 1
ATOM 2869 C CA . GLY B 1 120 ? 8.367 -0.913 -11.477 1 98.25 120 GLY B CA 1
ATOM 2870 C C . GLY B 1 120 ? 9.781 -0.946 -10.93 1 98.25 120 GLY B C 1
ATOM 2871 O O . GLY B 1 120 ? 10.203 -0.029 -10.219 1 98.25 120 GLY B O 1
ATOM 2872 N N . ALA B 1 121 ? 10.5 -1.969 -11.312 1 97.38 121 ALA B N 1
ATOM 2873 C CA . ALA B 1 121 ? 11.883 -2.119 -10.859 1 97.38 121 ALA B CA 1
ATOM 2874 C C . ALA B 1 121 ? 12.766 -1.003 -11.414 1 97.38 121 ALA B C 1
ATOM 2876 O O . ALA B 1 121 ? 13.609 -0.458 -10.695 1 97.38 121 ALA B O 1
ATOM 2877 N N . ALA B 1 122 ? 12.539 -0.652 -12.672 1 97.12 122 ALA B N 1
ATOM 2878 C CA . ALA B 1 122 ? 13.297 0.437 -13.289 1 97.12 122 ALA B CA 1
ATOM 2879 C C . ALA B 1 122 ? 13.016 1.763 -12.586 1 97.12 122 ALA B C 1
ATOM 2881 O O . ALA B 1 122 ? 13.93 2.543 -12.32 1 97.12 122 ALA B O 1
ATOM 2882 N N . LEU B 1 123 ? 11.781 1.986 -12.297 1 98.38 123 LEU B N 1
ATOM 2883 C CA . LEU B 1 123 ? 11.414 3.201 -11.578 1 98.38 123 LEU B CA 1
ATOM 2884 C C . LEU B 1 123 ? 12.062 3.229 -10.195 1 98.38 123 LEU B C 1
ATOM 2886 O O . LEU B 1 123 ? 12.656 4.234 -9.805 1 98.38 123 LEU B O 1
ATOM 2890 N N . ALA B 1 124 ? 11.992 2.139 -9.516 1 98.06 124 ALA B N 1
ATOM 2891 C CA . ALA B 1 124 ? 12.5 2.078 -8.148 1 98.06 124 ALA B CA 1
ATOM 2892 C C . ALA B 1 124 ? 14.016 2.24 -8.117 1 98.06 124 ALA B C 1
ATOM 2894 O O . ALA B 1 124 ? 14.547 3.002 -7.309 1 98.06 124 ALA B O 1
ATOM 2895 N N . PHE B 1 125 ? 14.727 1.592 -9.047 1 97.69 125 PHE B N 1
ATOM 2896 C CA . PHE B 1 125 ? 16.188 1.558 -8.984 1 97.69 125 PHE B CA 1
ATOM 2897 C C . PHE B 1 125 ? 16.781 2.701 -9.789 1 97.69 125 PHE B C 1
ATOM 2899 O O . PHE B 1 125 ? 17.625 3.447 -9.289 1 97.69 125 PHE B O 1
ATOM 2906 N N . LEU B 1 126 ? 16.359 2.854 -11.023 1 97.56 126 LEU B N 1
ATOM 2907 C CA . LEU B 1 126 ? 17.016 3.82 -11.898 1 97.56 126 LEU B CA 1
ATOM 2908 C C . LEU B 1 126 ? 16.516 5.234 -11.609 1 97.56 126 LEU B C 1
ATOM 2910 O O . LEU B 1 126 ? 17.328 6.152 -11.43 1 97.56 126 LEU B O 1
ATOM 2914 N N . VAL B 1 127 ? 15.203 5.402 -11.523 1 98.31 127 VAL B N 1
ATOM 2915 C CA . VAL B 1 127 ? 14.664 6.719 -11.203 1 98.31 127 VAL B CA 1
ATOM 2916 C C . VAL B 1 127 ? 14.992 7.074 -9.758 1 98.31 127 VAL B C 1
ATOM 2918 O O . VAL B 1 127 ? 15.297 8.234 -9.453 1 98.31 127 VAL B O 1
ATOM 2921 N N . GLY B 1 128 ? 14.945 6.086 -8.914 1 98.06 128 GLY B N 1
ATOM 2922 C CA . GLY B 1 128 ? 15.422 6.301 -7.555 1 98.06 128 GLY B CA 1
ATOM 2923 C C . GLY B 1 128 ? 16.875 6.73 -7.492 1 98.06 128 GLY B C 1
ATOM 2924 O O . GLY B 1 128 ? 17.234 7.605 -6.699 1 98.06 128 GLY B O 1
ATOM 2925 N N . GLY B 1 129 ? 17.719 6.121 -8.297 1 97.88 129 GLY B N 1
ATOM 2926 C CA . GLY B 1 129 ? 19.109 6.547 -8.391 1 97.88 129 GLY B CA 1
ATOM 2927 C C . GLY B 1 129 ? 19.266 7.992 -8.82 1 97.88 129 GLY B C 1
ATOM 2928 O O . GLY B 1 129 ? 20.078 8.727 -8.273 1 97.88 129 GLY B O 1
ATOM 2929 N N . ALA B 1 130 ? 18.484 8.398 -9.789 1 98.19 130 ALA B N 1
ATOM 2930 C CA . ALA B 1 130 ? 18.5 9.789 -10.234 1 98.19 130 ALA B CA 1
ATOM 2931 C C . ALA B 1 130 ? 18.109 10.727 -9.094 1 98.19 130 ALA B C 1
ATOM 2933 O O . ALA B 1 130 ? 18.672 11.812 -8.953 1 98.19 130 ALA B O 1
ATOM 2934 N N . TYR B 1 131 ? 17.125 10.328 -8.344 1 98.44 131 TYR B N 1
ATOM 2935 C CA . TYR B 1 131 ? 16.734 11.094 -7.164 1 98.44 131 TYR B CA 1
ATOM 2936 C C . TYR B 1 131 ? 17.922 11.289 -6.23 1 98.44 131 TYR B C 1
ATOM 2938 O O . TYR B 1 131 ? 18.156 12.398 -5.734 1 98.44 131 TYR B O 1
ATOM 2946 N N . PHE B 1 132 ? 18.703 10.234 -5.98 1 97.62 132 PHE B N 1
ATOM 2947 C CA . PHE B 1 132 ? 19.859 10.305 -5.098 1 97.62 132 PHE B CA 1
ATOM 2948 C C . PHE B 1 132 ? 20.891 11.305 -5.629 1 97.62 132 PHE B C 1
ATOM 2950 O O . PHE B 1 132 ? 21.469 12.078 -4.863 1 97.62 132 PHE B O 1
ATOM 2957 N N . HIS B 1 133 ? 21.047 11.266 -6.906 1 98 133 HIS B N 1
ATOM 2958 C CA . HIS B 1 133 ? 22.031 12.164 -7.504 1 98 133 HIS B CA 1
ATOM 2959 C C . HIS B 1 133 ? 21.625 13.625 -7.344 1 98 133 HIS B C 1
ATOM 2961 O O . HIS B 1 133 ? 22.438 14.469 -6.973 1 98 133 HIS B O 1
ATOM 2967 N N . ILE B 1 134 ? 20.375 13.891 -7.578 1 96.94 134 ILE B N 1
ATOM 2968 C CA . ILE B 1 134 ? 19.906 15.266 -7.453 1 96.94 134 ILE B CA 1
ATOM 2969 C C . ILE B 1 134 ? 19.938 15.695 -5.988 1 96.94 134 ILE B C 1
ATOM 2971 O O . ILE B 1 134 ? 20.344 16.812 -5.672 1 96.94 134 ILE B O 1
ATOM 2975 N N . GLN B 1 135 ? 19.578 14.812 -5.125 1 96.5 135 GLN B N 1
ATOM 2976 C CA . GLN B 1 135 ? 19.594 15.133 -3.703 1 96.5 135 GLN B CA 1
ATOM 2977 C C . GLN B 1 135 ? 21.016 15.352 -3.203 1 96.5 135 GLN B C 1
ATOM 2979 O O . GLN B 1 135 ? 21.25 16.17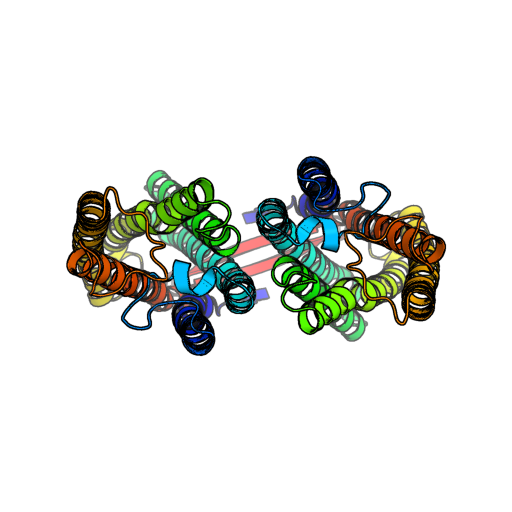2 -2.314 1 96.5 135 GLN B O 1
ATOM 2984 N N . THR B 1 136 ? 21.953 14.547 -3.734 1 96.94 136 THR B N 1
ATOM 2985 C CA . THR B 1 136 ? 23.344 14.742 -3.375 1 96.94 136 THR B CA 1
ATOM 2986 C C . THR B 1 136 ? 23.828 16.109 -3.83 1 96.94 136 THR B C 1
ATOM 2988 O O . THR B 1 136 ? 24.484 16.828 -3.066 1 96.94 136 THR B O 1
ATOM 2991 N N . TYR B 1 137 ? 23.484 16.484 -5.035 1 94.25 137 TYR B N 1
ATOM 2992 C CA . TYR B 1 137 ? 23.812 17.812 -5.523 1 94.25 137 TYR B CA 1
ATOM 2993 C C . TYR B 1 137 ? 23.203 18.891 -4.629 1 94.25 137 TYR B C 1
ATOM 2995 O O . TYR B 1 137 ? 23.891 19.828 -4.223 1 94.25 137 TYR B O 1
ATOM 3003 N N . ILE B 1 138 ? 21.953 18.75 -4.289 1 92.31 138 ILE B N 1
ATOM 3004 C CA . ILE B 1 138 ? 21.25 19.719 -3.463 1 92.31 138 ILE B CA 1
ATOM 3005 C C . ILE B 1 138 ? 21.906 19.781 -2.084 1 92.31 138 ILE B C 1
ATOM 3007 O O . ILE B 1 138 ? 22.109 20.875 -1.545 1 92.31 138 ILE B O 1
ATOM 3011 N N . SER B 1 139 ? 22.203 18.625 -1.534 1 91.62 139 SER B N 1
ATOM 3012 C CA . SER B 1 139 ? 22.797 18.578 -0.199 1 91.62 139 SER B CA 1
ATOM 3013 C C . SER B 1 139 ? 24.094 19.375 -0.139 1 91.62 139 SER B C 1
ATOM 3015 O O . SER B 1 139 ? 24.391 20.031 0.871 1 91.62 139 SER B O 1
ATOM 3017 N N . TRP B 1 140 ? 24.844 19.359 -1.222 1 91.12 140 TRP B N 1
ATOM 3018 C CA . TRP B 1 140 ? 26.094 20.125 -1.271 1 91.12 140 TRP B CA 1
ATOM 3019 C C . TRP B 1 140 ? 25.812 21.609 -1.495 1 91.12 140 TRP B C 1
ATOM 3021 O O . TRP B 1 140 ? 26.547 22.469 -1.012 1 91.12 140 TRP B O 1
ATOM 3031 N N . SER B 1 141 ? 24.719 21.891 -2.107 1 87 141 SER B N 1
ATOM 3032 C CA . SER B 1 141 ? 24.344 23.266 -2.404 1 87 141 SER B CA 1
ATOM 3033 C C . SER B 1 141 ? 23.812 23.969 -1.164 1 87 141 SER B C 1
ATOM 3035 O O . SER B 1 141 ? 23.922 25.188 -1.041 1 87 141 SER B O 1
ATOM 3037 N N . VAL B 1 142 ? 23.266 23.172 -0.254 1 84.25 142 VAL B N 1
ATOM 3038 C CA . VAL B 1 142 ? 22.609 23.812 0.885 1 84.25 142 VAL B CA 1
ATOM 3039 C C . VAL B 1 142 ? 23.391 23.516 2.162 1 84.25 142 VAL B C 1
ATOM 3041 O O . VAL B 1 142 ? 22.875 23.672 3.27 1 84.25 142 VAL B O 1
ATOM 3044 N N . GLN B 1 143 ? 24.547 23.094 2.086 1 80.88 143 GLN B N 1
ATOM 3045 C CA . GLN B 1 143 ? 25.344 22.641 3.215 1 80.88 143 GLN B CA 1
ATOM 3046 C C . GLN B 1 143 ? 25.484 23.734 4.273 1 80.88 143 GLN B C 1
ATOM 3048 O O . GLN B 1 143 ? 25.578 23.438 5.465 1 80.88 143 GLN B O 1
ATOM 3053 N N . ASN B 1 144 ? 25.328 24.922 3.885 1 77.88 144 ASN B N 1
ATOM 3054 C CA . ASN B 1 144 ? 25.453 26.031 4.82 1 77.88 144 ASN B CA 1
ATOM 3055 C C . ASN B 1 144 ? 24.094 26.469 5.371 1 77.88 144 ASN B C 1
ATOM 3057 O O . ASN B 1 144 ? 24.031 27.266 6.309 1 77.88 144 ASN B O 1
ATOM 3061 N N . LEU B 1 145 ? 23.062 25.891 4.785 1 74.12 145 LEU B N 1
ATOM 3062 C CA . LEU B 1 145 ? 21.719 26.312 5.156 1 74.12 145 LEU B CA 1
ATOM 3063 C C . LEU B 1 145 ? 21.078 25.297 6.105 1 74.12 145 LEU B C 1
ATOM 3065 O O . LEU B 1 145 ? 20.203 25.656 6.891 1 74.12 145 LEU B O 1
ATOM 3069 N N . VAL B 1 146 ? 21.516 24.109 5.906 1 74.31 146 VAL B N 1
ATOM 3070 C CA . VAL B 1 146 ? 21 23.016 6.73 1 74.31 146 VAL B CA 1
ATOM 3071 C C . VAL B 1 146 ? 22.078 22.547 7.703 1 74.31 146 VAL B C 1
ATOM 3073 O O . VAL B 1 146 ? 23.266 22.484 7.344 1 74.31 146 VAL B O 1
ATOM 3076 N N . ASP B 1 147 ? 21.859 22.625 8.938 1 79.62 147 ASP B N 1
ATOM 3077 C CA . ASP B 1 147 ? 22.828 22.172 9.93 1 79.62 147 ASP B CA 1
ATOM 3078 C C . ASP B 1 147 ? 23.109 20.688 9.789 1 79.62 147 ASP B C 1
ATOM 3080 O O . ASP B 1 147 ? 22.656 19.875 10.602 1 79.62 147 ASP B O 1
ATOM 3084 N N . SER B 1 148 ? 23.797 20.344 8.664 1 85.62 148 SER B N 1
ATOM 3085 C CA . SER B 1 148 ? 24.188 18.953 8.43 1 85.62 148 SER B CA 1
ATOM 3086 C C . SER B 1 148 ? 25.703 18.828 8.391 1 85.62 148 SER B C 1
ATOM 3088 O O . SER B 1 148 ? 26.391 19.656 7.785 1 85.62 148 SER B O 1
ATOM 3090 N N . PRO B 1 149 ? 26.172 17.844 9.039 1 89.62 149 PRO B N 1
ATOM 3091 C CA . PRO B 1 149 ? 27.625 17.656 9.031 1 89.62 149 PRO B CA 1
ATOM 3092 C C . PRO B 1 149 ? 28.172 17.312 7.645 1 89.62 149 PRO B C 1
ATOM 3094 O O . PRO B 1 149 ? 27.5 16.625 6.871 1 89.62 149 PRO B O 1
ATOM 3097 N N . LYS B 1 150 ? 29.406 17.75 7.422 1 91.88 150 LYS B N 1
ATOM 3098 C CA . LYS B 1 150 ? 30.062 17.531 6.141 1 91.88 150 LYS B CA 1
ATOM 3099 C C . LYS B 1 150 ? 30.172 16.047 5.828 1 91.88 150 LYS B C 1
ATOM 3101 O O . LYS B 1 150 ? 30.062 15.633 4.668 1 91.88 150 LYS B O 1
ATOM 3106 N N . ILE B 1 151 ? 30.281 15.234 6.82 1 93.75 151 ILE B N 1
ATOM 3107 C CA . ILE B 1 151 ? 30.438 13.797 6.648 1 93.75 151 ILE B CA 1
ATOM 3108 C C . ILE B 1 151 ? 29.203 13.211 5.984 1 93.75 151 ILE B C 1
ATOM 3110 O O . ILE B 1 151 ? 29.297 12.258 5.207 1 93.75 151 ILE B O 1
ATOM 3114 N N . LEU B 1 152 ? 28.062 13.758 6.227 1 94.75 152 LEU B N 1
ATOM 3115 C CA . LEU B 1 152 ? 26.812 13.258 5.637 1 94.75 152 LEU B CA 1
ATOM 3116 C C . LEU B 1 152 ? 26.797 13.508 4.133 1 94.75 152 LEU B C 1
ATOM 3118 O O . LEU B 1 152 ? 26.344 12.656 3.361 1 94.75 152 LEU B O 1
ATOM 3122 N N . HIS B 1 153 ? 27.312 14.602 3.768 1 94.81 153 HIS B N 1
ATOM 3123 C CA . HIS B 1 153 ? 27.359 14.93 2.348 1 94.81 153 HIS B CA 1
ATOM 3124 C C . HIS B 1 153 ? 28.359 14.047 1.609 1 94.81 153 HIS B C 1
ATOM 3126 O O . HIS B 1 153 ? 28.094 13.609 0.486 1 94.81 153 HIS B O 1
ATOM 3132 N N . ILE B 1 154 ? 29.453 13.828 2.227 1 96.56 154 ILE B N 1
ATOM 3133 C CA . ILE B 1 154 ? 30.469 12.961 1.647 1 96.56 154 ILE B CA 1
ATOM 3134 C C . ILE B 1 154 ? 29.922 11.539 1.51 1 96.56 154 ILE B C 1
ATOM 3136 O O . ILE B 1 154 ? 30.109 10.891 0.476 1 96.56 154 ILE B O 1
ATOM 3140 N N . LEU B 1 155 ? 29.234 11.086 2.547 1 97.12 155 LEU B N 1
ATOM 3141 C CA . LEU B 1 155 ? 28.641 9.758 2.531 1 97.12 155 LEU B CA 1
ATOM 3142 C C . LEU B 1 155 ? 27.641 9.617 1.391 1 97.12 155 LEU B C 1
ATOM 3144 O O . LEU B 1 155 ? 27.625 8.602 0.69 1 97.12 155 LEU B O 1
ATOM 3148 N N . ARG B 1 156 ? 26.812 10.625 1.187 1 97.88 156 ARG B N 1
ATOM 3149 C CA . ARG B 1 156 ? 25.828 10.602 0.1 1 97.88 156 ARG B CA 1
ATOM 3150 C C . ARG B 1 156 ? 26.531 10.508 -1.256 1 97.88 156 ARG B C 1
ATOM 3152 O O . ARG B 1 156 ? 26.078 9.781 -2.139 1 97.88 156 ARG B O 1
ATOM 3159 N N . LEU B 1 157 ? 27.594 11.219 -1.359 1 98 157 LEU B N 1
ATOM 3160 C CA . LEU B 1 157 ? 28.359 11.172 -2.602 1 98 157 LEU B CA 1
ATOM 3161 C C . LEU B 1 157 ? 28.953 9.781 -2.818 1 98 157 LEU B C 1
ATOM 3163 O O . LEU B 1 157 ? 28.891 9.234 -3.922 1 98 157 LEU B O 1
ATOM 3167 N N . ILE B 1 158 ? 29.547 9.242 -1.803 1 98.38 158 ILE B N 1
ATOM 3168 C CA . ILE B 1 158 ? 30.141 7.91 -1.891 1 98.38 158 ILE B CA 1
ATOM 3169 C C . ILE B 1 158 ? 29.062 6.895 -2.268 1 98.38 158 ILE B C 1
ATOM 3171 O O . ILE B 1 158 ? 29.266 6.051 -3.141 1 98.38 158 ILE B O 1
ATOM 3175 N N . ILE B 1 159 ? 27.891 6.992 -1.646 1 98.56 159 ILE B N 1
ATOM 3176 C CA . ILE B 1 159 ? 26.781 6.078 -1.927 1 98.56 159 ILE B CA 1
ATOM 3177 C C . ILE B 1 159 ? 26.359 6.207 -3.389 1 98.56 159 ILE B C 1
ATOM 3179 O O . ILE B 1 159 ? 26.125 5.203 -4.062 1 98.56 159 ILE B O 1
ATOM 3183 N N . CYS B 1 160 ? 26.344 7.383 -3.91 1 98.12 160 CYS B N 1
ATOM 3184 C CA . CYS B 1 160 ? 25.953 7.605 -5.297 1 98.12 160 CYS B CA 1
ATOM 3185 C C . CYS B 1 160 ? 26.938 6.945 -6.254 1 98.12 160 CYS B C 1
ATOM 3187 O O . CYS B 1 160 ? 26.531 6.285 -7.215 1 98.12 160 CYS B O 1
ATOM 3189 N N . VAL B 1 161 ? 28.172 7.145 -5.992 1 98.12 161 VAL B N 1
ATOM 3190 C CA . VAL B 1 161 ? 29.203 6.578 -6.855 1 98.12 161 VAL B CA 1
ATOM 3191 C C . VAL B 1 161 ? 29.125 5.055 -6.82 1 98.12 161 VAL B C 1
ATOM 3193 O O . VAL B 1 161 ? 29.141 4.402 -7.867 1 98.12 161 VAL B O 1
ATOM 3196 N N . LEU B 1 162 ? 29.047 4.52 -5.629 1 98.31 162 LEU B N 1
ATOM 3197 C CA . LEU B 1 162 ? 28.922 3.072 -5.484 1 98.31 162 LEU B CA 1
ATOM 3198 C C . LEU B 1 162 ? 27.656 2.57 -6.164 1 98.31 162 LEU B C 1
ATOM 3200 O O . LEU B 1 162 ? 27.672 1.531 -6.828 1 98.31 162 LEU B O 1
ATOM 3204 N N . TYR B 1 163 ? 26.594 3.318 -6.043 1 98.25 163 TYR B N 1
ATOM 3205 C CA . TYR B 1 163 ? 25.312 2.943 -6.645 1 98.25 163 TYR B CA 1
ATOM 3206 C C . TYR B 1 163 ? 25.438 2.859 -8.164 1 98.25 163 TYR B C 1
ATOM 3208 O O . TYR B 1 163 ? 24.906 1.928 -8.781 1 98.25 163 TYR B O 1
ATOM 3216 N N . ASP B 1 164 ? 26.141 3.812 -8.742 1 97.88 164 ASP B N 1
ATOM 3217 C CA . ASP B 1 164 ? 26.344 3.809 -10.188 1 97.88 164 ASP B CA 1
ATOM 3218 C C . ASP B 1 164 ? 27.156 2.586 -10.625 1 97.88 164 ASP B C 1
ATOM 3220 O O . ASP B 1 164 ? 26.828 1.956 -11.633 1 97.88 164 ASP B O 1
ATOM 3224 N N . ILE B 1 165 ? 28.156 2.285 -9.891 1 97.69 165 ILE B N 1
ATOM 3225 C CA . ILE B 1 165 ? 29.016 1.142 -10.203 1 97.69 165 ILE B CA 1
ATOM 3226 C C . ILE B 1 165 ? 28.203 -0.147 -10.117 1 97.69 165 ILE B C 1
ATOM 3228 O O . ILE B 1 165 ? 28.203 -0.958 -11.047 1 97.69 165 ILE B O 1
ATOM 3232 N N . PHE B 1 166 ? 27.484 -0.271 -9.102 1 96.5 166 PHE B N 1
ATOM 3233 C CA . PHE B 1 166 ? 26.719 -1.488 -8.883 1 96.5 166 PHE B CA 1
ATOM 3234 C C . PHE B 1 166 ? 25.578 -1.607 -9.898 1 96.5 166 PHE B C 1
ATOM 3236 O O . PHE B 1 166 ? 25.281 -2.705 -10.367 1 96.5 166 PHE B O 1
ATOM 3243 N N . ALA B 1 167 ? 24.969 -0.449 -10.2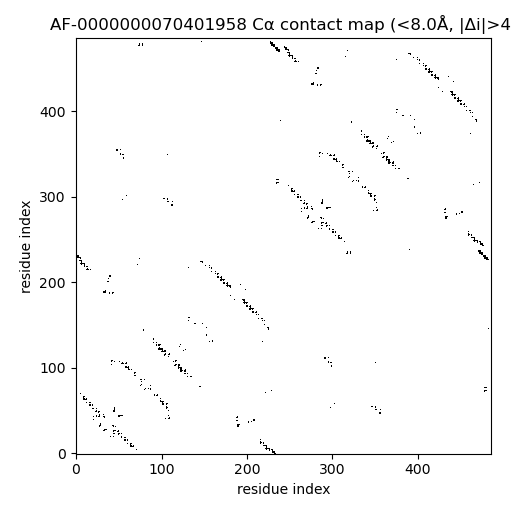81 1 97.25 167 ALA B N 1
ATOM 3244 C CA . ALA B 1 167 ? 23.906 -0.475 -11.281 1 97.25 167 ALA B CA 1
ATOM 3245 C C . ALA B 1 167 ? 24.422 -0.928 -12.641 1 97.25 167 ALA B C 1
ATOM 3247 O O . ALA B 1 167 ? 23.812 -1.761 -13.305 1 97.25 167 ALA B O 1
ATOM 3248 N N . VAL B 1 168 ? 25.578 -0.431 -13.055 1 97.38 168 VAL B N 1
ATOM 3249 C CA . VAL B 1 168 ? 26.156 -0.778 -14.352 1 97.38 168 VAL B CA 1
ATOM 3250 C C . VAL B 1 168 ? 26.547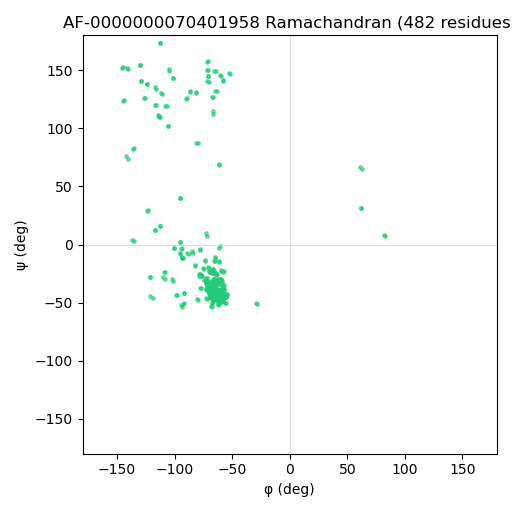 -2.254 -14.367 1 97.38 168 VAL B C 1
ATOM 3252 O O . VAL B 1 168 ? 26.203 -2.986 -15.297 1 97.38 168 VAL B O 1
ATOM 3255 N N . ILE B 1 169 ? 27.234 -2.719 -13.312 1 98.06 169 ILE B N 1
ATOM 3256 C CA . ILE B 1 169 ? 27.656 -4.117 -13.242 1 98.06 169 ILE B CA 1
ATOM 3257 C C . ILE B 1 169 ? 26.422 -5.02 -13.227 1 98.06 169 ILE B C 1
ATOM 3259 O O . ILE B 1 169 ? 26.375 -6.027 -13.938 1 98.06 169 ILE B O 1
ATOM 3263 N N . GLY B 1 170 ? 25.438 -4.656 -12.438 1 97.75 170 GLY B N 1
ATOM 3264 C CA . GLY B 1 170 ? 24.219 -5.449 -12.344 1 97.75 170 GLY B CA 1
ATOM 3265 C C . GLY B 1 170 ? 23.484 -5.566 -13.664 1 97.75 170 GLY B C 1
ATOM 3266 O O . GLY B 1 170 ? 23.094 -6.664 -14.07 1 97.75 170 GLY B O 1
ATOM 3267 N N . ILE B 1 171 ? 23.312 -4.445 -14.383 1 97.25 171 ILE B N 1
ATOM 3268 C CA . ILE B 1 171 ? 22.562 -4.426 -15.641 1 97.25 171 ILE B CA 1
ATOM 3269 C C . ILE B 1 171 ? 23.328 -5.211 -16.703 1 97.25 171 ILE B C 1
ATOM 3271 O O . ILE B 1 171 ? 22.75 -6.059 -17.391 1 97.25 171 ILE B O 1
ATOM 3275 N N . VAL B 1 172 ? 24.594 -4.996 -16.828 1 97.69 172 VAL B N 1
ATOM 3276 C CA . VAL B 1 172 ? 25.406 -5.66 -17.844 1 97.69 172 VAL B CA 1
ATOM 3277 C C . VAL B 1 172 ? 25.406 -7.168 -17.609 1 97.69 172 VAL B C 1
ATOM 3279 O O . VAL B 1 172 ? 25.234 -7.949 -18.531 1 97.69 172 VAL B O 1
ATOM 3282 N N . THR B 1 173 ? 25.562 -7.547 -16.344 1 97.94 173 THR B N 1
ATOM 3283 C CA . THR B 1 173 ? 25.656 -8.977 -16.062 1 97.94 173 THR B CA 1
ATOM 3284 C C . THR B 1 173 ? 24.297 -9.641 -16.203 1 97.94 173 THR B C 1
ATOM 3286 O O . THR B 1 173 ? 24.203 -10.836 -16.5 1 97.94 173 THR B O 1
ATOM 3289 N N . THR B 1 174 ? 23.219 -8.938 -15.93 1 96.5 174 THR B N 1
ATOM 3290 C CA . THR B 1 174 ? 21.891 -9.461 -16.219 1 96.5 174 THR B CA 1
ATOM 3291 C C . THR B 1 174 ? 21.734 -9.781 -17.703 1 96.5 174 THR B C 1
ATOM 3293 O O . THR B 1 174 ? 21.297 -10.875 -18.062 1 96.5 174 THR B O 1
ATOM 3296 N N . VAL B 1 175 ? 22.188 -8.844 -18.578 1 95.5 175 VAL B N 1
ATOM 3297 C CA . VAL B 1 175 ? 22.031 -8.977 -20.031 1 95.5 175 VAL B CA 1
ATOM 3298 C C . VAL B 1 175 ? 22.922 -10.102 -20.547 1 95.5 175 VAL B C 1
ATOM 3300 O O . VAL B 1 175 ? 22.484 -10.977 -21.281 1 95.5 175 VAL B O 1
ATOM 3303 N N . VAL B 1 176 ? 24.156 -10.125 -20.109 1 96.94 176 VAL B N 1
ATOM 3304 C CA . VAL B 1 176 ? 25.109 -11.125 -20.578 1 96.94 176 VAL B CA 1
ATOM 3305 C C . VAL B 1 176 ? 24.672 -12.508 -20.109 1 96.94 176 VAL B C 1
ATOM 3307 O O . VAL B 1 176 ? 24.75 -13.477 -20.875 1 96.94 176 VAL B O 1
ATOM 3310 N N . GLY B 1 177 ? 24.266 -12.609 -18.812 1 96 177 GLY B N 1
ATOM 3311 C CA . GLY B 1 177 ? 23.766 -13.875 -18.312 1 96 177 GLY B CA 1
ATOM 3312 C C . GLY B 1 177 ? 22.609 -14.43 -19.125 1 96 177 GLY B C 1
ATOM 3313 O O . GLY B 1 177 ? 22.594 -15.609 -19.469 1 96 177 GLY B O 1
ATOM 3314 N N . ASP B 1 178 ? 21.703 -13.555 -19.469 1 93.88 178 ASP B N 1
ATOM 3315 C CA . ASP B 1 178 ? 20.531 -13.945 -20.266 1 93.88 178 ASP B CA 1
ATOM 3316 C C . ASP B 1 178 ? 20.953 -14.43 -21.656 1 93.88 178 ASP B C 1
ATOM 3318 O O . ASP B 1 178 ? 20.391 -15.391 -22.172 1 93.88 178 ASP B O 1
ATOM 3322 N N . ILE B 1 179 ? 21.875 -13.789 -22.297 1 94.88 179 ILE B N 1
ATOM 3323 C CA . ILE B 1 179 ? 22.359 -14.148 -23.625 1 94.88 179 ILE B CA 1
ATOM 3324 C C . ILE B 1 179 ? 23.031 -15.523 -23.578 1 94.88 179 ILE B C 1
ATOM 3326 O O . ILE B 1 179 ? 22.797 -16.359 -24.453 1 94.88 179 ILE B O 1
ATOM 3330 N N . LYS B 1 180 ? 23.719 -15.789 -22.547 1 95.31 180 LYS B N 1
ATOM 3331 C CA . LYS B 1 180 ? 24.438 -17.062 -22.406 1 95.31 180 LYS B CA 1
ATOM 3332 C C . LYS B 1 180 ? 23.453 -18.203 -22.141 1 95.31 180 LYS B C 1
ATOM 3334 O O . LYS B 1 180 ? 23.672 -19.328 -22.578 1 95.31 180 LYS B O 1
ATOM 3339 N N . LEU B 1 181 ? 22.516 -17.938 -21.422 1 93.44 181 LEU B N 1
ATOM 3340 C CA . LEU B 1 181 ? 21.531 -18.953 -21.078 1 93.44 181 LEU B CA 1
ATOM 3341 C C . LEU B 1 181 ? 20.781 -19.422 -22.312 1 93.44 181 LEU B C 1
ATOM 3343 O O . LEU B 1 181 ? 20.359 -20.578 -22.391 1 93.44 181 LEU B O 1
ATOM 3347 N N . ARG B 1 182 ? 20.672 -18.641 -23.328 1 88.81 182 ARG B N 1
ATOM 3348 C CA . ARG B 1 182 ? 19.938 -19 -24.547 1 88.81 182 ARG B CA 1
ATOM 3349 C C . ARG B 1 182 ? 20.656 -20.078 -25.328 1 88.81 182 ARG B C 1
ATOM 3351 O O . ARG B 1 182 ? 21.891 -20.094 -25.406 1 88.81 182 ARG B O 1
ATOM 3358 N N . PRO B 1 183 ? 19.797 -20.906 -25.781 1 89.62 183 PRO B N 1
ATOM 3359 C CA . PRO B 1 183 ? 18.344 -20.875 -25.984 1 89.62 183 PRO B CA 1
ATOM 3360 C C . PRO B 1 183 ? 17.562 -21.469 -24.828 1 89.62 183 PRO B C 1
ATOM 3362 O O . PRO B 1 183 ? 16.328 -21.422 -24.812 1 89.62 183 PRO B O 1
ATOM 3365 N N . THR B 1 184 ? 18.359 -22.016 -23.812 1 88.06 184 THR B N 1
ATOM 3366 C CA . THR B 1 184 ? 17.688 -22.578 -22.656 1 88.06 184 THR B CA 1
ATOM 3367 C C . THR B 1 184 ? 16.938 -21.5 -21.875 1 88.06 184 THR B C 1
ATOM 3369 O O . THR B 1 184 ? 17.406 -20.359 -21.781 1 88.06 184 THR B O 1
ATOM 3372 N N . VAL B 1 185 ? 15.711 -21.906 -21.609 1 85.75 185 VAL B N 1
ATOM 3373 C CA . VAL B 1 185 ? 14.945 -20.969 -20.797 1 85.75 185 VAL B CA 1
ATOM 3374 C C . VAL B 1 185 ? 14.672 -21.562 -19.422 1 85.75 185 VAL B C 1
ATOM 3376 O O . VAL B 1 185 ? 14.055 -22.625 -19.312 1 85.75 185 VAL B O 1
ATOM 3379 N N . VAL B 1 186 ? 15.367 -20.938 -18.453 1 91.38 186 VAL B N 1
ATOM 3380 C CA . VAL B 1 186 ? 15.141 -21.312 -17.062 1 91.38 186 VAL B CA 1
ATOM 3381 C C . VAL B 1 186 ? 14.742 -20.078 -16.25 1 91.38 186 VAL B C 1
ATOM 3383 O O . VAL B 1 186 ? 15.281 -18.984 -16.453 1 91.38 186 VAL B O 1
ATOM 3386 N N . SER B 1 187 ? 13.766 -20.359 -15.406 1 93 187 SER B N 1
ATOM 3387 C CA . SER B 1 187 ? 13.406 -19.266 -14.5 1 93 187 SER B CA 1
ATOM 3388 C C . SER B 1 187 ? 14.609 -18.828 -13.672 1 93 187 SER B C 1
ATOM 3390 O O . SER B 1 187 ? 15.391 -19.656 -13.211 1 93 187 SER B O 1
ATOM 3392 N N . THR B 1 188 ? 14.742 -17.562 -13.453 1 94.69 188 THR B N 1
ATOM 3393 C CA . THR B 1 188 ? 15.82 -17.047 -12.609 1 94.69 188 THR B CA 1
ATOM 3394 C C . THR B 1 188 ? 15.727 -17.609 -11.195 1 94.69 188 THR B C 1
ATOM 3396 O O . THR B 1 188 ? 16.734 -17.703 -10.492 1 94.69 188 THR B O 1
ATOM 3399 N N . ARG B 1 189 ? 14.609 -18.047 -10.805 1 95.38 189 ARG B N 1
ATOM 3400 C CA . ARG B 1 189 ? 14.398 -18.625 -9.477 1 95.38 189 ARG B CA 1
ATOM 3401 C C . ARG B 1 189 ? 15.156 -19.938 -9.328 1 95.38 189 ARG B C 1
ATOM 3403 O O . ARG B 1 189 ? 15.57 -20.297 -8.227 1 95.38 189 ARG B O 1
ATOM 3410 N N . LEU B 1 190 ? 15.281 -20.594 -10.438 1 95.44 190 LEU B N 1
ATOM 3411 C CA . LEU B 1 190 ? 15.797 -21.953 -10.398 1 95.44 190 LEU B CA 1
ATOM 3412 C C . LEU B 1 190 ? 17.125 -22.047 -11.156 1 95.44 190 LEU B C 1
ATOM 3414 O O . LEU B 1 190 ? 17.547 -23.156 -11.516 1 95.44 190 LEU B O 1
ATOM 3418 N N . TRP B 1 191 ? 17.703 -20.891 -11.477 1 95.38 191 TRP B N 1
ATOM 3419 C CA . TRP B 1 191 ? 19 -20.844 -12.156 1 95.38 191 TRP B CA 1
ATOM 3420 C C . TRP B 1 191 ? 20.109 -21.359 -11.258 1 95.38 191 TRP B C 1
ATOM 3422 O O . TRP B 1 191 ? 20.438 -20.734 -10.242 1 95.38 191 TRP B O 1
ATOM 3432 N N . THR B 1 192 ? 20.75 -22.5 -11.617 1 95.19 192 THR B N 1
ATOM 3433 C CA . THR B 1 192 ? 21.766 -23.172 -10.812 1 95.19 192 THR B CA 1
ATOM 3434 C C . THR B 1 192 ? 23.125 -23.094 -11.492 1 95.19 192 THR B C 1
ATOM 3436 O O . THR B 1 192 ? 23.234 -22.672 -12.641 1 95.19 192 THR B O 1
ATOM 3439 N N . PRO B 1 193 ? 24.141 -23.562 -10.766 1 95.56 193 PRO B N 1
ATOM 3440 C CA . PRO B 1 193 ? 25.5 -23.531 -11.336 1 95.56 193 PRO B CA 1
ATOM 3441 C C . PRO B 1 193 ? 25.641 -24.438 -12.562 1 95.56 193 PRO B C 1
ATOM 3443 O O . PRO B 1 193 ? 26.594 -24.312 -13.32 1 95.56 193 PRO B O 1
ATOM 3446 N N . ASN B 1 194 ? 24.688 -25.297 -12.844 1 94.88 194 ASN B N 1
ATOM 3447 C CA . ASN B 1 194 ? 24.734 -26.219 -13.977 1 94.88 194 ASN B CA 1
ATOM 3448 C C . ASN B 1 194 ? 24.25 -25.547 -15.258 1 94.88 194 ASN B C 1
ATOM 3450 O O . ASN B 1 194 ? 24.406 -26.109 -16.344 1 94.88 194 ASN B O 1
ATOM 3454 N N . GLU B 1 195 ? 23.75 -24.344 -15.109 1 95.06 195 GLU B N 1
ATOM 3455 C CA . GLU B 1 195 ? 23.234 -23.609 -16.266 1 95.06 195 GLU B CA 1
ATOM 3456 C C . GLU B 1 195 ? 24.234 -22.562 -16.75 1 95.06 195 GLU B C 1
ATOM 3458 O O . GLU B 1 195 ? 24.953 -21.969 -15.945 1 95.06 195 GLU B O 1
ATOM 3463 N N . GLU B 1 196 ? 24.281 -22.406 -17.969 1 95.69 196 GLU B N 1
ATOM 3464 C CA . GLU B 1 196 ? 25.156 -21.375 -18.547 1 95.69 196 GLU B CA 1
ATOM 3465 C C . GLU B 1 196 ? 24.766 -19.984 -18.031 1 95.69 196 GLU B C 1
ATOM 3467 O O . GLU B 1 196 ? 23.578 -19.719 -17.781 1 95.69 196 GLU B O 1
ATOM 3472 N N . GLY B 1 197 ? 25.766 -19.125 -17.844 1 96.75 197 GLY B N 1
ATOM 3473 C CA . GLY B 1 197 ? 25.531 -17.75 -17.438 1 96.75 197 GLY B CA 1
ATOM 3474 C C . GLY B 1 197 ? 25.312 -17.594 -15.938 1 96.75 197 GLY B C 1
ATOM 3475 O O . GLY B 1 197 ? 24.969 -16.516 -15.453 1 96.75 197 GLY B O 1
ATOM 3476 N N . TYR B 1 198 ? 25.531 -18.656 -15.234 1 96.69 198 TYR B N 1
ATOM 3477 C CA . TYR B 1 198 ? 25.234 -18.656 -13.805 1 96.69 198 TYR B CA 1
ATOM 3478 C C . TYR B 1 198 ? 26.109 -17.656 -13.07 1 96.69 198 TYR B C 1
ATOM 3480 O O . TYR B 1 198 ? 25.656 -17 -12.125 1 96.69 198 TYR B O 1
ATOM 3488 N N . ALA B 1 199 ? 27.375 -17.578 -13.43 1 96.81 199 ALA B N 1
ATOM 3489 C CA . ALA B 1 199 ? 28.266 -16.625 -12.781 1 96.81 199 ALA B CA 1
ATOM 3490 C C . ALA B 1 199 ? 27.75 -15.195 -12.961 1 96.81 199 ALA B C 1
ATOM 3492 O O . ALA B 1 199 ? 27.781 -14.391 -12.023 1 96.81 199 ALA B O 1
ATOM 3493 N N . GLU B 1 200 ? 27.297 -14.844 -14.148 1 97.69 200 GLU B N 1
ATOM 3494 C CA . GLU B 1 200 ? 26.734 -13.523 -14.422 1 97.69 200 GLU B CA 1
ATOM 3495 C C . GLU B 1 200 ? 25.438 -13.32 -13.641 1 97.69 200 GLU B C 1
ATOM 3497 O O . GLU B 1 200 ? 25.188 -12.227 -13.117 1 97.69 200 GLU B O 1
ATOM 3502 N N . HIS B 1 201 ? 24.656 -14.375 -13.594 1 97.25 201 HIS B N 1
ATOM 3503 C CA . HIS B 1 201 ? 23.422 -14.32 -12.828 1 97.25 201 HIS B CA 1
ATOM 3504 C C . HIS B 1 201 ? 23.688 -14 -11.359 1 97.25 201 HIS B C 1
ATOM 3506 O O . HIS B 1 201 ? 23.078 -13.078 -10.797 1 97.25 201 HIS B O 1
ATOM 3512 N N . VAL B 1 202 ? 24.656 -14.641 -10.773 1 97.75 202 VAL B N 1
ATOM 3513 C CA . VAL B 1 202 ? 24.984 -14.438 -9.367 1 97.75 202 VAL B CA 1
ATOM 3514 C C . VAL B 1 202 ? 25.547 -13.039 -9.156 1 97.75 202 VAL B C 1
ATOM 3516 O O . VAL B 1 202 ? 25.203 -12.359 -8.188 1 97.75 202 VAL B O 1
ATOM 3519 N N . THR B 1 203 ? 26.375 -12.648 -10.062 1 97.94 203 THR B N 1
ATOM 3520 C CA . THR B 1 203 ? 26.922 -11.297 -9.961 1 97.94 203 THR B CA 1
ATOM 3521 C C . THR B 1 203 ? 25.812 -10.25 -10 1 97.94 203 THR B C 1
ATOM 3523 O O . THR B 1 203 ? 25.797 -9.328 -9.188 1 97.94 203 THR B O 1
ATOM 3526 N N . SER B 1 204 ? 24.906 -10.422 -10.898 1 97.94 204 SER B N 1
ATOM 3527 C CA . SER B 1 204 ? 23.797 -9.461 -11.008 1 97.94 204 SER B CA 1
ATOM 3528 C C . SER B 1 204 ? 22.953 -9.453 -9.75 1 97.94 204 SER B C 1
ATOM 3530 O O . SER B 1 204 ? 22.516 -8.391 -9.289 1 97.94 204 SER B O 1
ATOM 3532 N N . THR B 1 205 ? 22.672 -10.602 -9.172 1 97.81 205 THR B N 1
ATOM 3533 C CA . THR B 1 205 ? 21.859 -10.68 -7.965 1 97.81 205 THR B CA 1
ATOM 3534 C C . THR B 1 205 ? 22.578 -10.047 -6.777 1 97.81 205 THR B C 1
ATOM 3536 O O . THR B 1 205 ? 21.984 -9.328 -5.98 1 97.81 205 THR B O 1
ATOM 3539 N N . VAL B 1 206 ? 23.875 -10.281 -6.684 1 97.5 206 VAL B N 1
ATOM 3540 C CA . VAL B 1 206 ? 24.672 -9.664 -5.625 1 97.5 206 VAL B CA 1
ATOM 3541 C C . VAL B 1 206 ? 24.625 -8.148 -5.758 1 97.5 206 VAL B C 1
ATOM 3543 O O . VAL B 1 206 ? 24.484 -7.438 -4.762 1 97.5 206 VAL B O 1
ATOM 3546 N N . MET B 1 207 ? 24.719 -7.664 -6.969 1 97.44 207 MET B N 1
ATOM 3547 C CA . MET B 1 207 ? 24.641 -6.223 -7.203 1 97.44 207 MET B CA 1
ATOM 3548 C C . MET B 1 207 ? 23.281 -5.672 -6.812 1 97.44 207 MET B C 1
ATOM 3550 O O . MET B 1 207 ? 23.172 -4.57 -6.273 1 97.44 207 MET B O 1
ATOM 3554 N N . GLU B 1 208 ? 22.266 -6.418 -7.105 1 96.56 208 GLU B N 1
ATOM 3555 C CA . GLU B 1 208 ? 20.922 -5.996 -6.711 1 96.56 208 GLU B CA 1
ATOM 3556 C C . GLU B 1 208 ? 20.812 -5.855 -5.195 1 96.56 208 GLU B C 1
ATOM 3558 O O . GLU B 1 208 ? 20.266 -4.871 -4.699 1 96.56 208 GLU B O 1
ATOM 3563 N N . TRP B 1 209 ? 21.312 -6.793 -4.473 1 96.94 209 TRP B N 1
ATOM 3564 C CA . TRP B 1 209 ? 21.281 -6.762 -3.016 1 96.94 209 TRP B CA 1
ATOM 3565 C C . TRP B 1 209 ? 22.094 -5.578 -2.484 1 96.94 209 TRP B C 1
ATOM 3567 O O . TRP B 1 209 ? 21.625 -4.84 -1.614 1 96.94 209 TRP B O 1
ATOM 3577 N N . ILE B 1 210 ? 23.219 -5.41 -3.027 1 96.69 210 ILE B N 1
ATOM 3578 C CA . ILE B 1 210 ? 24.062 -4.285 -2.629 1 96.69 210 ILE B CA 1
ATOM 3579 C C . ILE B 1 210 ? 23.344 -2.973 -2.938 1 96.69 210 ILE B C 1
ATOM 3581 O O . ILE B 1 210 ? 23.297 -2.07 -2.1 1 96.69 210 ILE B O 1
ATOM 3585 N N . GLY B 1 211 ? 22.797 -2.859 -4.133 1 97 211 GLY B N 1
ATOM 3586 C CA . GLY B 1 211 ? 22.047 -1.668 -4.512 1 97 211 GLY B CA 1
ATOM 3587 C C . GLY B 1 211 ? 20.922 -1.349 -3.562 1 97 211 GLY B C 1
ATOM 3588 O O . GLY B 1 211 ? 20.703 -0.188 -3.199 1 97 211 GLY B O 1
ATOM 3589 N N . SER B 1 212 ? 20.203 -2.352 -3.174 1 97.12 212 SER B N 1
ATOM 3590 C CA . SER B 1 212 ? 19.094 -2.156 -2.254 1 97.12 212 SER B CA 1
ATOM 3591 C C . SER B 1 212 ? 19.578 -1.663 -0.894 1 97.12 212 SER B C 1
ATOM 3593 O O . SER B 1 212 ? 18.922 -0.828 -0.264 1 97.12 212 SER B O 1
ATOM 3595 N N . PHE B 1 213 ? 20.703 -2.141 -0.429 1 97.19 213 PHE B N 1
ATOM 3596 C CA . PHE B 1 213 ? 21.281 -1.677 0.826 1 97.19 213 PHE B CA 1
ATOM 3597 C C . PHE B 1 213 ? 21.719 -0.224 0.712 1 97.19 213 PHE B C 1
ATOM 3599 O O . PHE B 1 213 ? 21.609 0.542 1.672 1 97.19 213 PHE B O 1
ATOM 3606 N N . LEU B 1 214 ? 22.234 0.112 -0.412 1 98 214 LEU B N 1
ATOM 3607 C CA . LEU B 1 214 ? 22.641 1.492 -0.638 1 98 214 LEU B CA 1
ATOM 3608 C C . LEU B 1 214 ? 21.438 2.43 -0.63 1 98 214 LEU B C 1
ATOM 3610 O O . LEU B 1 214 ? 21.516 3.547 -0.117 1 98 214 LEU B O 1
ATOM 3614 N N . ILE B 1 215 ? 20.359 1.975 -1.202 1 98.31 215 ILE B N 1
ATOM 3615 C CA . ILE B 1 215 ? 19.125 2.748 -1.176 1 98.31 215 ILE B CA 1
ATOM 3616 C C . ILE B 1 215 ? 18.703 2.994 0.271 1 98.31 215 ILE B C 1
ATOM 3618 O O . ILE B 1 215 ? 18.391 4.125 0.648 1 98.31 215 ILE B O 1
ATOM 3622 N N . CYS B 1 216 ? 18.734 1.955 1.076 1 98.44 216 CYS B N 1
ATOM 3623 C CA . CYS B 1 216 ? 18.375 2.062 2.486 1 98.44 216 CYS B CA 1
ATOM 3624 C C . CYS B 1 216 ? 19.312 3.014 3.217 1 98.44 216 CYS B C 1
ATOM 3626 O O . CYS B 1 216 ? 18.875 3.852 4.004 1 98.44 216 CYS B O 1
ATOM 3628 N N . SER B 1 217 ? 20.562 2.865 2.975 1 98.19 217 SER B N 1
ATOM 3629 C CA . SER B 1 217 ? 21.562 3.707 3.621 1 98.19 217 SER B CA 1
ATOM 3630 C C . SER B 1 217 ? 21.375 5.176 3.254 1 98.19 217 SER B C 1
ATOM 3632 O O . SER B 1 217 ? 21.453 6.051 4.113 1 98.19 217 SER B O 1
ATOM 3634 N N . TYR B 1 218 ? 21.141 5.426 1.997 1 98.5 218 TYR B N 1
ATOM 3635 C CA . TYR B 1 218 ? 20.922 6.801 1.572 1 98.5 218 TYR B CA 1
ATOM 3636 C C . TYR B 1 218 ? 19.703 7.395 2.268 1 98.5 218 TYR B C 1
ATOM 3638 O O . TYR B 1 218 ? 19.75 8.516 2.785 1 98.5 218 TYR B O 1
ATOM 3646 N N . ALA B 1 219 ? 18.609 6.637 2.244 1 98.06 219 ALA B N 1
ATOM 3647 C CA . ALA B 1 219 ? 17.391 7.102 2.904 1 98.06 219 ALA B CA 1
ATOM 3648 C C . ALA B 1 219 ? 17.641 7.398 4.379 1 98.06 219 ALA B C 1
ATOM 3650 O O . ALA B 1 219 ? 17.156 8.391 4.914 1 98.06 219 ALA B O 1
ATOM 3651 N N . ALA B 1 220 ? 18.453 6.586 5.016 1 97.88 220 ALA B N 1
ATOM 3652 C CA . ALA B 1 220 ? 18.734 6.723 6.445 1 97.88 220 ALA B CA 1
ATOM 3653 C C . ALA B 1 220 ? 19.484 8.016 6.734 1 97.88 220 ALA B C 1
ATOM 3655 O O . ALA B 1 220 ? 19.406 8.555 7.844 1 97.88 220 ALA B O 1
ATOM 3656 N N . THR B 1 221 ? 20.188 8.562 5.789 1 96.75 221 THR B N 1
ATOM 3657 C CA . THR B 1 221 ? 20.953 9.789 6.008 1 96.75 221 THR B CA 1
ATOM 3658 C C . THR B 1 221 ? 20.031 10.969 6.25 1 96.75 221 THR B C 1
ATOM 3660 O O . THR B 1 221 ? 20.422 11.961 6.863 1 96.75 221 THR B O 1
ATOM 3663 N N . PHE B 1 222 ? 18.797 10.891 5.754 1 96.19 222 PHE B N 1
ATOM 3664 C CA . PHE B 1 222 ? 17.859 11.992 5.926 1 96.19 222 PHE B CA 1
ATOM 3665 C C . PHE B 1 222 ? 17.422 12.109 7.379 1 96.19 222 PHE B C 1
ATOM 3667 O O . PHE B 1 222 ? 16.906 13.141 7.797 1 96.19 222 PHE B O 1
ATOM 3674 N N . ALA B 1 223 ? 17.609 10.969 8.125 1 96.44 223 ALA B N 1
ATOM 3675 C CA . ALA B 1 223 ? 17.141 10.938 9.508 1 96.44 223 ALA B CA 1
ATOM 3676 C C . ALA B 1 223 ? 17.797 12.047 10.328 1 96.44 223 ALA B C 1
ATOM 3678 O O . ALA B 1 223 ? 17.141 12.664 11.18 1 96.44 223 ALA B O 1
ATOM 3679 N N . TYR B 1 224 ? 19.016 12.312 10.062 1 94.38 224 TYR B N 1
ATOM 3680 C CA . TYR B 1 224 ? 19.75 13.328 10.82 1 94.38 224 TYR B CA 1
ATOM 3681 C C . TYR B 1 224 ? 19.094 14.695 10.672 1 94.38 224 TYR B C 1
ATOM 3683 O O . TYR B 1 224 ? 18.812 15.375 11.664 1 94.38 224 TYR B O 1
ATOM 3691 N N . GLU B 1 225 ? 18.812 15.094 9.484 1 91.94 225 GLU B N 1
ATOM 3692 C CA . GLU B 1 225 ? 18.234 16.406 9.227 1 91.94 225 GLU B CA 1
ATOM 3693 C C . GLU B 1 225 ? 16.781 16.453 9.664 1 91.94 225 GLU B C 1
ATOM 3695 O O . GLU B 1 225 ? 16.281 17.516 10.047 1 91.94 225 GLU B O 1
ATOM 3700 N N . PHE B 1 226 ? 16.125 15.312 9.617 1 94.69 226 PHE B N 1
ATOM 3701 C CA . PHE B 1 226 ? 14.703 15.266 9.953 1 94.69 226 PHE B CA 1
ATOM 3702 C C . PHE B 1 226 ? 14.492 15.414 11.461 1 94.69 226 PHE B C 1
ATOM 3704 O O . PHE B 1 226 ? 13.383 15.672 11.914 1 94.69 226 PHE B O 1
ATOM 3711 N N . LYS B 1 227 ? 15.555 15.281 12.266 1 93.38 227 LYS B N 1
ATOM 3712 C CA . LYS B 1 227 ? 15.453 15.484 13.711 1 93.38 227 LYS B CA 1
ATOM 3713 C C . LYS B 1 227 ? 15.078 16.922 14.039 1 93.38 227 LYS B C 1
ATOM 3715 O O . LYS B 1 227 ? 14.453 17.188 15.07 1 93.38 227 LYS B O 1
ATOM 3720 N N . ASP B 1 228 ? 15.438 17.828 13.109 1 90.56 228 ASP B N 1
ATOM 3721 C CA . ASP B 1 228 ? 15.203 19.234 13.359 1 90.56 228 ASP B CA 1
ATOM 3722 C C . ASP B 1 228 ? 13.945 19.719 12.633 1 90.56 228 ASP B C 1
ATOM 3724 O O . ASP B 1 228 ? 13.594 20.906 12.711 1 90.56 228 ASP B O 1
ATOM 3728 N N . LEU B 1 229 ? 13.352 18.875 11.906 1 92.88 229 LEU B N 1
ATOM 3729 C CA . LEU B 1 229 ? 12.148 19.234 11.164 1 92.88 229 LEU B CA 1
ATOM 3730 C C . LEU B 1 229 ? 10.914 19.172 12.055 1 92.88 229 LEU B C 1
ATOM 3732 O O . LEU B 1 229 ? 10.75 18.219 12.812 1 92.88 229 LEU B O 1
ATOM 3736 N N . ARG B 1 230 ? 10.141 20.234 12 1 95 230 ARG B N 1
ATOM 3737 C CA . ARG B 1 230 ? 8.914 20.328 12.789 1 95 230 ARG B CA 1
ATOM 3738 C C . ARG B 1 230 ? 7.734 20.734 11.914 1 95 230 ARG B C 1
ATOM 3740 O O . ARG B 1 230 ? 7.895 21.516 10.969 1 95 230 ARG B O 1
ATOM 3747 N N . LEU B 1 231 ? 6.629 20.109 12.211 1 95.12 231 LEU B N 1
ATOM 3748 C CA . LEU B 1 231 ? 5.371 20.484 11.57 1 95.12 231 LEU B CA 1
ATOM 3749 C C . LEU B 1 231 ? 4.395 21.078 12.586 1 95.12 231 LEU B C 1
ATOM 3751 O O . LEU B 1 231 ? 3.984 20.391 13.523 1 95.12 231 LEU B O 1
ATOM 3755 N N . GLU B 1 232 ? 4.16 22.312 12.469 1 96.12 232 GLU B N 1
ATOM 3756 C CA . GLU B 1 232 ? 3.039 22.922 13.18 1 96.12 232 GLU B CA 1
ATOM 3757 C C . GLU B 1 232 ? 1.768 22.891 12.336 1 96.12 232 GLU B C 1
ATOM 3759 O O . GLU B 1 232 ? 1.77 23.312 11.18 1 96.12 232 GLU B O 1
ATOM 3764 N N . TYR B 1 233 ? 0.783 22.344 12.898 1 93.94 233 TYR B N 1
ATOM 3765 C CA . TYR B 1 233 ? -0.427 22.234 12.086 1 93.94 233 TYR B CA 1
ATOM 3766 C C . TYR B 1 233 ? -1.674 22.406 12.945 1 93.94 233 TYR B C 1
ATOM 3768 O O . TYR B 1 233 ? -1.636 22.172 14.164 1 93.94 233 TYR B O 1
ATOM 3776 N N . GLU B 1 234 ? -2.697 22.859 12.359 1 94.31 234 GLU B N 1
ATOM 3777 C CA . GLU B 1 234 ? -3.996 23.062 13 1 94.31 234 GLU B CA 1
ATOM 3778 C C . GLU B 1 234 ? -5.137 22.766 12.031 1 94.31 234 GLU B C 1
ATOM 3780 O O . GLU B 1 234 ? -5.141 23.25 10.898 1 94.31 234 GLU B O 1
ATOM 3785 N N . PHE B 1 235 ? -5.961 21.859 12.484 1 93.25 235 PHE B N 1
ATOM 3786 C CA . PHE B 1 235 ? -7.184 21.625 11.727 1 93.25 235 PHE B CA 1
ATOM 3787 C C . PHE B 1 235 ? -8.289 22.578 12.164 1 93.25 235 PHE B C 1
ATOM 3789 O O . PHE B 1 235 ? -8.469 22.812 13.367 1 93.25 235 PHE B O 1
ATOM 3796 N N . THR B 1 236 ? -8.93 23.203 11.227 1 90.69 236 THR B N 1
ATOM 3797 C CA . THR B 1 236 ? -10.078 24.047 11.516 1 90.69 236 THR B CA 1
ATOM 3798 C C . THR B 1 236 ? -11.258 23.688 10.617 1 90.69 236 THR B C 1
ATOM 3800 O O . THR B 1 236 ? -11.086 23.062 9.57 1 90.69 236 THR B O 1
ATOM 3803 N N . THR B 1 237 ? -12.477 23.984 11.094 1 86.38 237 THR B N 1
ATOM 3804 C CA . THR B 1 237 ? -13.688 23.797 10.297 1 86.38 237 THR B CA 1
ATOM 3805 C C . THR B 1 237 ? -14.375 25.141 10.031 1 86.38 237 THR B C 1
ATOM 3807 O O . THR B 1 237 ? -14.297 26.047 10.852 1 86.38 237 THR B O 1
ATOM 3810 N N . GLY B 1 238 ? -14.664 25.766 8.82 1 71.5 238 GLY B N 1
ATOM 3811 C CA . GLY B 1 238 ? -15.234 27.047 8.398 1 71.5 238 GLY B CA 1
ATOM 3812 C C . GLY B 1 238 ? -16.219 27.609 9.398 1 71.5 238 GLY B C 1
ATOM 3813 O O . GLY B 1 238 ? -16.312 28.828 9.57 1 71.5 238 GLY B O 1
ATOM 3814 N N . ASN B 1 239 ? -17.219 27 9.938 1 56.38 239 ASN B N 1
ATOM 3815 C CA . ASN B 1 239 ? -18.141 27.734 10.773 1 56.38 239 ASN B CA 1
ATOM 3816 C C . ASN B 1 239 ? -17.453 28.328 12 1 56.38 239 ASN B C 1
ATOM 3818 O O . ASN B 1 239 ? -18.062 29.062 12.773 1 56.38 239 ASN B O 1
ATOM 3822 N N . THR B 1 240 ? -16.359 28.062 12.469 1 48.78 240 THR B N 1
ATOM 3823 C CA . THR B 1 240 ? -15.789 28.609 13.688 1 48.78 240 THR B CA 1
ATOM 3824 C C . THR B 1 240 ? -15.039 29.906 13.398 1 48.78 240 THR B C 1
ATOM 3826 O O . THR B 1 240 ? -14.445 30.5 14.297 1 48.78 240 THR B O 1
ATOM 3829 N N . ILE B 1 241 ? -14.758 30.422 12.305 1 42.81 241 ILE B N 1
ATOM 3830 C CA . ILE B 1 241 ? -14.102 31.734 12.18 1 42.81 241 ILE B CA 1
ATOM 3831 C C . ILE B 1 241 ? -15.031 32.812 12.711 1 42.81 241 ILE B C 1
ATOM 3833 O O . ILE B 1 241 ? -14.594 33.969 12.938 1 42.81 241 ILE B O 1
ATOM 3837 N N . ASN B 1 242 ? -16.359 32.844 12.414 1 35.81 242 ASN B N 1
ATOM 3838 C CA . ASN B 1 242 ? -16.984 34.125 12.703 1 35.81 242 ASN B CA 1
ATOM 3839 C C . ASN B 1 242 ? -17.141 34.344 14.211 1 35.81 242 ASN B C 1
ATOM 3841 O O . ASN B 1 242 ? -17.875 35.25 14.641 1 35.81 242 ASN B O 1
ATOM 3845 N N . GLY B 1 243 ? -16.609 33.594 15.117 1 29.61 243 GLY B N 1
ATOM 3846 C CA . GLY B 1 243 ? -16.641 34.438 16.297 1 29.61 243 GLY B CA 1
ATOM 3847 C C . GLY B 1 243 ? -15.492 35.438 16.344 1 29.61 243 GLY B C 1
ATOM 3848 O O . GLY B 1 243 ? -14.5 35.281 15.633 1 29.61 243 GLY B O 1
#

Secondary structure (DSSP, 8-state):
-EE--TTHHHHHHHHHHHHHHHHHHHHHHHTT-S-SSS--TGGGGSSTTHHHHHHHHHHHHHHHHHHHHHHHHHHHHHHTTTT-HHHHHHHHHHHHHHHHHHHHHHHS-TTTSHHHHHHHHHIIIIIHHHHHHHHHHHHHHTTTTTT--HHHHHHHHHHHHHHHHHHHHHHHHHHHHHHHHTT----GGG--TTSTTHHHHHHHHHHHHHHHHHHHHHHHHHHHHHTTEEEEEEEEEGGGTT-/-EE--TTHHHHHHHHHHHHHHHHHHHHHHHTT-S-SSS--TGGGGSSTTHHHHHHHHHHHHHHHHHHHHHHHHHHHHHHTTTT-HHHHHHHHHHHHHHHHHHHHHHHS-TTTSHHHHHHHHHIIIIIHHHHHHHHHHHHHHTTTTTT--HHHHHHHHHHHHHHHHHHHHHHHHHHHHHHHHTT----GGG--TTSTTHHHHHHHHHHHHHHHHHHHHHHHHHHHHHTTEEEEEEEEEGGGTT-

Organism: Crassostrea virginica (NCBI:txid6565)

Sequence (486 aa):
MIFKYFYLFPLLFAAILPVTFLITYAIAVSDDDVYPWFPYISDTGTLPPESCVFGQLINIAALLIMTVVFLRYQQLKTVWDTNNPKKNKVSLALGLLAGIGLSIVANFQVENVNSVHVIGAALAFLVGGAYFHIQTYISWSVQNLVDSPKILHILRLIICVLYDIFAVIGIVTTVVGDIKLRPTVVSTRLWTPNEEGYAEHVTSTVMEWIGSFLICSYAATFAYEFKDLRLEYEFTTGNTINGMIFKYFYLFPLLFAAILPVTFLITYAIAVSDDDVYPWFPYISDTGTLPPESCVFGQLINIAALLIMTVVFLRYQQLKTVWDTNNPKKNKVSLALGLLAGIGLSIVANFQVENVNSVHVIGAALAFLVGGAYFHIQTYISWSVQNLVDSPKILHILRLIICVLYDIFAVIGIVTTVVGDIKLRPTVVSTRLWTPNEEGYAEHVTSTVMEWIGSFLICSYAATFAYEFKDLRLEYEFTTGNTING

Solvent-accessible surface area (backbone atoms only — not comparable to full-atom values): 23454 Å² total; per-residue (Å²): 92,78,48,48,73,56,26,50,39,23,46,49,31,41,47,50,51,59,50,44,53,51,52,15,39,53,47,21,41,75,68,65,59,32,42,74,81,54,50,45,72,63,52,25,27,45,52,74,60,22,18,26,54,33,19,48,50,36,37,52,35,18,51,31,47,30,47,40,34,51,50,52,41,53,53,39,52,66,68,51,31,84,77,49,49,61,63,51,50,51,38,37,53,30,28,42,46,12,21,50,10,34,32,36,38,26,29,25,28,55,85,65,38,42,71,61,13,51,53,10,45,43,26,31,52,55,36,29,48,52,25,50,50,50,49,41,53,46,48,64,72,37,45,88,70,43,98,54,62,70,67,57,51,52,50,43,46,53,49,48,54,51,41,51,52,32,49,53,52,19,54,52,24,43,53,52,15,54,60,49,27,51,88,60,84,70,57,72,34,67,60,42,88,90,40,60,32,34,70,30,43,40,51,17,21,50,25,49,53,51,42,53,50,47,52,28,53,55,44,34,59,50,22,68,62,24,59,41,33,33,36,40,39,46,69,47,53,64,85,66,63,80,110,90,79,49,46,74,55,26,51,38,23,44,48,31,40,47,49,49,58,50,44,52,51,52,16,38,53,47,20,42,75,68,64,61,32,42,74,82,55,50,44,71,63,52,26,26,44,51,77,60,24,18,26,54,33,19,47,49,36,36,53,35,17,52,31,47,32,49,39,35,50,50,52,40,51,54,39,51,67,69,50,30,84,77,48,49,61,63,48,50,51,38,36,52,30,28,41,47,11,20,51,10,35,32,37,39,26,30,24,28,54,86,65,38,42,71,61,12,51,52,10,46,44,26,31,53,55,37,30,48,53,24,50,51,49,49,40,53,47,48,65,72,37,44,88,69,42,97,55,62,69,65,58,49,50,49,43,48,52,48,48,55,51,43,52,53,32,49,52,52,19,53,52,22,43,54,52,15,56,60,49,28,52,89,59,83,70,58,73,35,68,60,42,87,89,40,60,33,33,71,30,43,40,50,16,22,51,24,49,54,51,44,53,50,46,53,28,53,54,43,36,59,49,22,67,62,24,60,40,33,33,37,39,38,46,69,47,54,64,85,65,62,82,111

Foldseek 3Di:
DKDQQLLVLLVVLLPLVVVLLVVLLVVCVVVVQFDNQQFASLSSLADPPSVVSLLVSLLVSLVSQLSLLVLVLVVCVVFPCVVPVPLSVLLNVLSNQLSVLSNQCSNDRCVRDVVSNVVSVCSNQVSLLVSLVSVLVVCVVCVVRFVDDPVLSVLSVVLSVLSVVLVVLLVVLVVVLVVQQPPPDDDSRYDDPVGTSSVSSSSNSVSNVVNVSSSSVNSSSVSVRSNPDMDDDDDDDPVPPPD/DKDQQLLVLLVVLLPLVVVLLVVLLVVCVVVVQFDNQQFASLSSLADPPSVVSLLVSLLVSLVSQLSLLVLVLVVCVVFPCVVPVPLSVLLNVLSNQLSVLSNQCSNDRCVRDVVSNVVSVCSNQVSLLVSLVSVLVVCVVCVVRFVDDPVLSVLSVVLSVLSVVLVVLLVVLVVVLVVQQPPPDDDSRYDDPVGTSSVSSSSNSVSNVVNVSSSSVNSSSVSVRSSPDMDDDDDDDVVPPPD

Nearest PDB structures (foldseek):
  8qks-assembly3_G  TM=2.450E-01  e=9.107E+00  Plasmodium falciparum
  8qks-assembly3_G  TM=2.451E-01  e=9.436E+00  Plasmodium falciparum

InterPro domains:
  IPR019402 CWH43-like, N-terminal domain [PF10277] (5-228)
  IPR050911 DRAM/TMEM150 Autophagy Modulator [PTHR21324] (9-235)

pLDDT: mean 93.79, std 9.55, range [29.61, 98.81]